Protein AF-A0A952QZV8-F1 (afdb_monomer_lite)

Radius of gyration: 41.62 Å; chains: 1; bounding box: 98×54×123 Å

pLDDT: mean 86.29, std 14.08, range [24.16, 98.75]

Sequence (679 aa):
SIDPDALAPGGGELAPFSAGNGTDSGTSCSAPTGFVARLWFPLKQFVSPVRDQANRGTCWAFTAIGAIESRERVQNANPVNLSEQFLVNKVKNDWAESDYSDGYSSLNAINLATQHGQVMPSESVWTYNTAPNRADSRDGKAEYYRGTCDPYGTTGGGWCSETAHESPAYCTTVLIFTYCGYKTMTFSGSGVSAGKAVQVWSSGQTFNLNNYRNLLAQGHVLMASFPVYEGFMSAPAGVVSDYDKKYIDDKGDLVDGSYGGHAVQIVAFFSNADLSTPSYTYAIGGGGYFVVKNSWGCGAGDGGYYYVPADYVSSRFNALYTLDFDSKRSAAWTKEQANPGSTEAPAVTIRNAHPTVDLRVGTDLAGFFGVTHSVASSVNLTVRSSVDGLLFDGAWNTAPFTFPASLVRTFTSTGQRTITVRASYAGNVSEKTFVANVVNSAPSLAISGAGTAYVAEAYAISATVSDVNDAGTAALCARTTWSVTSPDVLSTTTGCQVSVTFGTTGTRTVTATTRDAEGLGTTRSLTLNVQPTPVNPYPRVTAYGVHARRFTPVGQVTLCLNNSVSSGSTIDFREDGCNFVGETGTHKRYSAYVEVENPDNETLTYDWRVYVTYSGSEHLLNYISASPDSTFVPYSPGNALEGTEPCRITVTVHTPDPARDKSLTVWSGSCTYYTTRIN

Secondary structure (DSSP, 8-state):
---TTSS--------TTSPPTTT--S--PPPP-SHHHHS--TTTTTSPPP-B-TTSS-HHHHHHHHHHHHHHHHHH-----B-HHHHHHHIIIIIS--TT-----HHHHHHHHHHTTPEEPBTTTS-----TTSPTT--S-GGGGTTTTGGGT--SSBSB-SSTT-PPEEEEEETTEEEEEEPPP---SS-EE--EEEEEEETTS---HHHHHHHHHTTPPEEEEEEE-HHHHT-GGGB------EEE-TTS-EEES-SEEEEEEEEEEEEHHHH-BTTB----GGGEEEEEE-SB-TTSTBTTEEEEEHHHHHHH--EEEEEE--S---HHHHHHHHSSS--PPPEEEES-SS-EEETTS-EEGGGGEEEE-SS-SEEEEEEEETTTEEEEEEEEE--TTS-----EE---S-EEEEEEEEEEETTEEEEEEEEEEEEPPPPEEEEEE-S--BTTSEEEEEEEEE-SSS--HHHHHHT-EEE--TT-EES-SBSSEEEEE-SSSEEEEEEEEEE-TTS-EEEEEEEEEEBPPPSS--SEEEEEEEEEEEEEEETTEEEEEEEEPPTT-EEETT-B----TT--S--BSEEEEEEEE-TT----EEEEEEEEEETTEEEEEEEEEEES-SEE------SSEEEEEEEEEEEEEE-SSGGG-EEEEEEEEEEEEEEP---

Structure (mmCIF, N/CA/C/O backbone):
data_AF-A0A952QZV8-F1
#
_entry.id   AF-A0A952QZV8-F1
#
loop_
_atom_site.group_PDB
_atom_site.id
_atom_site.type_symbol
_atom_site.label_atom_id
_atom_site.label_alt_id
_atom_site.label_comp_id
_atom_site.label_asym_id
_atom_site.label_entity_id
_atom_site.label_seq_id
_atom_site.pdbx_PDB_ins_code
_atom_site.Cartn_x
_atom_site.Cartn_y
_atom_site.Cartn_z
_atom_site.occupancy
_atom_site.B_iso_or_equiv
_atom_site.auth_seq_id
_atom_site.auth_comp_id
_atom_site.auth_asym_id
_atom_site.auth_atom_id
_atom_site.pdbx_PDB_model_num
ATOM 1 N N . SER A 1 1 ? -35.785 -3.189 43.537 1.00 33.78 1 SER A N 1
ATOM 2 C CA . SER A 1 1 ? -35.898 -3.916 42.272 1.00 33.78 1 SER A CA 1
ATOM 3 C C . SER A 1 1 ? -36.122 -2.919 41.160 1.00 33.78 1 SER A C 1
ATOM 5 O O . SER A 1 1 ? -37.025 -2.101 41.309 1.00 33.78 1 SER A O 1
ATOM 7 N N . ILE A 1 2 ? -35.283 -2.931 40.124 1.00 37.25 2 ILE A N 1
ATOM 8 C CA . ILE A 1 2 ? -35.771 -2.622 38.772 1.00 37.25 2 ILE A CA 1
ATOM 9 C C . ILE A 1 2 ? -36.733 -3.767 38.445 1.00 37.25 2 ILE A C 1
ATOM 11 O O . ILE A 1 2 ? -36.472 -4.901 38.856 1.00 37.25 2 ILE A O 1
ATOM 15 N N . ASP A 1 3 ? -37.891 -3.459 37.881 1.00 34.09 3 ASP A N 1
ATOM 16 C CA . ASP A 1 3 ? -38.904 -4.465 37.578 1.00 34.09 3 ASP A CA 1
ATOM 17 C C . ASP A 1 3 ? -38.369 -5.419 36.490 1.00 34.09 3 ASP A C 1
ATOM 19 O O . ASP A 1 3 ? -38.067 -4.947 35.394 1.00 34.09 3 ASP A O 1
ATOM 23 N N . PRO A 1 4 ? -38.190 -6.726 36.767 1.00 35.31 4 PRO A N 1
ATOM 24 C CA . PRO A 1 4 ? -37.789 -7.693 35.747 1.00 35.31 4 PRO A CA 1
ATOM 25 C C . PRO A 1 4 ? -38.866 -7.913 34.669 1.00 35.31 4 PRO A C 1
ATOM 27 O O . PRO A 1 4 ? -38.537 -8.480 33.628 1.00 35.31 4 PRO A O 1
ATOM 30 N N . ASP A 1 5 ? -40.109 -7.460 34.891 1.00 28.33 5 ASP A N 1
ATOM 31 C CA . ASP A 1 5 ? -41.251 -7.678 33.992 1.00 28.33 5 ASP A CA 1
ATOM 32 C C . ASP A 1 5 ? -41.611 -6.453 33.123 1.00 28.33 5 ASP A C 1
ATOM 34 O O . ASP A 1 5 ? -42.516 -6.521 32.284 1.00 28.33 5 ASP A O 1
ATOM 38 N N . ALA A 1 6 ? -40.865 -5.348 33.224 1.00 28.62 6 ALA A N 1
ATOM 39 C CA . ALA A 1 6 ? -40.958 -4.249 32.266 1.00 28.62 6 ALA A CA 1
ATOM 40 C C . ALA A 1 6 ? -40.070 -4.541 31.042 1.00 28.62 6 ALA A C 1
ATOM 42 O O . ALA A 1 6 ? -38.925 -4.108 30.966 1.00 28.62 6 ALA A O 1
ATOM 43 N N . LEU A 1 7 ? -40.670 -5.241 30.073 1.00 29.23 7 LEU A N 1
ATOM 44 C CA . LEU A 1 7 ? -40.164 -5.611 28.741 1.00 29.23 7 LEU A CA 1
ATOM 45 C C . LEU A 1 7 ? -39.352 -6.917 28.692 1.00 29.23 7 LEU A C 1
ATOM 47 O O . LEU A 1 7 ? -38.192 -7.007 29.081 1.00 29.23 7 LEU A O 1
ATOM 51 N N . ALA A 1 8 ? -40.011 -7.929 28.118 1.00 24.16 8 ALA A N 1
ATOM 52 C CA . ALA A 1 8 ? -39.460 -9.216 27.711 1.00 24.16 8 ALA A CA 1
ATOM 53 C C . ALA A 1 8 ? -38.108 -9.086 26.972 1.00 24.16 8 ALA A C 1
ATOM 55 O O . ALA A 1 8 ? -37.878 -8.071 26.310 1.00 24.16 8 ALA A O 1
ATOM 56 N N . PRO A 1 9 ? -37.244 -10.125 26.997 1.00 30.47 9 PRO A N 1
ATOM 57 C CA . PRO A 1 9 ? -35.999 -10.155 26.239 1.00 30.47 9 PRO A CA 1
ATOM 58 C C . PRO A 1 9 ? -36.304 -10.157 24.737 1.00 30.47 9 PRO A C 1
ATOM 60 O O . PRO A 1 9 ? -36.386 -11.196 24.084 1.00 30.47 9 PRO A O 1
ATOM 63 N N . GLY A 1 10 ? -36.467 -8.963 24.178 1.00 29.56 10 GLY A N 1
ATOM 64 C CA . GLY A 1 10 ? -36.355 -8.695 22.757 1.00 29.56 10 GLY A CA 1
ATOM 65 C C . GLY A 1 10 ? -34.888 -8.794 22.370 1.00 29.56 10 GLY A C 1
ATOM 66 O O . GLY A 1 10 ? -34.222 -7.782 22.178 1.00 29.56 10 GLY A O 1
ATOM 67 N N . GLY A 1 11 ? -34.385 -10.027 22.297 1.00 29.97 11 GLY A N 1
ATOM 68 C CA . GLY A 1 11 ? -33.120 -10.364 21.660 1.00 29.97 11 GLY A CA 1
ATOM 69 C C . GLY A 1 11 ? -33.197 -10.075 20.164 1.00 29.97 11 GLY A C 1
ATOM 70 O O . GLY A 1 11 ? -33.404 -10.979 19.362 1.00 29.97 11 GLY A O 1
ATOM 71 N N . GLY A 1 12 ? -33.068 -8.807 19.790 1.00 34.50 12 GLY A N 1
ATOM 72 C CA . GLY A 1 12 ? -32.691 -8.433 18.436 1.00 34.50 12 GLY A CA 1
ATOM 73 C C . GLY A 1 12 ? -31.173 -8.499 18.323 1.00 34.50 12 GLY A C 1
ATOM 74 O O . GLY A 1 12 ? -30.476 -7.818 19.074 1.00 34.50 12 GLY A O 1
ATOM 75 N N . GLU A 1 13 ? -30.656 -9.313 17.402 1.00 38.66 13 GLU A N 1
ATOM 76 C CA . GLU A 1 13 ? -29.257 -9.241 16.979 1.00 38.66 13 GLU A CA 1
ATOM 77 C C . GLU A 1 13 ? -28.933 -7.796 16.573 1.00 38.66 13 GLU A C 1
ATOM 79 O O . GLU A 1 13 ? -29.443 -7.296 15.570 1.00 38.66 13 GLU A O 1
ATOM 84 N N . LEU A 1 14 ? -28.075 -7.107 17.327 1.00 48.81 14 LEU A N 1
ATOM 85 C CA . LEU A 1 14 ? -27.465 -5.881 16.820 1.00 48.81 14 LEU A CA 1
ATOM 86 C C . LEU A 1 14 ? -26.324 -6.289 15.888 1.00 48.81 14 LEU A C 1
ATOM 88 O O . LEU A 1 14 ? -25.266 -6.759 16.340 1.00 48.81 14 LEU A O 1
ATOM 92 N N . ALA A 1 15 ? -26.578 -6.163 14.586 1.00 45.66 15 ALA A N 1
ATOM 93 C CA . ALA A 1 15 ? -25.575 -6.345 13.550 1.00 45.66 15 ALA A CA 1
ATOM 94 C C . ALA A 1 15 ? -24.382 -5.397 13.802 1.00 45.66 15 ALA A C 1
ATOM 96 O O . ALA A 1 15 ? -24.583 -4.252 14.213 1.00 45.66 15 ALA A O 1
ATOM 97 N N . PRO A 1 16 ? -23.134 -5.832 13.559 1.00 44.69 16 PRO A N 1
ATOM 98 C CA . PRO A 1 16 ? -21.997 -4.918 13.485 1.00 44.69 16 PRO A CA 1
ATOM 99 C C . PRO A 1 16 ? -22.332 -3.745 12.549 1.00 44.69 16 PRO A C 1
ATOM 101 O O . PRO A 1 16 ? -22.940 -3.957 11.502 1.00 44.69 16 PRO A O 1
ATOM 104 N N . PHE A 1 17 ? -21.946 -2.520 12.923 1.00 45.97 17 PHE A N 1
ATOM 105 C CA . PHE A 1 17 ? -22.225 -1.275 12.177 1.00 45.97 17 PHE A CA 1
ATOM 106 C C . PHE A 1 17 ? -23.677 -0.756 12.193 1.00 45.97 17 PHE A C 1
ATOM 108 O O . PHE A 1 17 ? -23.989 0.159 11.433 1.00 45.97 17 PHE A O 1
ATOM 115 N N . SER A 1 18 ? -24.563 -1.278 13.051 1.00 43.72 18 SER A N 1
ATOM 116 C CA . SER A 1 18 ? -25.868 -0.645 13.300 1.00 43.72 18 SER A CA 1
ATOM 117 C C . SER A 1 18 ? -25.762 0.567 14.243 1.00 43.72 18 SER A C 1
ATOM 119 O O . SER A 1 18 ? -24.753 0.766 14.911 1.00 43.72 18 SER A O 1
ATOM 121 N N . ALA A 1 19 ? -26.821 1.369 14.335 1.00 44.09 19 ALA A N 1
ATOM 122 C CA . ALA A 1 19 ? -27.037 2.243 15.489 1.00 44.09 19 ALA A CA 1
ATOM 123 C C . ALA A 1 19 ? -27.177 1.377 16.768 1.00 44.09 19 ALA A C 1
ATOM 125 O O . ALA A 1 19 ? -27.730 0.268 16.703 1.00 44.09 19 ALA A O 1
ATOM 126 N N . GLY A 1 20 ? -26.631 1.819 17.901 1.00 45.44 20 GLY A N 1
ATOM 127 C CA . GLY A 1 20 ? -26.781 1.180 19.211 1.00 45.44 20 GLY A CA 1
ATOM 128 C C . GLY A 1 20 ? -28.007 1.743 19.933 1.00 45.44 20 GLY A C 1
ATOM 129 O O . GLY A 1 20 ? -28.174 2.949 20.039 1.00 45.44 20 GLY A O 1
ATOM 130 N N . ASN A 1 21 ? -28.907 0.894 20.435 1.00 50.78 21 ASN A N 1
ATOM 131 C CA . ASN A 1 21 ? -30.229 1.355 20.887 1.00 50.78 21 ASN A CA 1
ATOM 132 C C . ASN A 1 21 ? -30.264 1.914 22.331 1.00 50.78 21 ASN A C 1
ATOM 134 O O . ASN A 1 21 ? -31.143 1.555 23.110 1.00 50.78 21 ASN A O 1
ATOM 138 N N . GLY A 1 22 ? -29.320 2.801 22.660 1.00 48.12 22 GLY A N 1
ATOM 139 C CA . GLY A 1 22 ? -29.272 3.597 23.900 1.00 48.12 22 GLY A CA 1
ATOM 140 C C . GLY A 1 22 ? -29.637 5.076 23.690 1.00 48.12 22 GLY A C 1
ATOM 141 O O . GLY A 1 22 ? -29.218 5.933 24.458 1.00 48.12 22 GLY A O 1
ATOM 142 N N . THR A 1 23 ? -30.431 5.356 22.645 1.00 51.44 23 THR A N 1
ATOM 143 C CA . THR A 1 23 ? -30.899 6.665 22.124 1.00 51.44 23 THR A CA 1
ATOM 144 C C . THR A 1 23 ? -30.006 7.391 21.104 1.00 51.44 23 THR A C 1
ATOM 146 O O . THR A 1 23 ? -29.812 8.602 21.169 1.00 51.44 23 THR A O 1
ATOM 149 N N . ASP A 1 24 ? -29.592 6.677 20.051 1.00 48.69 24 ASP A N 1
ATOM 150 C CA . ASP A 1 24 ? -29.213 7.297 18.773 1.00 48.69 24 ASP A CA 1
ATOM 151 C C . ASP A 1 24 ? -30.445 8.025 18.191 1.00 48.69 24 ASP A C 1
ATOM 153 O O . ASP A 1 24 ? -31.363 7.413 17.637 1.00 48.69 24 ASP A O 1
ATOM 157 N N . SER A 1 25 ? -30.528 9.340 18.400 1.00 41.12 25 SER A N 1
ATOM 158 C CA . SER A 1 25 ? -31.669 10.168 17.995 1.00 41.12 25 SER A CA 1
ATOM 159 C C . SER A 1 25 ? -31.892 10.162 16.470 1.00 41.12 25 SER A C 1
ATOM 161 O O . SER A 1 25 ? -31.353 10.967 15.717 1.00 41.12 25 SER A O 1
ATOM 163 N N . GLY A 1 26 ? -32.723 9.228 16.000 1.00 43.34 26 GLY A N 1
ATOM 164 C CA . GLY A 1 26 ? -33.576 9.340 14.808 1.00 43.34 26 GLY A CA 1
ATOM 165 C C . GLY A 1 26 ? -32.920 9.567 13.440 1.00 43.34 26 GLY A C 1
ATOM 166 O O . GLY A 1 26 ? -33.649 9.722 12.461 1.00 43.34 26 GLY A O 1
ATOM 167 N N . THR A 1 27 ? -31.595 9.581 13.322 1.00 46.47 27 THR A N 1
ATOM 168 C CA . THR A 1 27 ? -30.898 9.755 12.043 1.00 46.47 27 THR A CA 1
ATOM 169 C C . THR A 1 27 ? -30.292 8.437 11.587 1.00 46.47 27 THR A C 1
ATOM 171 O O . THR A 1 27 ? -29.693 7.697 12.362 1.00 46.47 27 THR A O 1
ATOM 174 N N . SER A 1 28 ? -30.477 8.111 10.306 1.00 54.25 28 SER A N 1
ATOM 175 C CA . SER A 1 28 ? -29.801 6.979 9.679 1.00 54.25 28 SER A CA 1
ATOM 176 C C . SER A 1 28 ? -28.292 7.164 9.835 1.00 54.25 28 SER A C 1
ATOM 178 O O . SER A 1 28 ? -27.727 8.065 9.214 1.00 54.25 28 SER A O 1
ATOM 180 N N . CYS A 1 29 ? -27.649 6.342 10.664 1.00 60.44 29 CYS A N 1
ATOM 181 C CA . CYS A 1 29 ? -26.199 6.366 10.813 1.00 60.44 29 CYS A CA 1
ATOM 182 C C . CYS A 1 29 ? -25.522 6.167 9.456 1.00 60.44 29 CYS A C 1
ATOM 184 O O . CYS A 1 29 ? -25.773 5.177 8.763 1.00 60.44 29 CYS A O 1
ATOM 186 N N . SER A 1 30 ? -24.631 7.088 9.094 1.00 65.56 30 SER A N 1
ATOM 187 C CA . SER A 1 30 ? -23.711 6.869 7.983 1.00 65.56 30 SER A CA 1
ATOM 188 C C . SER A 1 30 ? -22.750 5.755 8.382 1.00 65.56 30 SER A C 1
ATOM 190 O O . SER A 1 30 ? -22.007 5.885 9.354 1.00 65.56 30 SER A O 1
ATOM 192 N N . ALA A 1 31 ? -22.776 4.644 7.647 1.00 75.38 31 ALA A N 1
ATOM 193 C CA . ALA A 1 31 ? -21.773 3.599 7.802 1.00 75.38 31 ALA A CA 1
ATOM 194 C C . ALA A 1 31 ? -20.365 4.189 7.578 1.00 75.38 31 ALA A C 1
ATOM 196 O O . ALA A 1 31 ? -20.228 5.127 6.782 1.00 75.38 31 ALA A O 1
ATOM 197 N N . PRO A 1 32 ? -19.314 3.648 8.228 1.00 84.62 32 PRO A N 1
ATOM 198 C CA . PRO A 1 32 ? -17.946 4.035 7.908 1.00 84.62 32 PRO A CA 1
ATOM 199 C C . PRO A 1 32 ? -17.698 3.872 6.404 1.00 84.62 32 PRO A C 1
ATOM 201 O O . PRO A 1 32 ? -18.259 2.985 5.753 1.00 84.62 32 PRO A O 1
ATOM 204 N N . THR A 1 33 ? -16.838 4.715 5.847 1.00 83.44 33 THR A N 1
ATOM 205 C CA . THR A 1 33 ? -16.502 4.746 4.414 1.00 83.44 33 THR A CA 1
ATOM 206 C C . THR A 1 33 ? -15.011 4.531 4.146 1.00 83.44 33 THR A C 1
ATOM 208 O O . THR A 1 33 ? -14.630 4.262 2.999 1.00 83.44 33 THR A O 1
ATOM 211 N N . GLY A 1 34 ? -14.170 4.626 5.183 1.00 82.94 34 GLY A N 1
ATOM 212 C CA . GLY A 1 34 ? -12.719 4.457 5.143 1.00 82.94 34 GLY A CA 1
ATOM 213 C C . GLY A 1 34 ? -12.251 3.004 5.277 1.00 82.94 34 GLY A C 1
ATOM 214 O O . GLY A 1 34 ? -12.844 2.077 4.717 1.00 82.94 34 GLY A O 1
ATOM 215 N N . PHE A 1 35 ? -11.136 2.788 5.986 1.00 85.38 35 PHE A N 1
ATOM 216 C CA . PHE A 1 35 ? -10.506 1.466 6.093 1.00 85.38 35 PHE A CA 1
ATOM 217 C C . PHE A 1 35 ? -11.393 0.438 6.797 1.00 85.38 35 PHE A C 1
ATOM 219 O O . PHE A 1 35 ? -11.427 -0.709 6.361 1.00 85.38 35 PHE A O 1
ATOM 226 N N . VAL A 1 36 ? -12.154 0.829 7.825 1.00 86.56 36 VAL A N 1
ATOM 227 C CA . VAL A 1 36 ? -13.079 -0.084 8.523 1.00 86.56 36 VAL A CA 1
ATOM 228 C C . VAL A 1 36 ? -14.121 -0.659 7.571 1.00 86.56 36 VAL A C 1
ATOM 230 O O . VAL A 1 36 ? -14.417 -1.851 7.634 1.00 86.56 36 VAL A O 1
ATOM 233 N N . ALA A 1 37 ? -14.640 0.154 6.653 1.00 83.88 37 ALA A N 1
ATOM 234 C CA . ALA A 1 37 ? -15.610 -0.290 5.660 1.00 83.88 37 ALA A CA 1
ATOM 235 C C . ALA A 1 37 ? -14.982 -1.287 4.679 1.00 83.88 37 ALA A C 1
ATOM 237 O O . ALA A 1 37 ? -15.514 -2.375 4.454 1.00 83.88 37 ALA A O 1
ATOM 238 N N . ARG A 1 38 ? -13.809 -0.930 4.148 1.00 79.00 38 ARG A N 1
ATOM 239 C CA . ARG A 1 38 ? -13.183 -1.582 2.989 1.00 79.00 38 ARG A CA 1
ATOM 240 C C . ARG A 1 38 ? -12.362 -2.815 3.334 1.00 79.00 38 ARG A C 1
ATOM 242 O O . ARG A 1 38 ? -12.307 -3.745 2.540 1.00 79.00 38 ARG A O 1
ATOM 249 N N . LEU A 1 39 ? -11.699 -2.812 4.484 1.00 82.12 39 LEU A N 1
ATOM 250 C CA . LEU A 1 39 ? -10.729 -3.836 4.844 1.00 82.12 39 LEU A CA 1
ATOM 251 C C . LEU A 1 39 ? -11.320 -4.809 5.854 1.00 82.12 39 LEU A C 1
ATOM 253 O O . LEU A 1 39 ? -12.087 -4.435 6.748 1.00 82.12 39 LEU A O 1
ATOM 257 N N . TRP A 1 40 ? -10.958 -6.076 5.710 1.00 88.00 40 TRP A N 1
ATOM 258 C CA . TRP A 1 40 ? -11.210 -7.073 6.734 1.00 88.00 40 TRP A CA 1
ATOM 259 C C . TRP A 1 40 ? -10.236 -6.937 7.915 1.00 88.00 40 TRP A C 1
ATOM 261 O O . TRP A 1 40 ? -9.061 -6.620 7.736 1.00 88.00 40 TRP A O 1
ATOM 271 N N . PHE A 1 41 ? -10.723 -7.224 9.124 1.00 91.19 41 PHE A N 1
ATOM 272 C CA . PHE A 1 41 ? -9.907 -7.457 10.315 1.00 91.19 41 PHE A CA 1
ATOM 273 C C . PHE A 1 41 ? -10.603 -8.478 11.234 1.00 91.19 41 PHE A C 1
ATOM 275 O O . PHE A 1 41 ? -11.834 -8.554 11.216 1.00 91.19 41 PHE A O 1
ATOM 282 N N . PRO A 1 42 ? -9.864 -9.231 12.074 1.00 92.69 42 PRO A N 1
ATOM 283 C CA . PRO A 1 42 ? -10.409 -10.365 12.828 1.00 92.69 42 PRO A CA 1
ATOM 284 C C . PRO A 1 42 ? -11.657 -10.053 13.656 1.00 92.69 42 PRO A C 1
ATOM 286 O O . PRO A 1 42 ? -12.601 -10.835 13.673 1.00 92.69 42 PRO A O 1
ATOM 289 N N . LEU A 1 43 ? -11.680 -8.889 14.306 1.00 94.88 43 LEU A N 1
ATOM 290 C CA . LEU A 1 43 ? -12.759 -8.444 15.188 1.00 94.88 43 LEU A CA 1
ATOM 291 C C . LEU A 1 43 ? -13.944 -7.789 14.462 1.00 94.88 43 LEU A C 1
ATOM 293 O O . LEU A 1 43 ? -14.914 -7.426 15.122 1.00 94.88 43 LEU A O 1
ATOM 297 N N . LYS A 1 44 ? -13.914 -7.638 13.131 1.00 91.12 44 LYS A N 1
ATOM 298 C CA . LYS A 1 44 ? -14.885 -6.821 12.377 1.00 91.12 44 LYS A CA 1
ATOM 299 C C . LYS A 1 44 ? -16.341 -7.221 12.619 1.00 91.12 44 LYS A C 1
ATOM 301 O O . LYS A 1 44 ? -17.187 -6.353 12.792 1.00 91.12 44 LYS A O 1
ATOM 306 N N . GLN A 1 45 ? -16.611 -8.525 12.693 1.00 89.31 45 GLN A N 1
ATOM 307 C CA . GLN A 1 45 ? -17.947 -9.074 12.964 1.00 89.31 45 GLN A CA 1
ATOM 308 C C . GLN A 1 45 ? -18.226 -9.311 14.462 1.00 89.31 45 GLN A C 1
ATOM 310 O O . GLN A 1 45 ? -19.314 -9.741 14.843 1.00 89.31 45 GLN A O 1
ATOM 315 N N . PHE A 1 46 ? -17.248 -9.036 15.329 1.00 93.50 46 PHE A N 1
ATOM 316 C CA . PHE A 1 46 ? -17.278 -9.366 16.757 1.00 93.50 46 PHE A CA 1
ATOM 317 C C . PHE A 1 46 ? -17.190 -8.142 17.666 1.00 93.50 46 PHE A C 1
ATOM 319 O O . PHE A 1 46 ? -17.054 -8.292 18.875 1.00 93.50 46 PHE A O 1
ATOM 326 N N . VAL A 1 47 ? -17.282 -6.934 17.119 1.00 91.50 47 VAL A N 1
ATOM 327 C CA . VAL A 1 47 ? -17.438 -5.702 17.897 1.00 91.50 47 VAL A CA 1
ATOM 328 C C . VAL A 1 47 ? -18.913 -5.335 17.986 1.00 91.50 47 VAL A C 1
ATOM 330 O O . VAL A 1 47 ? -19.686 -5.604 17.066 1.00 91.50 47 VAL A O 1
ATOM 333 N N . SER A 1 48 ? -19.320 -4.723 19.098 1.00 86.38 48 SER A N 1
ATOM 334 C CA . SER A 1 48 ? -20.648 -4.120 19.181 1.00 86.38 48 SER A CA 1
ATOM 335 C C . SER A 1 48 ? -20.735 -2.860 18.310 1.00 86.38 48 SER A C 1
ATOM 337 O O . SER A 1 48 ? -19.691 -2.328 17.908 1.00 86.38 48 SER A O 1
ATOM 339 N N . PRO A 1 49 ? -21.939 -2.353 18.013 1.00 83.19 49 PRO A N 1
ATOM 340 C CA . PRO A 1 49 ? -22.087 -1.130 17.236 1.00 83.19 49 PRO A CA 1
ATOM 341 C C . PRO A 1 49 ? -21.566 0.117 17.971 1.00 83.19 49 PRO A C 1
ATOM 343 O O . PRO A 1 49 ? -21.325 0.079 19.183 1.00 83.19 49 PRO A O 1
ATOM 346 N N . VAL A 1 50 ? -21.314 1.202 17.233 1.00 86.25 50 VAL A N 1
ATOM 347 C CA . VAL A 1 50 ? -20.916 2.498 17.817 1.00 86.25 50 VAL A CA 1
ATOM 348 C C . VAL A 1 50 ? -22.098 3.065 18.606 1.00 86.25 50 VAL A C 1
ATOM 350 O O . VAL A 1 50 ? -23.234 2.946 18.164 1.00 86.25 50 VAL A O 1
ATOM 353 N N . ARG A 1 51 ? -21.819 3.648 19.776 1.00 87.44 51 ARG A N 1
ATOM 354 C CA . ARG A 1 51 ? -22.808 4.279 20.665 1.00 87.44 51 ARG A CA 1
ATOM 355 C C . ARG A 1 51 ? -22.406 5.721 20.968 1.00 87.44 51 ARG A C 1
ATOM 357 O O . ARG A 1 51 ? -21.280 6.117 20.653 1.00 87.44 51 ARG A O 1
ATOM 364 N N . ASP A 1 52 ? -23.298 6.471 21.603 1.00 88.00 52 ASP A N 1
ATOM 365 C CA . ASP A 1 52 ? -23.085 7.871 21.959 1.00 88.00 52 ASP A CA 1
ATOM 366 C C . ASP A 1 52 ? -23.204 8.110 23.474 1.00 88.00 52 ASP A C 1
ATOM 368 O O . ASP A 1 52 ? -24.264 7.925 24.069 1.00 88.00 52 ASP A O 1
ATOM 372 N N . GLN A 1 53 ? -22.100 8.520 24.102 1.00 90.38 53 GLN A N 1
ATOM 373 C CA . GLN A 1 53 ? -22.064 8.943 25.506 1.00 90.38 53 GLN A CA 1
ATOM 374 C C . GLN A 1 53 ? -22.609 10.369 25.710 1.00 90.38 53 GLN A C 1
ATOM 376 O O . GLN A 1 53 ? -22.761 10.808 26.851 1.00 90.38 53 GLN A O 1
ATOM 381 N N . ALA A 1 54 ? -22.837 11.109 24.620 1.00 88.06 54 ALA A N 1
ATOM 382 C CA . ALA A 1 54 ? -23.310 12.485 24.600 1.00 88.06 54 ALA A CA 1
ATOM 383 C C . ALA A 1 54 ? -22.523 13.398 25.567 1.00 88.06 54 ALA A C 1
ATOM 385 O O . ALA A 1 54 ? -21.294 13.343 25.635 1.00 88.06 54 ALA A O 1
ATOM 386 N N . ASN A 1 55 ? -23.222 14.224 26.348 1.00 83.31 55 ASN A N 1
ATOM 387 C CA . ASN A 1 55 ? -22.626 15.264 27.195 1.00 83.31 55 ASN A CA 1
ATOM 388 C C . ASN A 1 55 ? -22.062 14.732 28.527 1.00 83.31 55 ASN A C 1
ATOM 390 O O . ASN A 1 55 ? -21.829 15.507 29.464 1.00 83.31 55 ASN A O 1
ATOM 394 N N . ARG A 1 56 ? -21.875 13.414 28.661 1.00 89.31 56 ARG A N 1
ATOM 395 C CA . ARG A 1 56 ? -21.470 12.762 29.912 1.00 89.31 56 ARG A CA 1
ATOM 396 C C . ARG A 1 56 ? -20.045 12.231 29.861 1.00 89.31 56 ARG A C 1
ATOM 398 O O . ARG A 1 56 ? -19.618 11.624 28.878 1.00 89.31 56 ARG A O 1
ATOM 405 N N . GLY A 1 57 ? -19.328 12.332 30.979 1.00 92.06 57 GLY A N 1
ATOM 406 C CA . GLY A 1 57 ? -17.949 11.838 31.139 1.00 92.06 57 GLY A CA 1
ATOM 407 C C . GLY A 1 57 ? -17.835 10.315 31.309 1.00 92.06 57 GLY A C 1
ATOM 408 O O . GLY A 1 57 ? -17.059 9.838 32.136 1.00 92.06 57 GLY A O 1
ATOM 409 N N . THR A 1 58 ? -18.635 9.533 30.580 1.00 95.25 58 THR A N 1
ATOM 410 C CA . THR A 1 58 ? -18.857 8.092 30.829 1.00 95.25 58 THR A CA 1
ATOM 411 C C . THR A 1 58 ? -18.204 7.168 29.796 1.00 95.25 58 THR A C 1
ATOM 413 O O . THR A 1 58 ? -18.459 5.965 29.799 1.00 95.25 58 THR A O 1
ATOM 416 N N . CYS A 1 59 ? -17.298 7.681 28.956 1.00 96.56 59 CYS A N 1
ATOM 417 C CA . CYS A 1 59 ? -16.524 6.911 27.965 1.00 96.56 59 CYS A CA 1
ATOM 418 C C . CYS A 1 59 ? -15.906 5.611 28.510 1.00 96.56 59 CYS A C 1
ATOM 420 O O . CYS A 1 59 ? -15.813 4.596 27.814 1.00 96.56 59 CYS A O 1
ATOM 422 N N . TRP A 1 60 ? -15.512 5.617 29.785 1.00 98.06 60 TRP A N 1
ATOM 423 C CA . TRP A 1 60 ? -14.960 4.461 30.478 1.00 98.06 60 TRP A CA 1
ATOM 424 C C . TRP A 1 60 ? -15.959 3.299 30.597 1.00 98.06 60 TRP A C 1
ATOM 426 O O . TRP A 1 60 ? -15.547 2.137 30.535 1.00 98.06 60 TRP A O 1
ATOM 436 N N . ALA A 1 61 ? -17.252 3.586 30.743 1.00 98.00 61 ALA A N 1
ATOM 437 C CA . ALA A 1 61 ? -18.299 2.578 30.844 1.00 98.00 61 ALA A CA 1
ATOM 438 C C . ALA A 1 61 ? -18.599 1.975 29.468 1.00 98.00 61 ALA A C 1
ATOM 440 O O . ALA A 1 61 ? -18.593 0.756 29.338 1.00 98.00 61 ALA A O 1
ATOM 441 N N . PHE A 1 62 ? -18.718 2.806 28.427 1.00 97.38 62 PHE A N 1
ATOM 442 C CA . PHE A 1 62 ? -18.868 2.357 27.033 1.00 97.38 62 PHE A CA 1
ATOM 443 C C . PHE A 1 62 ? -17.689 1.501 26.565 1.00 97.38 62 PHE A C 1
ATOM 445 O O . PHE A 1 62 ? -17.859 0.478 25.899 1.00 97.38 62 PHE A O 1
ATOM 452 N N . THR A 1 63 ? -16.473 1.892 26.945 1.00 98.25 63 THR A N 1
ATOM 453 C CA . THR A 1 63 ? -15.260 1.124 26.654 1.00 98.25 63 THR A CA 1
ATOM 454 C C . THR A 1 63 ? -15.272 -0.235 27.352 1.00 98.25 63 THR A C 1
ATOM 456 O O . THR A 1 63 ? -14.947 -1.244 26.726 1.00 98.25 63 THR A O 1
ATOM 459 N N . ALA A 1 64 ? -15.683 -0.279 28.623 1.00 98.25 64 ALA A N 1
ATOM 460 C CA . ALA A 1 64 ? -15.778 -1.515 29.393 1.00 98.25 64 ALA A CA 1
ATOM 461 C C . ALA A 1 64 ? -16.876 -2.453 28.866 1.00 98.25 64 ALA A C 1
ATOM 463 O O . ALA A 1 64 ? -16.614 -3.629 28.610 1.00 98.25 64 ALA A O 1
ATOM 464 N N . ILE A 1 65 ? -18.089 -1.932 28.673 1.00 97.50 65 ILE A N 1
ATOM 465 C CA . ILE A 1 65 ? -19.236 -2.688 28.170 1.00 97.50 65 ILE A CA 1
ATOM 466 C C . ILE A 1 65 ? -18.957 -3.219 26.766 1.00 97.50 65 ILE A C 1
ATOM 468 O O . ILE A 1 65 ? -19.091 -4.421 26.546 1.00 97.50 65 ILE A O 1
ATOM 472 N N . GLY A 1 66 ? -18.464 -2.388 25.846 1.00 95.69 66 GLY A N 1
ATOM 473 C CA . GLY A 1 66 ? -18.146 -2.845 24.494 1.00 95.69 66 GLY A CA 1
ATOM 474 C C . GLY A 1 66 ? -17.084 -3.952 24.454 1.00 95.69 66 GLY A C 1
ATOM 475 O O . GLY A 1 66 ? -17.199 -4.881 23.651 1.00 95.69 66 GLY A O 1
ATOM 476 N N . ALA A 1 67 ? -16.104 -3.927 25.366 1.00 97.38 67 ALA A N 1
ATOM 477 C CA . ALA A 1 67 ? -15.133 -5.012 25.496 1.00 97.38 67 ALA A CA 1
ATOM 478 C C . ALA A 1 67 ? -15.790 -6.323 25.976 1.00 97.38 67 ALA A C 1
ATOM 480 O O . ALA A 1 67 ? -15.480 -7.392 25.443 1.00 97.38 67 ALA A O 1
ATOM 481 N N . ILE A 1 68 ? -16.720 -6.253 26.938 1.00 97.38 68 ILE A N 1
ATOM 482 C CA . ILE A 1 68 ? -17.482 -7.416 27.429 1.00 97.38 68 ILE A CA 1
ATOM 483 C C . ILE A 1 68 ? -18.357 -7.990 26.306 1.00 97.38 68 ILE A C 1
ATOM 485 O O . ILE A 1 68 ? -18.332 -9.195 26.059 1.00 97.38 68 ILE A O 1
ATOM 489 N N . GLU A 1 69 ? -19.081 -7.138 25.580 1.00 95.50 69 GLU A N 1
ATOM 490 C CA . GLU A 1 69 ? -19.911 -7.541 24.439 1.00 95.50 69 GLU A CA 1
ATOM 491 C C . GLU A 1 69 ? -19.078 -8.195 23.331 1.00 95.50 69 GLU A C 1
ATOM 493 O O . GLU A 1 69 ? -19.488 -9.203 22.750 1.00 95.50 69 GLU A O 1
ATOM 498 N N . SER A 1 70 ? -17.884 -7.661 23.054 1.00 95.50 70 SER A N 1
ATOM 499 C CA . SER A 1 70 ? -16.984 -8.245 22.062 1.00 95.50 70 SER A CA 1
ATOM 500 C C . SER A 1 70 ? -16.489 -9.628 22.480 1.00 95.50 70 SER A C 1
ATOM 502 O O . SER A 1 70 ? -16.547 -10.566 21.682 1.00 95.50 70 SER A O 1
ATOM 504 N N . ARG A 1 71 ? -16.106 -9.806 23.751 1.00 96.31 71 ARG A N 1
ATOM 505 C CA . ARG A 1 71 ? -15.747 -11.124 24.291 1.00 96.31 71 ARG A CA 1
ATOM 506 C C . ARG A 1 71 ? -16.880 -12.136 24.108 1.00 96.31 71 ARG A C 1
ATOM 508 O O . ARG A 1 71 ? -16.617 -13.254 23.669 1.00 96.31 71 ARG A O 1
ATOM 515 N N . GLU A 1 72 ? -18.125 -11.770 24.408 1.00 94.69 72 GLU A N 1
ATOM 516 C CA . GLU A 1 72 ? -19.274 -12.677 24.251 1.00 94.69 72 GLU A CA 1
ATOM 517 C C . GLU A 1 72 ? -19.491 -13.108 22.794 1.00 94.69 72 GLU A C 1
ATOM 519 O O . GLU A 1 72 ? -19.738 -14.288 22.515 1.00 94.69 72 GLU A O 1
ATOM 524 N N . ARG A 1 73 ? -19.306 -12.191 21.840 1.00 94.25 73 ARG A N 1
ATOM 525 C CA . ARG A 1 73 ? -19.343 -12.517 20.406 1.00 94.25 73 ARG A CA 1
ATOM 526 C C . ARG A 1 73 ? -18.206 -13.475 20.026 1.00 94.25 73 ARG A C 1
ATOM 528 O O . ARG A 1 73 ? -18.449 -14.481 19.355 1.00 94.25 73 ARG A O 1
ATOM 535 N N . VAL A 1 74 ? -16.984 -13.214 20.496 1.00 95.56 74 VAL A N 1
ATOM 536 C CA . VAL A 1 74 ? -15.791 -14.029 20.202 1.00 95.56 74 VAL A CA 1
ATOM 537 C C . VAL A 1 74 ? -15.880 -15.432 20.812 1.00 95.56 74 VAL A C 1
ATOM 539 O O . VAL A 1 74 ? -15.702 -16.423 20.101 1.00 95.56 74 VAL A O 1
ATOM 542 N N . GLN A 1 75 ? -16.156 -15.550 22.112 1.00 95.50 75 GLN A N 1
ATOM 543 C CA . GLN A 1 75 ? -16.083 -16.824 22.838 1.00 95.50 75 GLN A CA 1
ATOM 544 C C . GLN A 1 75 ? -17.366 -17.653 22.739 1.00 95.50 75 GLN A C 1
ATOM 546 O O . GLN A 1 75 ? -17.298 -18.884 22.706 1.00 95.50 75 GLN A O 1
ATOM 551 N N . ASN A 1 76 ? -18.527 -16.994 22.700 1.00 92.94 76 ASN A N 1
ATOM 552 C CA . ASN A 1 76 ? -19.823 -17.644 22.909 1.00 92.94 76 ASN A CA 1
ATOM 553 C C . ASN A 1 76 ? -20.776 -17.521 21.712 1.00 92.94 76 ASN A C 1
ATOM 555 O O . ASN A 1 76 ? -21.842 -18.126 21.753 1.00 92.94 76 ASN A O 1
ATOM 559 N N . ALA A 1 77 ? -20.401 -16.789 20.650 1.00 91.06 77 ALA A N 1
ATOM 560 C CA . ALA A 1 77 ? -21.303 -16.430 19.546 1.00 91.06 77 ALA A CA 1
ATOM 561 C C . ALA A 1 77 ? -22.598 -15.774 20.057 1.00 91.06 77 ALA A C 1
ATOM 563 O O . ALA A 1 77 ? -23.682 -16.019 19.535 1.00 91.06 77 ALA A O 1
ATOM 564 N N . ASN A 1 78 ? -22.468 -14.953 21.103 1.00 88.69 78 ASN A N 1
ATOM 565 C CA . ASN A 1 78 ? -23.591 -14.340 21.794 1.00 88.69 78 ASN A CA 1
ATOM 566 C C . ASN A 1 78 ? -23.553 -12.807 21.624 1.00 88.69 78 ASN A C 1
ATOM 568 O O . ASN A 1 78 ? -22.783 -12.137 22.319 1.00 88.69 78 ASN A O 1
ATOM 572 N N . PRO A 1 79 ? -24.327 -12.228 20.687 1.00 86.12 79 PRO A N 1
ATOM 573 C CA . PRO A 1 79 ? -24.370 -10.787 20.460 1.00 86.12 79 PRO A CA 1
ATOM 574 C C . PRO A 1 79 ? -25.255 -10.089 21.502 1.00 86.12 79 PRO A C 1
ATOM 576 O O . PRO A 1 79 ? -26.404 -9.748 21.239 1.00 86.12 79 PRO A O 1
ATOM 579 N N . VAL A 1 80 ? -24.709 -9.861 22.696 1.00 86.38 80 VAL A N 1
ATOM 580 C CA . VAL A 1 80 ? -25.408 -9.145 23.775 1.00 86.38 80 VAL A CA 1
ATOM 581 C C . VAL A 1 80 ? -25.390 -7.624 23.580 1.00 86.38 80 VAL A C 1
ATOM 583 O O . VAL A 1 80 ? -24.472 -7.079 22.964 1.00 86.38 80 VAL A O 1
ATOM 586 N N . ASN A 1 81 ? -26.416 -6.962 24.123 1.00 86.19 81 ASN A N 1
ATOM 587 C CA . ASN A 1 81 ? -26.554 -5.508 24.228 1.00 86.19 81 ASN A CA 1
ATOM 588 C C . ASN A 1 81 ? -26.702 -5.148 25.716 1.00 86.19 81 ASN A C 1
ATOM 590 O O . ASN A 1 81 ? -27.792 -5.317 26.274 1.00 86.19 81 ASN A O 1
ATOM 594 N N . LEU A 1 82 ? -25.606 -4.760 26.365 1.00 92.25 82 LEU A N 1
ATOM 595 C CA . LEU A 1 82 ? -25.508 -4.554 27.815 1.00 92.25 82 LEU A CA 1
ATOM 596 C C . LEU A 1 82 ? -25.656 -3.075 28.195 1.00 92.25 82 LEU A C 1
ATOM 598 O O . LEU A 1 82 ? -25.396 -2.209 27.366 1.00 92.25 82 LEU A O 1
ATOM 602 N N . SER A 1 83 ? -26.045 -2.821 29.450 1.00 92.00 83 SER A N 1
ATOM 603 C CA . SER A 1 83 ? -26.319 -1.473 29.967 1.00 92.00 83 SER A CA 1
ATOM 604 C C . SER A 1 83 ? -25.085 -0.744 30.497 1.00 92.00 83 SER A C 1
ATOM 606 O O . SER A 1 83 ? -24.546 -1.106 31.551 1.00 92.00 83 SER A O 1
ATOM 608 N N . GLU A 1 84 ? -24.671 0.336 29.826 1.00 95.19 84 GLU A N 1
ATOM 609 C CA . GLU A 1 84 ? -23.676 1.270 30.366 1.00 95.19 84 GLU A CA 1
ATOM 610 C C . GLU A 1 84 ? -24.192 1.991 31.609 1.00 95.19 84 GLU A C 1
ATOM 612 O O . GLU A 1 84 ? -23.445 2.146 32.578 1.00 95.19 84 GLU A O 1
ATOM 617 N N . GLN A 1 85 ? -25.465 2.393 31.615 1.00 92.38 85 GLN A N 1
ATOM 618 C CA . GLN A 1 85 ? -26.058 3.146 32.720 1.00 92.38 85 GLN A CA 1
ATOM 619 C C . GLN A 1 85 ? -26.029 2.366 34.029 1.00 92.38 85 GLN A C 1
ATOM 621 O O . GLN A 1 85 ? -25.719 2.920 35.085 1.00 92.38 85 GLN A O 1
ATOM 626 N N . PHE A 1 86 ? -26.295 1.061 33.962 1.00 94.19 86 PHE A N 1
ATOM 627 C CA . PHE A 1 86 ? -26.199 0.193 35.124 1.00 94.19 86 PHE A CA 1
ATOM 628 C C . PHE A 1 86 ? -24.769 0.155 35.676 1.00 94.19 86 PHE A C 1
ATOM 630 O O . PHE A 1 86 ? -24.574 0.281 36.885 1.00 94.19 86 PHE A O 1
ATOM 637 N N . LEU A 1 87 ? -23.757 0.029 34.810 1.00 97.12 87 LEU A N 1
ATOM 638 C CA . LEU A 1 87 ? -22.358 0.037 35.241 1.00 97.12 87 LEU A CA 1
ATOM 639 C C . LEU A 1 87 ? -21.958 1.390 35.851 1.00 97.12 87 LEU A C 1
ATOM 641 O O . LEU A 1 87 ? -21.318 1.411 36.905 1.00 97.12 87 LEU A O 1
ATOM 645 N N . VAL A 1 88 ? -22.362 2.504 35.230 1.00 96.88 88 VAL A N 1
ATOM 646 C CA . VAL A 1 88 ? -22.155 3.862 35.765 1.00 96.88 88 VAL A CA 1
ATOM 647 C C . VAL A 1 88 ? -22.762 3.974 37.159 1.00 96.88 88 VAL A C 1
ATOM 649 O O . VAL A 1 88 ? -22.066 4.366 38.096 1.00 96.88 88 VAL A O 1
ATOM 652 N N . ASN A 1 89 ? -24.017 3.550 37.324 1.00 95.44 89 ASN A N 1
ATOM 653 C CA . ASN A 1 89 ? -24.706 3.583 38.606 1.00 95.44 89 ASN A CA 1
ATOM 654 C C . ASN A 1 89 ? -23.967 2.779 39.685 1.00 95.44 89 ASN A C 1
ATOM 656 O O . ASN A 1 89 ? -23.671 3.314 40.752 1.00 95.44 89 ASN A O 1
ATOM 660 N N . LYS A 1 90 ? -23.625 1.514 39.407 1.00 96.19 90 LYS A N 1
ATOM 661 C CA . LYS A 1 90 ? -22.941 0.647 40.379 1.00 96.19 90 LYS A CA 1
ATOM 662 C C . LYS A 1 90 ? -21.593 1.218 40.808 1.00 96.19 90 LYS A C 1
ATOM 664 O O . LYS A 1 90 ? -21.281 1.227 41.995 1.00 96.19 90 LYS A O 1
ATOM 669 N N . VAL A 1 91 ? -20.805 1.742 39.872 1.00 97.25 91 VAL A N 1
ATOM 670 C CA . VAL A 1 91 ? -19.521 2.362 40.219 1.00 97.25 91 VAL A CA 1
ATOM 671 C C . VAL A 1 91 ? -19.742 3.620 41.054 1.00 97.25 91 VAL A C 1
ATOM 673 O O . VAL A 1 91 ? -19.121 3.756 42.100 1.00 97.25 91 VAL A O 1
ATOM 676 N N . LYS A 1 92 ? -20.634 4.519 40.634 1.00 96.00 92 LYS A N 1
ATOM 677 C CA . LYS A 1 92 ? -20.745 5.868 41.206 1.00 96.00 92 LYS A CA 1
ATOM 678 C C . LYS A 1 92 ? -21.644 5.981 42.437 1.00 96.00 92 LYS A C 1
ATOM 680 O O . LYS A 1 92 ? -21.539 6.978 43.140 1.00 96.00 92 LYS A O 1
ATOM 685 N N . ASN A 1 93 ? -22.474 4.981 42.729 1.00 94.69 93 ASN A N 1
ATOM 686 C CA . ASN A 1 93 ? -23.339 4.942 43.916 1.00 94.69 93 ASN A CA 1
ATOM 687 C C . ASN A 1 93 ? -22.940 3.873 44.947 1.00 94.69 93 ASN A C 1
ATOM 689 O O . ASN A 1 93 ? -23.454 3.915 46.055 1.00 94.69 93 ASN A O 1
ATOM 693 N N . ASP A 1 94 ? -22.149 2.857 44.588 1.00 94.00 94 ASP A N 1
ATOM 694 C CA . ASP A 1 94 ? -21.946 1.678 45.455 1.00 94.00 94 ASP A CA 1
ATOM 695 C C . ASP A 1 94 ? -20.459 1.331 45.624 1.00 94.00 94 ASP A C 1
ATOM 697 O O . ASP A 1 94 ? -19.957 1.233 46.738 1.00 94.00 94 ASP A O 1
ATOM 701 N N . TRP A 1 95 ? -19.707 1.181 44.530 1.00 95.62 95 TRP A N 1
ATOM 702 C CA . TRP A 1 95 ? -18.338 0.644 44.625 1.00 95.62 95 TRP A CA 1
ATOM 703 C C . TRP A 1 95 ? -17.247 1.708 44.778 1.00 95.62 95 TRP A C 1
ATOM 705 O O . TRP A 1 95 ? -16.210 1.458 45.390 1.00 95.62 95 TRP A O 1
ATOM 715 N N . ALA A 1 96 ? -17.451 2.880 44.181 1.00 95.12 96 ALA A N 1
ATOM 716 C CA . ALA A 1 96 ? -16.528 4.009 44.175 1.00 95.12 96 ALA A CA 1
ATOM 717 C C . ALA A 1 96 ? -17.331 5.320 44.137 1.00 95.12 96 ALA A C 1
ATOM 719 O O . ALA A 1 96 ? -17.309 6.058 43.147 1.00 95.12 96 ALA A O 1
ATOM 720 N N . GLU A 1 97 ? -18.080 5.545 45.219 1.00 93.56 97 GLU A N 1
ATOM 721 C CA . GLU A 1 97 ? -19.084 6.602 45.358 1.00 93.56 97 GLU A CA 1
ATOM 722 C C . GLU A 1 97 ? -18.582 7.984 44.913 1.00 93.56 97 GLU A C 1
ATOM 724 O O . GLU A 1 97 ? -17.533 8.468 45.348 1.00 93.56 97 GLU A O 1
ATOM 729 N N . SER A 1 98 ? -19.346 8.625 44.026 1.00 93.12 98 SER A N 1
ATOM 730 C CA . SER A 1 98 ? -19.109 9.996 43.585 1.00 93.12 98 SER A CA 1
ATOM 731 C C . SER A 1 98 ? -20.354 10.568 42.909 1.00 93.12 98 SER A C 1
ATOM 733 O O . SER A 1 98 ? -20.650 10.253 41.756 1.00 93.12 98 SER A O 1
ATOM 735 N N . ASP A 1 99 ? -21.060 11.447 43.618 1.00 91.44 99 ASP A N 1
ATOM 736 C CA . ASP A 1 99 ? -22.313 12.040 43.136 1.00 91.44 99 ASP A CA 1
ATOM 737 C C . ASP A 1 99 ? -22.113 12.981 41.946 1.00 91.44 99 ASP A C 1
ATOM 739 O O . ASP A 1 99 ? -22.949 13.038 41.054 1.00 91.44 99 ASP A O 1
ATOM 743 N N . TYR A 1 100 ? -21.016 13.737 41.909 1.00 92.38 100 TYR A N 1
ATOM 744 C CA . TYR A 1 100 ? -20.844 14.824 40.939 1.00 92.38 100 TYR A CA 1
ATOM 745 C C . TYR A 1 100 ? -19.591 14.659 40.085 1.00 92.38 100 TYR A C 1
ATOM 747 O O . TYR A 1 100 ? -18.989 15.650 39.684 1.00 92.38 100 TYR A O 1
ATOM 755 N N . SER A 1 101 ? -19.173 13.425 39.802 1.00 92.31 101 SER A N 1
ATOM 756 C CA . SER A 1 101 ? -18.147 13.171 38.790 1.00 92.31 101 SER A CA 1
ATOM 757 C C . SER A 1 101 ? -18.449 11.927 37.970 1.00 92.31 101 SER A C 1
ATOM 759 O O . SER A 1 101 ? -18.521 10.825 38.515 1.00 92.31 101 SER A O 1
ATOM 761 N N . ASP A 1 102 ? -18.549 12.084 36.651 1.00 91.69 102 ASP A N 1
ATOM 762 C CA . ASP A 1 102 ? -18.813 10.977 35.730 1.00 91.69 102 ASP A CA 1
ATOM 763 C C . ASP A 1 102 ? -17.553 10.121 35.501 1.00 91.69 102 ASP A C 1
ATOM 765 O O . ASP A 1 102 ? -17.640 8.894 35.403 1.00 91.69 102 ASP A O 1
ATOM 769 N N . GLY A 1 103 ? -16.370 10.744 35.453 1.00 92.81 103 GLY A N 1
ATOM 770 C CA . GLY A 1 103 ? -15.125 10.107 35.006 1.00 92.81 103 GLY A CA 1
ATOM 771 C C . GLY A 1 103 ? -14.636 8.958 35.897 1.00 92.81 103 GLY A C 1
ATOM 772 O O . GLY A 1 103 ? -14.643 9.052 37.125 1.00 92.81 103 GLY A O 1
ATOM 773 N N . TYR A 1 104 ? -14.184 7.856 35.296 1.00 96.56 104 TYR A N 1
ATOM 774 C CA . TYR A 1 104 ? -13.600 6.710 36.003 1.00 96.56 104 TYR A CA 1
ATOM 775 C C . TYR A 1 104 ? -12.679 5.883 35.082 1.00 96.56 104 TYR A C 1
ATOM 777 O O . TYR A 1 104 ? -12.438 6.253 33.936 1.00 96.56 104 TYR A O 1
ATOM 785 N N . SER A 1 105 ? -12.137 4.765 35.579 1.00 97.31 105 SER A N 1
ATOM 786 C CA . SER A 1 105 ? -11.269 3.850 34.821 1.00 97.31 105 SER A CA 1
ATOM 787 C C . SER A 1 105 ? -12.013 2.579 34.409 1.00 97.31 105 SER A C 1
ATOM 789 O O . SER A 1 105 ? -12.564 1.885 35.265 1.00 97.31 105 SER A O 1
ATOM 791 N N . SER A 1 106 ? -11.960 2.218 33.120 1.00 97.94 106 SER A N 1
ATOM 792 C CA . SER A 1 106 ? -12.552 0.972 32.602 1.00 97.94 106 SER A CA 1
ATOM 793 C C . SER A 1 106 ? -11.947 -0.277 33.244 1.00 97.94 106 SER A C 1
ATOM 795 O O . SER A 1 106 ? -12.680 -1.199 33.595 1.00 97.94 106 SER A O 1
ATOM 797 N N . LEU A 1 107 ? -10.624 -0.289 33.461 1.00 97.69 107 LEU A N 1
ATOM 798 C CA . LEU A 1 107 ? -9.924 -1.383 34.143 1.00 97.69 107 LEU A CA 1
ATOM 799 C C . LEU A 1 107 ? -10.503 -1.604 35.547 1.00 97.69 107 LEU A C 1
ATOM 801 O O . LEU A 1 107 ? -10.846 -2.728 35.916 1.00 97.69 107 LEU A O 1
ATOM 805 N N . ASN A 1 108 ? -10.613 -0.525 36.323 1.00 97.94 108 ASN A N 1
ATOM 806 C CA . ASN A 1 108 ? -11.071 -0.608 37.706 1.00 97.94 108 ASN A CA 1
ATOM 807 C C . ASN A 1 108 ? -12.558 -0.954 37.774 1.00 97.94 108 ASN A C 1
ATOM 809 O O . ASN A 1 108 ? -12.939 -1.778 38.595 1.00 97.94 108 ASN A O 1
ATOM 813 N N . ALA A 1 109 ? -13.385 -0.395 36.887 1.00 98.00 109 ALA A N 1
ATOM 814 C CA . ALA A 1 109 ? -14.810 -0.703 36.827 1.00 98.00 109 ALA A CA 1
ATOM 815 C C . ALA A 1 109 ? -15.082 -2.194 36.578 1.00 98.00 109 ALA A C 1
ATOM 817 O O . ALA A 1 109 ? -15.884 -2.802 37.285 1.00 98.00 109 ALA A O 1
ATOM 818 N N . ILE A 1 110 ? -14.383 -2.798 35.612 1.00 98.00 110 ILE A N 1
ATOM 819 C CA . ILE A 1 110 ? -14.508 -4.230 35.308 1.00 98.00 110 ILE A CA 1
ATOM 820 C C . ILE A 1 110 ? -14.051 -5.087 36.494 1.00 98.00 110 ILE A C 1
ATOM 822 O O . ILE A 1 110 ? -14.709 -6.065 36.859 1.00 98.00 110 ILE A O 1
ATOM 826 N N . ASN A 1 111 ? -12.935 -4.716 37.122 1.00 98.06 111 ASN A N 1
ATOM 827 C CA . ASN A 1 111 ? -12.406 -5.465 38.256 1.00 98.06 111 ASN A CA 1
ATOM 828 C C . ASN A 1 111 ? -13.293 -5.337 39.505 1.00 98.06 111 ASN A C 1
ATOM 830 O O . ASN A 1 111 ? -13.474 -6.337 40.197 1.00 98.06 111 ASN A O 1
ATOM 834 N N . LEU A 1 112 ? -13.912 -4.176 39.747 1.00 97.44 112 LEU A N 1
ATOM 835 C CA . LEU A 1 112 ? -14.928 -4.004 40.791 1.00 97.44 112 LEU A CA 1
ATOM 836 C C . LEU A 1 112 ? -16.170 -4.848 40.501 1.00 97.44 112 LEU A C 1
ATOM 838 O O . LEU A 1 112 ? -16.617 -5.590 41.373 1.00 97.44 112 LEU A O 1
ATOM 842 N N . ALA A 1 113 ? -16.680 -4.829 39.267 1.00 96.38 113 ALA A N 1
ATOM 843 C CA . ALA A 1 113 ? -17.804 -5.680 38.887 1.00 96.38 113 ALA A CA 1
ATOM 844 C C . ALA A 1 113 ? -17.523 -7.165 39.161 1.00 96.38 113 ALA A C 1
ATOM 846 O O . ALA A 1 113 ? -18.363 -7.863 39.728 1.00 96.38 113 ALA A O 1
ATOM 847 N N . THR A 1 114 ? -16.319 -7.634 38.828 1.00 95.88 114 THR A N 1
ATOM 848 C CA . THR A 1 114 ? -15.888 -9.009 39.112 1.00 95.88 114 THR A CA 1
ATOM 849 C C . THR A 1 114 ? -15.738 -9.277 40.607 1.00 95.88 114 THR A C 1
ATOM 851 O O . THR A 1 114 ? -16.210 -10.307 41.085 1.00 95.88 114 THR A O 1
ATOM 854 N N . GLN A 1 115 ? -15.132 -8.358 41.361 1.00 96.56 115 GLN A N 1
ATOM 855 C CA . GLN A 1 115 ? -14.974 -8.472 42.814 1.00 96.56 115 GLN A CA 1
ATOM 856 C C . GLN A 1 115 ? -16.324 -8.589 43.532 1.00 96.56 115 GLN A C 1
ATOM 858 O O . GLN A 1 115 ? -16.454 -9.370 44.472 1.00 96.56 115 GLN A O 1
ATOM 863 N N . HIS A 1 116 ? -17.327 -7.842 43.073 1.00 94.12 116 HIS A N 1
ATOM 864 C CA . HIS A 1 116 ? -18.680 -7.863 43.622 1.00 94.12 116 HIS A CA 1
ATOM 865 C C . HIS A 1 116 ? -19.569 -8.972 43.032 1.00 94.12 116 HIS A C 1
ATOM 867 O O . HIS A 1 116 ? -20.738 -9.067 43.401 1.00 94.12 116 HIS A O 1
ATOM 873 N N . GLY A 1 117 ? -19.053 -9.806 42.119 1.00 93.31 117 GLY A N 1
ATOM 874 C CA . GLY A 1 117 ? -19.839 -10.848 41.448 1.00 93.31 117 GLY A CA 1
ATOM 875 C C . GLY A 1 117 ? -21.016 -10.295 40.635 1.00 93.31 117 GLY A C 1
ATOM 876 O O . GLY A 1 117 ? -22.015 -10.989 40.445 1.00 93.31 117 GLY A O 1
ATOM 877 N N . GLN A 1 118 ? -20.929 -9.042 40.183 1.00 94.31 118 GLN A N 1
ATOM 878 C CA . GLN A 1 118 ? -22.009 -8.357 39.486 1.00 94.31 118 GLN A CA 1
ATOM 879 C C . GLN A 1 118 ? -22.077 -8.811 38.027 1.00 94.31 118 GLN A C 1
ATOM 881 O O . GLN A 1 118 ? -21.136 -8.632 37.251 1.00 94.31 118 GLN A O 1
ATOM 886 N N . VAL A 1 119 ? -23.233 -9.343 37.635 1.00 93.94 119 VAL A N 1
ATOM 887 C CA . VAL A 1 119 ? -23.563 -9.567 36.224 1.00 93.94 119 VAL A CA 1
ATOM 888 C C . VAL A 1 119 ? -24.126 -8.288 35.606 1.00 93.94 119 VAL A C 1
ATOM 890 O O . VAL A 1 119 ? -24.874 -7.554 36.257 1.00 93.94 119 VAL A O 1
ATOM 893 N N . MET A 1 120 ? -23.758 -8.024 34.357 1.00 94.12 120 MET A N 1
ATOM 894 C CA . MET A 1 120 ? -24.229 -6.884 33.577 1.00 94.12 120 MET A CA 1
ATOM 895 C C . MET A 1 120 ? -25.581 -7.220 32.941 1.00 94.12 120 MET A C 1
ATOM 897 O O . MET A 1 120 ? -25.670 -8.230 32.230 1.00 94.12 120 MET A O 1
ATOM 901 N N . PRO A 1 121 ? -26.630 -6.423 33.201 1.00 90.88 121 PRO A N 1
ATOM 902 C CA . PRO A 1 121 ? -27.925 -6.606 32.571 1.00 90.88 121 PRO A CA 1
ATOM 903 C C . PRO A 1 121 ? -27.923 -6.081 31.131 1.00 90.88 121 PRO A C 1
ATOM 905 O O . PRO A 1 121 ? -26.999 -5.386 30.699 1.00 90.88 121 PRO A O 1
ATOM 908 N N . SER A 1 122 ? -28.990 -6.396 30.395 1.00 86.69 122 SER A N 1
ATOM 909 C CA . SER A 1 122 ? -29.220 -5.808 29.076 1.00 86.69 122 SER A CA 1
ATOM 910 C C . SER A 1 122 ? -29.511 -4.307 29.168 1.00 86.69 122 SER A C 1
ATOM 912 O O . SER A 1 122 ? -30.074 -3.846 30.159 1.00 86.69 122 SER A O 1
ATOM 914 N N . GLU A 1 123 ? -29.187 -3.564 28.111 1.00 83.88 123 GLU A N 1
ATOM 915 C CA . GLU A 1 123 ? -29.532 -2.146 27.931 1.00 83.88 123 GLU A CA 1
ATOM 916 C C . GLU A 1 123 ? -31.032 -1.857 28.119 1.00 83.88 123 GLU A C 1
ATOM 918 O O . GLU A 1 123 ? -31.410 -0.786 28.583 1.00 83.88 123 GLU A O 1
ATOM 923 N N . SER A 1 124 ? -31.913 -2.827 27.857 1.00 79.12 124 SER A N 1
ATOM 924 C CA . SER A 1 124 ? -33.353 -2.669 28.108 1.00 79.12 124 SER A CA 1
ATOM 925 C C . SER A 1 124 ? -33.726 -2.605 29.594 1.00 79.12 124 SER A C 1
ATOM 927 O O . SER A 1 124 ? -34.816 -2.150 29.923 1.00 79.12 124 SER A O 1
ATOM 929 N N . VAL A 1 125 ? -32.856 -3.071 30.496 1.00 80.62 125 VAL A N 1
ATOM 930 C CA . VAL A 1 125 ? -33.093 -3.038 31.951 1.00 80.62 125 VAL A CA 1
ATOM 931 C C . VAL A 1 125 ? -32.854 -1.637 32.506 1.00 80.62 125 VAL A C 1
ATOM 933 O O . VAL A 1 125 ? -33.559 -1.201 33.413 1.00 80.62 125 VAL A O 1
ATOM 936 N N . TRP A 1 126 ? -31.854 -0.935 31.975 1.00 84.62 126 TRP A N 1
ATOM 937 C CA . TRP A 1 126 ? -31.615 0.466 32.283 1.00 84.62 126 TRP A CA 1
ATOM 938 C C . TRP A 1 126 ? -31.002 1.144 31.066 1.00 84.62 126 TRP A C 1
ATOM 940 O O . TRP A 1 126 ? -29.794 1.076 30.851 1.00 84.62 126 TRP A O 1
ATOM 950 N N . THR A 1 127 ? -31.862 1.771 30.272 1.00 84.31 127 THR A N 1
ATOM 951 C CA . THR A 1 127 ? -31.453 2.492 29.067 1.00 84.31 127 THR A CA 1
ATOM 952 C C . THR A 1 127 ? -30.541 3.648 29.428 1.00 84.31 127 THR A C 1
ATOM 954 O O . THR A 1 127 ? -30.771 4.311 30.433 1.00 84.31 127 THR A O 1
ATOM 957 N N . TYR A 1 128 ? -29.519 3.891 28.623 1.00 88.12 128 TYR A N 1
ATOM 958 C CA . TYR A 1 128 ? -28.587 4.981 28.819 1.00 88.12 128 TYR A CA 1
ATOM 959 C C . TYR A 1 128 ? -29.256 6.353 28.733 1.00 88.12 128 TYR A C 1
ATOM 961 O O . TYR A 1 128 ? -30.066 6.624 27.847 1.00 88.12 128 TYR A O 1
ATOM 969 N N . ASN A 1 129 ? -28.885 7.233 29.663 1.00 85.75 129 ASN A N 1
ATOM 970 C CA . ASN A 1 129 ? -29.309 8.622 29.653 1.00 85.75 129 ASN A CA 1
ATOM 971 C C . ASN A 1 129 ? -28.222 9.511 29.065 1.00 85.75 129 ASN A C 1
ATOM 973 O O . ASN A 1 129 ? -27.164 9.699 29.670 1.00 85.75 129 ASN A O 1
ATOM 977 N N . THR A 1 130 ? -28.522 10.119 27.922 1.00 83.12 130 THR A N 1
ATOM 978 C CA . THR A 1 130 ? -27.628 11.055 27.229 1.00 83.12 130 THR A CA 1
ATOM 979 C C . THR A 1 130 ? -27.490 12.400 27.943 1.00 83.12 130 THR A C 1
ATOM 981 O O . THR A 1 130 ? -26.553 13.143 27.653 1.00 83.12 130 THR A O 1
ATOM 984 N N . ALA A 1 131 ? -28.388 12.711 28.889 1.00 84.62 131 ALA A N 1
ATOM 985 C CA . ALA A 1 131 ? -28.387 13.938 29.685 1.00 84.62 131 ALA A CA 1
ATOM 986 C C . ALA A 1 131 ? -28.135 15.216 28.840 1.00 84.62 131 ALA A C 1
ATOM 988 O O . ALA A 1 131 ? -27.188 15.961 29.104 1.00 84.62 131 ALA A O 1
ATOM 989 N N . PRO A 1 132 ? -28.975 15.514 27.828 1.00 79.00 132 PRO A N 1
ATOM 990 C CA . PRO A 1 132 ? -28.749 16.594 26.867 1.00 79.00 132 PRO A CA 1
ATOM 991 C C . PRO A 1 132 ? -28.758 17.988 27.512 1.00 79.00 132 PRO A C 1
ATOM 993 O O . PRO A 1 132 ? -28.146 18.911 26.984 1.00 79.00 132 PRO A O 1
ATOM 996 N N . ASN A 1 133 ? -29.412 18.136 28.669 1.00 80.94 133 ASN A N 1
ATOM 997 C CA . ASN A 1 133 ? -29.487 19.394 29.416 1.00 80.94 133 ASN A CA 1
ATOM 998 C C . ASN A 1 133 ? -28.286 19.613 30.352 1.00 80.94 133 ASN A C 1
ATOM 1000 O O . ASN A 1 133 ? -28.191 20.656 31.001 1.00 80.94 133 ASN A O 1
ATOM 1004 N N . ARG A 1 134 ? -27.357 18.653 30.421 1.00 80.81 134 ARG A N 1
ATOM 1005 C CA . ARG A 1 134 ? -26.108 18.791 31.169 1.00 80.81 134 ARG A CA 1
ATOM 1006 C C . ARG A 1 134 ? -25.217 19.832 30.501 1.00 80.81 134 ARG A C 1
ATOM 1008 O O . ARG A 1 134 ? -24.976 19.761 29.296 1.00 80.81 134 ARG A O 1
ATOM 1015 N N . ALA A 1 135 ? -24.687 20.766 31.289 1.00 68.62 135 ALA A N 1
ATOM 1016 C CA . ALA A 1 135 ? -23.647 21.669 30.809 1.00 68.62 135 ALA A CA 1
ATOM 1017 C C . ALA A 1 135 ? -22.390 20.856 30.457 1.00 68.62 135 ALA A C 1
ATOM 1019 O O . ALA A 1 135 ? -21.917 20.065 31.276 1.00 68.62 135 ALA A O 1
ATOM 1020 N N . ASP A 1 136 ? -21.875 21.045 29.242 1.00 62.53 136 ASP A N 1
ATOM 1021 C CA . ASP A 1 136 ? -20.818 20.207 28.677 1.00 62.53 136 ASP A CA 1
ATOM 1022 C C . ASP A 1 136 ? -19.577 20.131 29.589 1.00 62.53 136 ASP A C 1
ATOM 1024 O O . ASP A 1 136 ? -19.061 21.147 30.060 1.00 62.53 136 ASP A O 1
ATOM 1028 N N . SER A 1 137 ? -19.113 18.901 29.832 1.00 57.03 137 SER A N 1
ATOM 1029 C CA . SER A 1 137 ? -17.787 18.587 30.380 1.00 57.03 137 SER A CA 1
ATOM 1030 C C . SER A 1 137 ? -17.427 19.187 31.751 1.00 57.03 137 SER A C 1
ATOM 1032 O O . SER A 1 137 ? -16.249 19.275 32.102 1.00 57.03 137 SER A O 1
ATOM 1034 N N . ARG A 1 138 ? -18.415 19.553 32.581 1.00 68.94 138 ARG A N 1
ATOM 1035 C CA . ARG A 1 138 ? -18.173 20.072 33.941 1.00 68.94 138 ARG A CA 1
ATOM 1036 C C . ARG A 1 138 ? -18.553 19.073 35.034 1.00 68.94 138 ARG A C 1
ATOM 1038 O O . ARG A 1 138 ? -19.699 18.657 35.142 1.00 68.94 138 ARG A O 1
ATOM 1045 N N . ASP A 1 139 ? -17.582 18.754 35.887 1.00 83.75 139 ASP A N 1
ATOM 1046 C CA . ASP A 1 139 ? -17.723 17.902 37.073 1.00 83.75 139 ASP A CA 1
ATOM 1047 C C . ASP A 1 139 ? -17.509 18.706 38.371 1.00 83.75 139 ASP A C 1
ATOM 1049 O O . ASP A 1 139 ? -17.068 19.855 38.372 1.00 83.75 139 ASP A O 1
ATOM 1053 N N . GLY A 1 140 ? -17.817 18.084 39.505 1.00 85.50 140 GLY A N 1
ATOM 1054 C CA . GLY A 1 140 ? -17.473 18.530 40.854 1.00 85.50 140 GLY A CA 1
ATOM 1055 C C . GLY A 1 140 ? -18.555 19.328 41.576 1.00 85.50 140 GLY A C 1
ATOM 1056 O O . GLY A 1 140 ? -18.390 19.615 42.761 1.00 85.50 140 GLY A O 1
ATOM 1057 N N . LYS A 1 141 ? -19.660 19.686 40.910 1.00 87.44 141 LYS A N 1
ATOM 1058 C CA . LYS A 1 141 ? -20.736 20.485 41.512 1.00 87.44 141 LYS A CA 1
ATOM 1059 C C . LYS A 1 141 ? -22.125 20.008 41.110 1.00 87.44 141 LYS A C 1
ATOM 1061 O O . LYS A 1 141 ? -22.374 19.744 39.939 1.00 87.44 141 LYS A O 1
ATOM 1066 N N . ALA A 1 142 ? -23.051 20.040 42.068 1.00 87.81 142 ALA A N 1
ATOM 1067 C CA . ALA A 1 142 ? -24.459 19.702 41.858 1.00 87.81 142 ALA A CA 1
ATOM 1068 C C . ALA A 1 142 ? -25.145 20.562 40.787 1.00 87.81 142 ALA A C 1
ATOM 1070 O O . ALA A 1 142 ? -26.003 20.087 40.053 1.00 87.81 142 ALA A O 1
ATOM 1071 N N . GLU A 1 143 ? -24.743 21.829 40.653 1.00 87.25 143 GLU A N 1
ATOM 1072 C CA . GLU A 1 143 ? -25.300 22.744 39.651 1.00 87.25 143 GLU A CA 1
ATOM 1073 C C . GLU A 1 143 ? -25.086 22.280 38.201 1.00 87.25 143 GLU A C 1
ATOM 1075 O O . GLU A 1 143 ? -25.906 22.610 37.349 1.00 87.25 143 GLU A O 1
ATOM 1080 N N . TYR A 1 144 ? -24.036 21.496 37.926 1.00 87.12 144 TYR A N 1
ATOM 1081 C CA . TYR A 1 144 ? -23.729 20.987 36.583 1.00 87.12 144 TYR A CA 1
ATOM 1082 C C . TYR A 1 144 ? -24.575 19.779 36.183 1.00 87.12 144 TYR A C 1
ATOM 1084 O O . TYR A 1 144 ? -24.700 19.497 34.996 1.00 87.12 144 TYR A O 1
ATOM 1092 N N . TYR A 1 145 ? -25.178 19.103 37.160 1.00 87.06 145 TYR A N 1
ATOM 1093 C CA . TYR A 1 145 ? -26.011 17.923 36.946 1.00 87.06 145 TYR A CA 1
ATOM 1094 C C . TYR A 1 145 ? -27.509 18.246 36.979 1.00 87.06 145 TYR A C 1
ATOM 1096 O O . TYR A 1 145 ? -28.336 17.352 36.906 1.00 87.06 145 TYR A O 1
ATOM 1104 N N . ARG A 1 146 ? -27.890 19.523 37.074 1.00 86.19 146 ARG A N 1
ATOM 1105 C CA . ARG A 1 146 ? -29.299 19.927 37.068 1.00 86.19 146 ARG A CA 1
ATOM 1106 C C . ARG A 1 146 ? -29.940 19.641 35.704 1.00 86.19 146 ARG A C 1
ATOM 1108 O O . ARG A 1 146 ? -29.488 20.187 34.702 1.00 86.19 146 ARG A O 1
ATOM 1115 N N . GLY A 1 147 ? -31.040 18.890 35.696 1.00 82.31 147 GLY A N 1
ATOM 1116 C CA . GLY A 1 147 ? -31.803 18.554 34.491 1.00 82.31 147 GLY A CA 1
ATOM 1117 C C . GLY A 1 147 ? -31.207 17.388 33.699 1.00 82.31 147 GLY A C 1
ATOM 1118 O O . GLY A 1 147 ? -31.692 17.079 32.610 1.00 82.31 147 GLY A O 1
ATOM 1119 N N . THR A 1 148 ? -30.176 16.708 34.217 1.00 84.88 148 THR A N 1
ATOM 1120 C CA . THR A 1 148 ? -29.665 15.474 33.607 1.00 84.88 148 THR A CA 1
ATOM 1121 C C . THR A 1 148 ? -30.742 14.400 33.568 1.00 84.88 148 THR A C 1
ATOM 1123 O O . THR A 1 148 ? -30.741 13.599 32.643 1.00 84.88 148 THR A O 1
ATOM 1126 N N . CYS A 1 149 ? -31.688 14.401 34.507 1.00 81.56 149 CYS A N 1
ATOM 1127 C CA . CYS A 1 149 ? -32.788 13.439 34.570 1.00 81.56 149 CYS A CA 1
ATOM 1128 C C . CYS A 1 149 ? -33.986 13.760 33.664 1.00 81.56 149 CYS A C 1
ATOM 1130 O O . CYS A 1 149 ? -34.896 12.934 33.558 1.00 81.56 149 CYS A O 1
ATOM 1132 N N . ASP A 1 150 ? -34.014 14.921 33.006 1.00 78.81 150 ASP A N 1
ATOM 1133 C CA . ASP A 1 150 ? -35.147 15.349 32.176 1.00 78.81 150 ASP A CA 1
ATOM 1134 C C . ASP A 1 150 ? -35.544 14.330 31.087 1.00 78.81 150 ASP A C 1
ATOM 1136 O O . ASP A 1 150 ? -36.747 14.113 30.911 1.00 78.81 150 ASP A O 1
ATOM 1140 N N . PRO A 1 151 ? -34.608 13.635 30.399 1.00 75.12 151 PRO A N 1
ATOM 1141 C CA . PRO A 1 151 ? -34.958 12.595 29.425 1.00 75.12 151 PRO A CA 1
ATOM 1142 C C . PRO A 1 151 ? -35.710 11.399 30.016 1.00 75.12 151 PRO A C 1
ATOM 1144 O O . PRO A 1 151 ? -36.456 10.740 29.296 1.00 75.12 151 PRO A O 1
ATOM 1147 N N . TYR A 1 152 ? -35.561 11.128 31.317 1.00 74.81 152 TYR A N 1
ATOM 1148 C CA . TYR A 1 152 ? -36.346 10.108 32.018 1.00 74.81 152 TYR A CA 1
ATOM 1149 C C . TYR A 1 152 ? -37.732 10.599 32.462 1.00 74.81 152 TYR A C 1
ATOM 1151 O O . TYR A 1 152 ? -38.518 9.816 32.997 1.00 74.81 152 TYR A O 1
ATOM 1159 N N . GLY A 1 153 ? 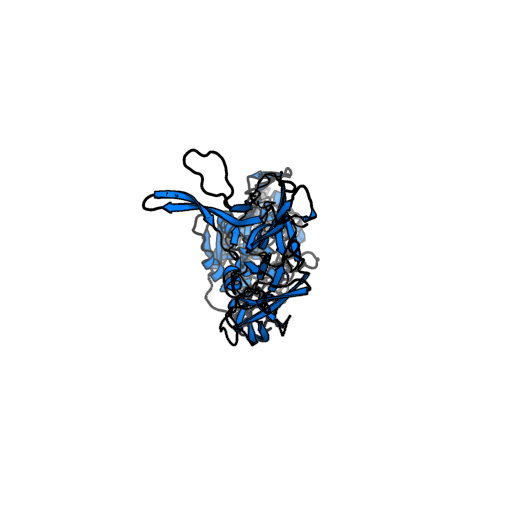-38.073 11.869 32.219 1.00 59.94 153 GLY A N 1
ATOM 1160 C CA . GLY A 1 153 ? -39.423 12.397 32.408 1.00 59.94 153 GLY A CA 1
ATOM 1161 C C . GLY A 1 153 ? -39.793 12.776 33.846 1.00 59.94 153 GLY A C 1
ATOM 1162 O O . GLY A 1 153 ? -40.982 12.897 34.141 1.00 59.94 153 GLY A O 1
ATOM 1163 N N . THR A 1 154 ? -38.826 12.988 34.748 1.00 53.16 154 THR A N 1
ATOM 1164 C CA . THR A 1 154 ? -39.100 13.349 36.154 1.00 53.16 154 THR A CA 1
ATOM 1165 C C . THR A 1 154 ? -38.324 14.586 36.609 1.00 53.16 154 THR A C 1
ATOM 1167 O O . THR A 1 154 ? -37.276 14.478 37.239 1.00 53.16 154 THR A O 1
ATOM 1170 N N . THR A 1 155 ? -38.865 15.779 36.365 1.00 42.69 155 THR A N 1
ATOM 1171 C CA . THR A 1 155 ? -38.398 17.004 37.031 1.00 42.69 155 THR A CA 1
ATOM 1172 C C . THR A 1 155 ? -38.997 17.088 38.441 1.00 42.69 155 THR A C 1
ATOM 1174 O O . THR A 1 155 ? -40.215 17.108 38.604 1.00 42.69 155 THR A O 1
ATOM 1177 N N . GLY A 1 156 ? -38.158 17.163 39.483 1.00 47.25 156 GLY A N 1
ATOM 1178 C CA . GLY A 1 156 ? -38.599 17.606 40.819 1.00 47.25 156 GLY A CA 1
ATOM 1179 C C . GLY A 1 156 ? -38.891 16.542 41.890 1.00 47.25 156 GLY A C 1
ATOM 1180 O O . GLY A 1 156 ? -39.746 16.780 42.740 1.00 47.25 156 GLY A O 1
ATOM 1181 N N . GLY A 1 157 ? -38.154 15.423 41.915 1.00 50.72 157 GLY A N 1
ATOM 1182 C CA . GLY A 1 157 ? -38.142 14.471 43.042 1.00 50.72 157 GLY A CA 1
ATOM 1183 C C . GLY A 1 157 ? -38.786 13.114 42.731 1.00 50.72 157 GLY A C 1
ATOM 1184 O O . GLY A 1 157 ? -39.901 12.837 43.165 1.00 50.72 157 GLY A O 1
ATOM 1185 N N . GLY A 1 158 ? -38.072 12.256 41.995 1.00 59.00 158 GLY A N 1
ATOM 1186 C CA . GLY A 1 158 ? -38.463 10.881 41.646 1.00 59.00 158 GLY A CA 1
ATOM 1187 C C . GLY A 1 158 ? -37.454 10.228 40.683 1.00 59.00 158 GLY A C 1
ATOM 1188 O O . GLY A 1 158 ? -36.787 10.967 39.978 1.00 59.00 158 GLY A O 1
ATOM 1189 N N . TRP A 1 159 ? -37.340 8.880 40.720 1.00 67.00 159 TRP A N 1
ATOM 1190 C CA . TRP A 1 159 ? -36.422 7.904 40.044 1.00 67.00 159 TRP A CA 1
ATOM 1191 C C . TRP A 1 159 ? -34.964 8.320 39.757 1.00 67.00 159 TRP A C 1
ATOM 1193 O O . TRP A 1 159 ? -34.080 7.512 39.976 1.00 67.00 159 TRP A O 1
ATOM 1203 N N . CYS A 1 160 ? -34.638 9.525 39.332 1.00 80.56 160 CYS A N 1
ATOM 1204 C CA . CYS A 1 160 ? -33.277 9.925 38.990 1.00 80.56 160 CYS A CA 1
ATOM 1205 C C . CYS A 1 160 ? -32.813 11.093 39.880 1.00 80.56 160 CYS A C 1
ATOM 1207 O O . CYS A 1 160 ? -33.581 12.007 40.178 1.00 80.56 160 CYS A O 1
ATOM 1209 N N . SER A 1 161 ? -31.572 11.025 40.372 1.00 86.38 161 SER A N 1
ATOM 1210 C CA . SER A 1 161 ? -31.044 11.888 41.443 1.00 86.38 161 SER A CA 1
ATOM 1211 C C . SER A 1 161 ? -30.378 13.189 40.995 1.00 86.38 161 SER A C 1
ATOM 1213 O O . SER A 1 161 ? -29.917 13.924 41.861 1.00 86.38 161 SER A O 1
ATOM 1215 N N . GLU A 1 162 ? -30.318 13.493 39.695 1.00 88.50 162 GLU A N 1
ATOM 1216 C CA . GLU A 1 162 ? -29.548 14.630 39.146 1.00 88.50 162 GLU A CA 1
ATOM 1217 C C . GLU A 1 162 ? -28.074 14.561 39.609 1.00 88.50 162 GLU A C 1
ATOM 1219 O O . GLU A 1 162 ? -27.474 15.535 40.063 1.00 88.50 162 GLU A O 1
ATOM 1224 N N . THR A 1 163 ? -27.510 13.350 39.566 1.00 90.56 163 THR A N 1
ATOM 1225 C CA . THR A 1 163 ? -26.126 13.010 39.934 1.00 90.56 163 THR A CA 1
ATOM 1226 C C . THR A 1 163 ? -25.518 12.115 38.855 1.00 90.56 163 THR A C 1
ATOM 1228 O O . THR A 1 163 ? -26.235 11.573 38.018 1.00 90.56 163 THR A O 1
ATOM 1231 N N . ALA A 1 164 ? -24.208 11.878 38.900 1.00 92.12 164 ALA A N 1
ATOM 1232 C CA . ALA A 1 164 ? -23.495 10.992 37.982 1.00 92.12 164 ALA A CA 1
ATOM 1233 C C . ALA A 1 164 ? -24.045 9.554 37.976 1.00 92.12 164 ALA A C 1
ATOM 1235 O O . ALA A 1 164 ? -24.067 8.895 36.941 1.00 92.12 164 ALA A O 1
ATOM 1236 N N . HIS A 1 165 ? -24.514 9.038 39.111 1.00 92.38 165 HIS A N 1
ATOM 1237 C CA . HIS A 1 165 ? -25.063 7.681 39.171 1.00 92.38 165 HIS A CA 1
ATOM 1238 C C . HIS A 1 165 ? -26.548 7.595 38.786 1.00 92.38 165 HIS A C 1
ATOM 1240 O O . HIS A 1 165 ? -27.006 6.504 38.450 1.00 92.38 165 HIS A O 1
ATOM 1246 N N . GLU A 1 166 ? -27.299 8.700 38.845 1.00 89.56 166 GLU A N 1
ATOM 1247 C CA . GLU A 1 166 ? -28.727 8.768 38.484 1.00 89.56 166 GLU A CA 1
ATOM 1248 C C . GLU A 1 166 ? -29.628 7.772 39.240 1.00 89.56 166 GLU A C 1
ATOM 1250 O O . GLU A 1 166 ? -30.644 7.299 38.734 1.00 89.56 166 GLU A O 1
ATOM 1255 N N . SER A 1 167 ? -29.267 7.443 40.481 1.00 89.56 167 SER A N 1
ATOM 1256 C CA . SER A 1 167 ? -30.076 6.555 41.325 1.00 89.56 167 SER A CA 1
ATOM 1257 C C . SER A 1 167 ? -31.395 7.222 41.725 1.00 89.56 167 SER A C 1
ATOM 1259 O O . SER A 1 167 ? -31.457 8.439 41.873 1.00 89.56 167 SER A O 1
ATOM 1261 N N . PRO A 1 168 ? -32.426 6.444 42.083 1.00 85.94 168 PRO A N 1
ATOM 1262 C CA . PRO A 1 168 ? -33.585 6.984 42.788 1.00 85.94 168 PRO A CA 1
ATOM 1263 C C . PRO A 1 168 ? -33.195 7.677 44.083 1.00 85.94 168 PRO A C 1
ATOM 1265 O O . PRO A 1 168 ? -32.694 7.031 45.002 1.00 85.94 168 PRO A O 1
ATOM 1268 N N . ALA A 1 169 ? -33.458 8.980 44.162 1.00 83.88 169 ALA A N 1
ATOM 1269 C CA . ALA A 1 169 ? -33.346 9.750 45.390 1.00 83.88 169 ALA A CA 1
ATOM 1270 C C . ALA A 1 169 ? -34.652 9.679 46.191 1.00 83.88 169 ALA A C 1
ATOM 1272 O O . ALA A 1 169 ? -35.745 9.863 45.653 1.00 83.88 169 ALA A O 1
ATOM 1273 N N . TYR A 1 170 ? -34.525 9.457 47.495 1.00 83.69 170 TYR A N 1
ATOM 1274 C CA . TYR A 1 170 ? -35.610 9.565 48.461 1.00 83.69 170 TYR A CA 1
ATOM 1275 C C . TYR A 1 170 ? -35.203 10.569 49.529 1.00 83.69 170 TYR A C 1
ATOM 1277 O O . TYR A 1 170 ? -34.189 10.392 50.204 1.00 83.69 170 TYR A O 1
ATOM 1285 N N . CYS A 1 171 ? -35.999 11.622 49.680 1.00 83.88 171 CYS A N 1
ATOM 1286 C CA . CYS A 1 171 ? -35.760 12.668 50.660 1.00 83.88 171 CYS A CA 1
ATOM 1287 C C . CYS A 1 171 ? -36.850 12.657 51.732 1.00 83.88 171 CYS A C 1
ATOM 1289 O O . CYS A 1 171 ? -38.030 12.496 51.426 1.00 83.88 171 CYS A O 1
ATOM 1291 N N . THR A 1 172 ? -36.460 12.860 52.987 1.00 85.69 172 THR A N 1
ATOM 1292 C CA . THR A 1 172 ? -37.372 13.071 54.112 1.00 85.69 172 THR A CA 1
ATOM 1293 C C . THR A 1 172 ? -36.982 14.342 54.854 1.00 85.69 172 THR A C 1
ATOM 1295 O O . THR A 1 172 ? -35.801 14.603 55.084 1.00 85.69 172 THR A O 1
ATOM 1298 N N . THR A 1 173 ? -37.970 15.143 55.244 1.00 88.31 173 THR A N 1
ATOM 1299 C CA . THR A 1 173 ? -37.745 16.358 56.032 1.00 88.31 173 THR A CA 1
ATOM 1300 C C . THR A 1 173 ? -38.092 16.079 57.486 1.00 88.31 173 THR A C 1
ATOM 1302 O O . THR A 1 173 ? -39.219 15.702 57.805 1.00 88.31 173 THR A O 1
ATOM 1305 N N . VAL A 1 174 ? -37.119 16.262 58.375 1.00 86.31 174 VAL A N 1
ATOM 1306 C CA . VAL A 1 174 ? -37.311 16.179 59.824 1.00 86.31 174 VAL A CA 1
ATOM 1307 C C . VAL A 1 174 ? -37.054 17.567 60.398 1.00 86.31 174 VAL A C 1
ATOM 1309 O O . VAL A 1 174 ? -35.947 18.098 60.305 1.00 86.31 174 VAL A O 1
ATOM 1312 N N . LEU A 1 175 ? -38.092 18.165 60.988 1.00 88.69 175 LEU A N 1
ATOM 1313 C CA . LEU A 1 175 ? -38.102 19.569 61.417 1.00 88.69 175 LEU A CA 1
ATOM 1314 C C . LEU A 1 175 ? -37.820 20.521 60.238 1.00 88.69 175 LEU A C 1
ATOM 1316 O O . LEU A 1 175 ? -38.659 20.649 59.353 1.00 88.69 175 LEU A O 1
ATOM 1320 N N . ILE A 1 176 ? -36.658 21.184 60.235 1.00 88.00 176 ILE A N 1
ATOM 1321 C CA . ILE A 1 176 ? -36.214 22.124 59.192 1.00 88.00 176 ILE A CA 1
ATOM 1322 C C . ILE A 1 176 ? -35.099 21.551 58.303 1.00 88.00 176 ILE A C 1
ATOM 1324 O O . ILE A 1 176 ? -34.614 22.248 57.415 1.00 88.00 176 ILE A O 1
ATOM 1328 N N . PHE A 1 177 ? -34.667 20.307 58.544 1.00 84.50 177 PHE A N 1
ATOM 1329 C CA . PHE A 1 177 ? -33.581 19.667 57.802 1.00 84.50 177 PHE A CA 1
ATOM 1330 C C . PHE A 1 177 ? -34.130 18.606 56.847 1.00 84.50 177 PHE A C 1
ATOM 1332 O O . PHE A 1 177 ? -34.895 17.728 57.249 1.00 84.50 177 PHE A O 1
ATOM 1339 N N . THR A 1 178 ? -33.714 18.676 55.584 1.00 84.50 178 THR A N 1
ATOM 1340 C CA . THR A 1 178 ? -34.020 17.663 54.568 1.00 84.50 178 THR A CA 1
ATOM 1341 C C . THR A 1 178 ? -32.842 16.708 54.437 1.00 84.50 178 THR A C 1
ATOM 1343 O O . THR A 1 178 ? -31.721 17.135 54.172 1.00 84.50 178 THR A O 1
ATOM 1346 N N . TYR A 1 179 ? -33.112 15.417 54.607 1.00 84.19 179 TYR A N 1
ATOM 1347 C CA . TYR A 1 179 ? -32.155 14.331 54.438 1.00 84.19 179 TYR A CA 1
ATOM 1348 C C . TYR A 1 179 ? -32.528 13.549 53.188 1.00 84.19 179 TYR A C 1
ATOM 1350 O O . TYR A 1 179 ? -33.647 13.050 53.095 1.00 84.19 179 TYR A O 1
ATOM 1358 N N . CYS A 1 180 ? -31.601 13.438 52.245 1.00 84.06 180 CYS A N 1
ATOM 1359 C CA . CYS A 1 180 ? -31.774 12.653 51.030 1.00 84.06 180 CYS A CA 1
ATOM 1360 C C . CYS A 1 180 ? -30.834 11.451 51.052 1.00 84.06 180 CYS A C 1
ATOM 1362 O O . CYS A 1 180 ? -29.705 11.553 51.528 1.00 84.06 180 CYS A O 1
ATOM 1364 N N . GLY A 1 181 ? -31.307 10.322 50.541 1.00 85.44 181 GLY A N 1
ATOM 1365 C CA . GLY A 1 181 ? -30.501 9.133 50.304 1.00 85.44 181 GLY A CA 1
ATOM 1366 C C . GLY A 1 181 ? -30.844 8.516 48.958 1.00 85.44 181 GLY A C 1
ATOM 1367 O O . GLY A 1 181 ? -31.936 8.726 48.423 1.00 85.44 181 GLY A O 1
ATOM 1368 N N . TYR A 1 182 ? -29.910 7.746 48.417 1.00 88.69 182 TYR A N 1
ATOM 1369 C CA . TYR A 1 182 ? -30.069 7.098 47.124 1.00 88.69 182 TYR A CA 1
ATOM 1370 C C . TYR A 1 182 ? -30.383 5.617 47.286 1.00 88.69 182 TYR A C 1
ATOM 1372 O O . TYR A 1 182 ? -29.860 4.930 48.164 1.00 88.69 182 TYR A O 1
ATOM 1380 N N . LYS A 1 183 ? -31.237 5.099 46.410 1.00 86.00 183 LYS A N 1
ATOM 1381 C CA . LYS A 1 183 ? -31.528 3.673 46.342 1.00 86.00 183 LYS A CA 1
ATOM 1382 C C . LYS A 1 183 ? -30.347 2.940 45.729 1.00 86.00 183 LYS A C 1
ATOM 1384 O O . LYS A 1 183 ? -30.038 3.141 44.558 1.00 86.00 183 LYS A O 1
ATOM 1389 N N . THR A 1 184 ? -29.762 2.017 46.483 1.00 87.75 184 THR A N 1
ATOM 1390 C CA . THR A 1 184 ? -28.802 1.063 45.926 1.00 87.75 184 THR A CA 1
ATOM 1391 C C . THR A 1 184 ? -29.510 0.152 44.931 1.00 87.75 184 THR A C 1
ATOM 1393 O O . THR A 1 184 ? -30.454 -0.573 45.270 1.00 87.75 184 THR A O 1
ATOM 1396 N N . MET A 1 185 ? -29.053 0.186 43.686 1.00 86.25 185 MET A N 1
ATOM 1397 C CA . MET A 1 185 ? -29.625 -0.617 42.616 1.00 86.25 185 MET A CA 1
ATOM 1398 C C . MET A 1 185 ? -28.997 -2.012 42.618 1.00 86.25 185 MET A C 1
ATOM 1400 O O . MET A 1 185 ? -27.775 -2.183 42.683 1.00 86.25 185 MET A O 1
ATOM 1404 N N . THR A 1 186 ? -29.858 -3.029 42.579 1.00 85.31 186 THR A N 1
ATOM 1405 C CA . THR A 1 186 ? -29.476 -4.442 42.545 1.00 85.31 186 THR A CA 1
ATOM 1406 C C . THR A 1 186 ? -30.106 -5.122 41.339 1.00 85.31 186 THR A C 1
ATOM 1408 O O . THR A 1 186 ? -31.235 -4.811 40.952 1.00 85.31 186 THR A O 1
ATOM 1411 N N . PHE A 1 187 ? -29.365 -6.059 40.752 1.00 86.62 187 PHE A N 1
ATOM 1412 C CA . PHE A 1 187 ? -29.824 -6.898 39.653 1.00 86.62 187 PHE A CA 1
ATOM 1413 C C . PHE A 1 187 ? -29.382 -8.339 39.906 1.00 86.62 187 PHE A C 1
ATOM 1415 O O . PHE A 1 187 ? -28.200 -8.589 40.141 1.00 86.62 187 PHE A O 1
ATOM 1422 N N . SER A 1 188 ? -30.339 -9.265 39.871 1.00 79.75 188 SER A N 1
ATOM 1423 C CA . SER A 1 188 ? -30.136 -10.702 40.101 1.00 79.75 188 SER A CA 1
ATOM 1424 C C . SER A 1 188 ? -30.714 -11.567 38.974 1.00 79.75 188 SER A C 1
ATOM 1426 O O . SER A 1 188 ? -30.881 -12.771 39.151 1.00 79.75 188 SER A O 1
ATOM 1428 N N . GLY A 1 189 ? -31.082 -10.950 37.846 1.00 82.88 189 GLY A N 1
ATOM 1429 C CA . GLY A 1 189 ? -31.582 -11.653 36.666 1.00 82.88 189 GLY A CA 1
ATOM 1430 C C . GLY A 1 189 ? -30.455 -12.255 35.825 1.00 82.88 189 GLY A C 1
ATOM 1431 O O . GLY A 1 189 ? -29.277 -12.201 36.183 1.00 82.88 189 GLY A O 1
ATOM 1432 N N . SER A 1 190 ? -30.815 -12.816 34.671 1.00 84.94 190 SER A N 1
ATOM 1433 C CA . SER A 1 190 ? -29.837 -13.296 33.692 1.00 84.94 190 SER A CA 1
ATOM 1434 C C . SER A 1 190 ? -29.023 -12.129 33.128 1.00 84.94 190 SER A C 1
ATOM 1436 O O . SER A 1 190 ? -29.583 -11.151 32.641 1.00 84.94 190 SER A O 1
ATOM 1438 N N . GLY A 1 191 ? -27.697 -12.240 33.175 1.00 88.62 191 GLY A N 1
ATOM 1439 C CA . GLY A 1 191 ? -26.780 -11.215 32.686 1.00 88.62 191 GLY A CA 1
ATOM 1440 C C . GLY A 1 191 ? -25.414 -11.795 32.336 1.00 88.62 191 GLY A C 1
ATOM 1441 O O . GLY A 1 191 ? -25.201 -13.007 32.409 1.00 88.62 191 GLY A O 1
ATOM 1442 N N . VAL A 1 192 ? -24.482 -10.923 31.964 1.00 94.06 192 VAL A N 1
ATOM 1443 C CA . VAL A 1 192 ? -23.130 -11.307 31.536 1.00 94.06 192 VAL A CA 1
ATOM 1444 C C . VAL A 1 192 ? -22.108 -10.916 32.597 1.00 94.06 192 VAL A C 1
ATOM 1446 O O . VAL A 1 192 ? -22.056 -9.767 33.022 1.00 94.06 192 VAL A O 1
ATOM 1449 N N . SER A 1 193 ? -21.265 -11.855 33.027 1.00 93.06 193 SER A N 1
ATOM 1450 C CA . SER A 1 193 ? -20.169 -11.542 33.956 1.00 93.06 193 SER A CA 1
ATOM 1451 C C . SER A 1 193 ? -19.124 -10.642 33.291 1.00 93.06 193 SER A C 1
ATOM 1453 O O . SER A 1 193 ? -18.758 -10.868 32.139 1.00 93.06 193 SER A O 1
ATOM 1455 N N . ALA A 1 194 ? -18.606 -9.642 34.004 1.00 90.56 194 ALA A N 1
ATOM 1456 C CA . ALA A 1 194 ? -17.611 -8.722 33.449 1.00 90.56 194 ALA A CA 1
ATOM 1457 C C . ALA A 1 194 ? -16.273 -9.411 33.124 1.00 90.56 194 ALA A C 1
ATOM 1459 O O . ALA A 1 194 ? -15.654 -9.092 32.111 1.00 90.56 194 ALA A O 1
ATOM 1460 N N . GLY A 1 195 ? -15.866 -10.409 33.915 1.00 88.88 195 GLY A N 1
ATOM 1461 C CA . GLY A 1 195 ? -14.537 -11.021 33.826 1.00 88.88 195 GLY A CA 1
ATOM 1462 C C . GLY A 1 195 ? -13.427 -10.093 34.337 1.00 88.88 195 GLY A C 1
ATOM 1463 O O . GLY A 1 195 ? -13.655 -8.921 34.623 1.00 88.88 195 GLY A O 1
ATOM 1464 N N . LYS A 1 196 ? -12.205 -10.609 34.482 1.00 94.50 196 LYS A N 1
ATOM 1465 C CA . LYS A 1 196 ? -11.067 -9.808 34.956 1.00 94.50 196 LYS A CA 1
ATOM 1466 C C . LYS A 1 196 ? -10.494 -8.969 33.813 1.00 94.50 196 LYS A C 1
ATOM 1468 O O . LYS A 1 196 ? -10.406 -9.448 32.687 1.00 94.50 196 LYS A O 1
ATOM 1473 N N . ALA A 1 197 ? -10.057 -7.748 34.102 1.00 97.06 197 ALA A N 1
ATOM 1474 C CA . ALA A 1 197 ? -9.286 -6.927 33.173 1.00 97.06 197 ALA A CA 1
ATOM 1475 C C . ALA A 1 197 ? -7.843 -6.754 33.666 1.00 97.06 197 ALA A C 1
ATOM 1477 O O . ALA A 1 197 ? -7.585 -6.632 34.869 1.00 97.06 197 ALA A O 1
ATOM 1478 N N . VAL A 1 198 ? -6.897 -6.730 32.728 1.00 97.25 198 VAL A N 1
ATOM 1479 C CA . VAL A 1 198 ? -5.458 -6.614 32.992 1.00 97.25 198 VAL A CA 1
ATOM 1480 C C . VAL A 1 198 ? -4.832 -5.508 32.151 1.00 97.25 198 VAL A C 1
ATOM 1482 O O . VAL A 1 198 ? -5.208 -5.293 31.000 1.00 97.25 198 VAL A O 1
ATOM 1485 N N . GLN A 1 199 ? -3.858 -4.806 32.727 1.00 97.88 199 GLN A N 1
ATOM 1486 C CA . GLN A 1 199 ? -3.040 -3.836 32.004 1.00 97.88 199 GLN A CA 1
ATOM 1487 C C . GLN A 1 199 ? -1.961 -4.559 31.202 1.00 97.88 199 GLN A C 1
ATOM 1489 O O . GLN A 1 199 ? -1.207 -5.360 31.751 1.00 97.88 199 GLN A O 1
ATOM 1494 N N . VAL A 1 200 ? -1.874 -4.247 29.912 1.00 97.38 200 VAL A N 1
ATOM 1495 C CA . VAL A 1 200 ? -0.885 -4.826 28.985 1.00 97.38 200 VAL A CA 1
ATOM 1496 C C . VAL A 1 200 ? 0.173 -3.816 28.549 1.00 97.38 200 VAL A C 1
ATOM 1498 O O . VAL A 1 200 ? 1.182 -4.196 27.954 1.00 97.38 200 VAL A O 1
ATOM 1501 N N . TRP A 1 201 ? -0.045 -2.532 28.841 1.00 98.38 201 TRP A N 1
ATOM 1502 C CA . TRP A 1 201 ? 0.925 -1.464 28.625 1.00 98.38 201 TRP A CA 1
ATOM 1503 C C . TRP A 1 201 ? 0.585 -0.222 29.445 1.00 98.38 201 TRP A C 1
ATOM 1505 O O . TRP A 1 201 ? -0.592 0.089 29.633 1.00 98.38 201 TRP A O 1
ATOM 1515 N N . SER A 1 202 ? 1.603 0.530 29.850 1.00 97.81 202 SER A N 1
ATOM 1516 C CA . SER A 1 202 ? 1.478 1.911 30.318 1.00 97.81 202 SER A CA 1
ATOM 1517 C C . SER A 1 202 ? 2.541 2.812 29.704 1.00 97.81 202 SER A C 1
ATOM 1519 O O . SER A 1 202 ? 3.641 2.367 29.378 1.00 97.81 202 SER A O 1
ATOM 1521 N N . SER A 1 203 ? 2.237 4.105 29.627 1.00 96.06 203 SER A N 1
ATOM 1522 C CA . SER A 1 203 ? 3.173 5.144 29.213 1.00 96.06 203 SER A CA 1
ATOM 1523 C C . SER A 1 203 ? 4.480 5.056 30.006 1.00 96.06 203 SER A C 1
ATOM 1525 O O . SER A 1 203 ? 4.486 4.752 31.201 1.00 96.06 203 SER A O 1
ATOM 1527 N N . GLY A 1 204 ? 5.601 5.259 29.316 1.00 94.00 204 GLY A N 1
ATOM 1528 C CA . GLY A 1 204 ? 6.948 5.050 29.853 1.00 94.00 204 GLY A CA 1
ATOM 1529 C C . GLY A 1 204 ? 7.467 3.608 29.754 1.00 94.00 204 GLY A C 1
ATOM 1530 O O . GLY A 1 204 ? 8.673 3.404 29.873 1.00 94.00 204 GLY A O 1
ATOM 1531 N N . GLN A 1 205 ? 6.615 2.611 29.483 1.00 96.38 205 GLN A N 1
ATOM 1532 C CA . GLN A 1 205 ? 7.061 1.251 29.159 1.00 96.38 205 GLN A CA 1
ATOM 1533 C C . GLN A 1 205 ? 7.382 1.103 27.669 1.00 96.38 205 GLN A C 1
ATOM 1535 O O . GLN A 1 205 ? 6.796 1.775 26.817 1.00 96.38 205 GLN A O 1
ATOM 1540 N N . THR A 1 206 ? 8.265 0.157 27.338 1.00 96.25 206 THR A N 1
ATOM 1541 C CA . THR A 1 206 ? 8.549 -0.217 25.947 1.00 96.25 206 THR A CA 1
ATOM 1542 C C . THR A 1 206 ? 7.266 -0.622 25.221 1.00 96.25 206 THR A C 1
ATOM 1544 O O . THR A 1 206 ? 6.577 -1.559 25.626 1.00 96.25 206 THR A O 1
ATOM 1547 N N . PHE A 1 207 ? 6.958 0.072 24.125 1.00 96.44 207 PHE A N 1
ATOM 1548 C CA . PHE A 1 207 ? 5.771 -0.190 23.318 1.00 96.44 207 PHE A CA 1
ATOM 1549 C C . PHE A 1 207 ? 6.024 -1.342 22.339 1.00 96.44 207 PHE A C 1
ATOM 1551 O O . PHE A 1 207 ? 6.659 -1.166 21.299 1.00 96.44 207 PHE A O 1
ATOM 1558 N N . ASN A 1 208 ? 5.538 -2.541 22.666 1.00 96.19 208 ASN A N 1
ATOM 1559 C CA . ASN A 1 208 ? 5.687 -3.711 21.801 1.00 96.19 208 ASN A CA 1
ATOM 1560 C C . ASN A 1 208 ? 4.467 -3.869 20.884 1.00 96.19 208 ASN A C 1
ATOM 1562 O O . ASN A 1 208 ? 3.515 -4.580 21.207 1.00 96.19 208 ASN A O 1
ATOM 1566 N N . LEU A 1 209 ? 4.527 -3.233 19.712 1.00 96.00 209 LEU A N 1
ATOM 1567 C CA . LEU A 1 209 ? 3.450 -3.258 18.719 1.00 96.00 209 LEU A CA 1
ATOM 1568 C C . LEU A 1 209 ? 3.006 -4.684 18.344 1.00 96.00 209 LEU A C 1
ATOM 1570 O O . LEU A 1 209 ? 1.811 -4.938 18.197 1.00 96.00 209 LEU A O 1
ATOM 1574 N N . ASN A 1 210 ? 3.939 -5.632 18.225 1.00 95.88 210 ASN A N 1
ATOM 1575 C CA . ASN A 1 210 ? 3.611 -7.006 17.838 1.00 95.88 210 ASN A CA 1
ATOM 1576 C C . ASN A 1 210 ? 2.754 -7.717 18.893 1.00 95.88 210 ASN A C 1
ATOM 1578 O O . ASN A 1 210 ? 1.847 -8.463 18.528 1.00 95.88 210 ASN A O 1
ATOM 1582 N N . ASN A 1 211 ? 2.966 -7.443 20.183 1.00 96.25 211 ASN A N 1
ATOM 1583 C CA . ASN A 1 211 ? 2.131 -8.010 21.244 1.00 96.25 211 ASN A CA 1
ATOM 1584 C C . ASN A 1 211 ? 0.674 -7.542 21.122 1.00 96.25 211 ASN A C 1
ATOM 1586 O O . ASN A 1 211 ? -0.243 -8.355 21.206 1.00 96.25 211 ASN A O 1
ATOM 1590 N N . TYR A 1 212 ? 0.453 -6.252 20.865 1.00 97.62 212 TYR A N 1
ATOM 1591 C CA . TYR A 1 212 ? -0.897 -5.690 20.729 1.00 97.62 212 TYR A CA 1
ATOM 1592 C C . TYR A 1 212 ? -1.591 -6.176 19.455 1.00 97.62 212 TYR A C 1
ATOM 1594 O O . TYR A 1 212 ? -2.769 -6.525 19.489 1.00 97.62 212 TYR A O 1
ATOM 1602 N N . ARG A 1 213 ? -0.847 -6.297 18.349 1.00 97.00 213 ARG A N 1
ATOM 1603 C CA . ARG A 1 213 ? -1.343 -6.926 17.115 1.00 97.00 213 ARG A CA 1
ATOM 1604 C C . ARG A 1 213 ? -1.759 -8.377 17.348 1.00 97.00 213 ARG A C 1
ATOM 1606 O O . ARG A 1 213 ? -2.812 -8.780 16.868 1.00 97.00 213 ARG A O 1
ATOM 1613 N N . ASN A 1 214 ?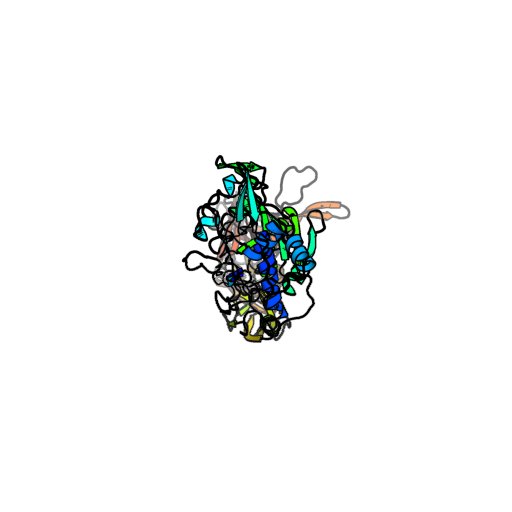 -0.978 -9.140 18.112 1.00 95.44 214 ASN A N 1
ATOM 1614 C CA . ASN A 1 214 ? -1.298 -10.530 18.435 1.00 95.44 214 ASN A CA 1
ATOM 1615 C C . ASN A 1 214 ? -2.559 -10.653 19.298 1.00 95.44 214 ASN A C 1
ATOM 1617 O O . ASN A 1 214 ? -3.367 -11.544 19.050 1.00 95.44 214 ASN A O 1
ATOM 1621 N N . LEU A 1 215 ? -2.760 -9.753 20.266 1.00 96.69 215 LEU A N 1
ATOM 1622 C CA . LEU A 1 215 ? -3.991 -9.701 21.062 1.00 96.69 215 LEU A CA 1
ATOM 1623 C C . LEU A 1 215 ? -5.216 -9.434 20.174 1.00 96.69 215 LEU A C 1
ATOM 1625 O O . LEU A 1 215 ? -6.183 -10.195 20.220 1.00 96.69 215 LEU A O 1
ATOM 1629 N N . LEU A 1 216 ? -5.142 -8.426 19.300 1.00 97.25 216 LEU A N 1
ATOM 1630 C CA . LEU A 1 216 ? -6.209 -8.109 18.343 1.00 97.25 216 LEU A CA 1
ATOM 1631 C C . LEU A 1 216 ? -6.487 -9.280 17.388 1.00 97.25 216 LEU A C 1
ATOM 1633 O O . LEU A 1 216 ? -7.643 -9.632 17.159 1.00 97.25 216 LEU A O 1
ATOM 1637 N N . ALA A 1 217 ? -5.436 -9.932 16.879 1.00 93.38 217 ALA A N 1
ATOM 1638 C CA . ALA A 1 217 ? -5.549 -11.105 16.010 1.00 93.38 217 ALA A CA 1
ATOM 1639 C C . ALA A 1 217 ? -6.197 -12.308 16.706 1.00 93.38 217 ALA A C 1
ATOM 1641 O O . ALA A 1 217 ? -6.845 -13.132 16.065 1.00 93.38 217 ALA A O 1
ATOM 1642 N N . GLN A 1 218 ? -6.054 -12.396 18.026 1.00 93.69 218 GLN A N 1
ATOM 1643 C CA . GLN A 1 218 ? -6.705 -13.409 18.842 1.00 93.69 218 GLN A CA 1
ATOM 1644 C C . GLN A 1 218 ? -8.129 -13.007 19.247 1.00 93.69 218 GLN A C 1
ATOM 1646 O O . GLN A 1 218 ? -8.815 -13.825 19.844 1.00 93.69 218 GLN A O 1
ATOM 1651 N N . GLY A 1 219 ? -8.616 -11.814 18.908 1.00 95.69 219 GLY A N 1
ATOM 1652 C CA . GLY A 1 219 ? -9.972 -11.380 19.251 1.00 95.69 219 GLY A CA 1
ATOM 1653 C C . GLY A 1 219 ? -10.082 -10.667 20.595 1.00 95.69 219 GLY A C 1
ATOM 1654 O O . GLY A 1 219 ? -11.177 -10.561 21.139 1.00 95.69 219 GLY A O 1
ATOM 1655 N N . HIS A 1 220 ? -8.974 -10.170 21.144 1.00 96.88 220 HIS A N 1
ATOM 1656 C CA . HIS A 1 220 ? -9.012 -9.272 22.294 1.00 96.88 220 HIS A CA 1
ATOM 1657 C C . HIS A 1 220 ? -9.160 -7.828 21.815 1.00 96.88 220 HIS A C 1
ATOM 1659 O O . HIS A 1 220 ? -8.291 -7.314 21.113 1.00 96.88 220 HIS A O 1
ATOM 1665 N N . VAL A 1 221 ? -10.235 -7.158 22.229 1.00 97.62 221 VAL A N 1
ATOM 1666 C CA . VAL A 1 221 ? -10.329 -5.694 22.151 1.00 97.62 221 VAL A CA 1
ATOM 1667 C C . VAL A 1 221 ? -9.382 -5.093 23.185 1.00 97.62 221 VAL A C 1
ATOM 1669 O O . VAL A 1 221 ? -9.394 -5.505 24.348 1.00 97.62 221 VAL A O 1
ATOM 1672 N N . LEU A 1 222 ? -8.583 -4.103 22.781 1.00 98.56 222 LEU A N 1
ATOM 1673 C CA . LEU A 1 222 ? -7.755 -3.361 23.729 1.00 98.56 222 LEU A CA 1
ATOM 1674 C C . LEU A 1 222 ? -8.522 -2.127 24.189 1.00 98.56 222 LEU A C 1
ATOM 1676 O O . LEU A 1 222 ? -8.913 -1.293 23.380 1.00 98.56 222 LEU A O 1
ATOM 1680 N N . MET A 1 223 ? -8.720 -1.986 25.490 1.00 98.56 223 MET A N 1
ATOM 1681 C CA . MET A 1 223 ? -9.240 -0.754 26.073 1.00 98.56 223 MET A CA 1
ATOM 1682 C C . MET A 1 223 ? -8.076 0.213 26.252 1.00 98.56 223 MET A C 1
ATOM 1684 O O . MET A 1 223 ? -7.043 -0.159 26.808 1.00 98.56 223 MET A O 1
ATOM 1688 N N . ALA A 1 224 ? -8.225 1.444 25.793 1.00 98.50 224 ALA A N 1
ATOM 1689 C CA . ALA A 1 224 ? -7.166 2.439 25.799 1.00 98.50 224 ALA A CA 1
ATOM 1690 C C . ALA A 1 224 ? -7.599 3.674 26.579 1.00 98.50 224 ALA A C 1
ATOM 1692 O O . ALA A 1 224 ? -8.735 4.110 26.440 1.00 98.50 224 ALA A O 1
ATOM 1693 N N . SER A 1 225 ? -6.688 4.246 27.368 1.00 98.19 225 SER A N 1
ATOM 1694 C CA . SER A 1 225 ? -6.917 5.508 28.086 1.00 98.19 225 SER A CA 1
ATOM 1695 C C . SER A 1 225 ? -5.884 6.555 27.695 1.00 98.19 225 SER A C 1
ATOM 1697 O O . SER A 1 225 ? -4.698 6.223 27.604 1.00 98.19 225 SER A O 1
ATOM 1699 N N . PHE A 1 226 ? -6.305 7.800 27.478 1.00 97.94 226 PHE A N 1
ATOM 1700 C CA . PHE A 1 226 ? -5.428 8.884 27.023 1.00 97.94 226 PHE A CA 1
ATOM 1701 C C . PHE A 1 226 ? -6.058 10.271 27.243 1.00 97.94 226 PHE A C 1
ATOM 1703 O O . PHE A 1 226 ? -7.279 10.366 27.338 1.00 97.94 226 PHE A O 1
ATOM 1710 N N . PRO A 1 227 ? -5.260 11.346 27.351 1.00 96.94 227 PRO A N 1
ATOM 1711 C CA . PRO A 1 227 ? -5.762 12.711 27.248 1.00 96.94 227 PRO A CA 1
ATOM 1712 C C . PRO A 1 227 ? -6.168 13.047 25.807 1.00 96.94 227 PRO A C 1
ATOM 1714 O O . PRO A 1 227 ? -5.429 12.745 24.871 1.00 96.94 227 PRO A O 1
ATOM 1717 N N . VAL A 1 228 ? -7.309 13.708 25.624 1.00 95.88 228 VAL A N 1
ATOM 1718 C CA . VAL A 1 228 ? -7.780 14.131 24.298 1.00 95.88 228 VAL A CA 1
ATOM 1719 C C . VAL A 1 228 ? -7.207 15.496 23.946 1.00 95.88 228 VAL A C 1
ATOM 1721 O O . VAL A 1 228 ? -7.365 16.464 24.691 1.00 95.88 228 VAL A O 1
ATOM 1724 N N . TYR A 1 229 ? -6.564 15.561 22.785 1.00 96.88 229 TYR A N 1
ATOM 1725 C CA . TYR A 1 229 ? -6.002 16.776 22.205 1.00 96.88 229 TYR A CA 1
ATOM 1726 C C . TYR A 1 229 ? -6.807 17.220 20.986 1.00 96.88 229 TYR A C 1
ATOM 1728 O O . TYR A 1 229 ? -7.552 16.426 20.405 1.00 96.88 229 TYR A O 1
ATOM 1736 N N . GLU A 1 230 ? -6.604 18.466 20.565 1.00 95.88 230 GLU A N 1
ATOM 1737 C CA . GLU A 1 230 ? -7.257 19.049 19.393 1.00 95.88 230 GLU A CA 1
ATOM 1738 C C . GLU A 1 230 ? -7.057 18.198 18.139 1.00 95.88 230 GLU A C 1
ATOM 1740 O O . GLU A 1 230 ? -8.030 17.852 17.478 1.00 95.88 230 GLU A O 1
ATOM 1745 N N . GLY A 1 231 ? -5.835 17.717 17.898 1.00 91.75 231 GLY A N 1
ATOM 1746 C CA . GLY A 1 231 ? -5.537 16.839 16.765 1.00 91.75 231 GLY A CA 1
ATOM 1747 C C . GLY A 1 231 ? -6.322 15.521 16.725 1.00 91.75 231 GLY A C 1
ATOM 1748 O O . GLY A 1 231 ? -6.458 14.923 15.659 1.00 91.75 231 GLY A O 1
ATOM 1749 N N . PHE A 1 232 ? -6.847 15.055 17.866 1.00 94.94 232 PHE A N 1
ATOM 1750 C CA . PHE A 1 232 ? -7.775 13.922 17.917 1.00 94.94 232 PHE A CA 1
ATOM 1751 C C . PHE A 1 232 ? -9.227 14.382 17.727 1.00 94.94 232 PHE A C 1
ATOM 1753 O O . PHE A 1 232 ? -9.974 13.734 16.997 1.00 94.94 232 PHE A O 1
ATOM 1760 N N . MET A 1 233 ? -9.625 15.494 18.359 1.00 92.56 233 MET A N 1
ATOM 1761 C CA . MET A 1 233 ? -10.987 16.044 18.282 1.00 92.56 233 MET A CA 1
ATOM 1762 C C . MET A 1 233 ? -11.394 16.408 16.856 1.00 92.56 233 MET A C 1
ATOM 1764 O O . MET A 1 233 ? -12.457 15.992 16.398 1.00 92.56 233 MET A O 1
ATOM 1768 N N . SER A 1 234 ? -10.545 17.146 16.143 1.00 90.69 234 SER A N 1
ATOM 1769 C CA . SER A 1 234 ? -10.838 17.665 14.804 1.00 90.69 234 SER A CA 1
ATOM 1770 C C . SER A 1 234 ? -10.280 16.803 13.670 1.00 90.69 234 SER A C 1
ATOM 1772 O O . SER A 1 234 ? -10.270 17.233 12.516 1.00 90.69 234 SER A O 1
ATOM 1774 N N . ALA A 1 235 ? -9.854 15.569 13.973 1.00 89.25 235 ALA A N 1
ATOM 1775 C CA . ALA A 1 235 ? -9.270 14.627 13.020 1.00 89.25 235 ALA A CA 1
ATOM 1776 C C . ALA A 1 235 ? -10.171 14.425 11.776 1.00 89.25 235 ALA A C 1
ATOM 1778 O O . ALA A 1 235 ? -11.233 13.793 11.875 1.00 89.25 235 ALA A O 1
ATOM 1779 N N . PRO A 1 236 ? -9.765 14.906 10.583 1.00 83.06 236 PRO A N 1
ATOM 1780 C CA . PRO A 1 236 ? -10.584 14.806 9.379 1.00 83.06 236 PRO A CA 1
ATOM 1781 C C . PRO A 1 236 ? -10.822 13.346 8.987 1.00 83.06 236 PRO A C 1
ATOM 1783 O O . PRO A 1 236 ? -9.876 12.564 8.880 1.00 83.06 236 PRO A O 1
ATOM 1786 N N . ALA A 1 237 ? -12.090 12.967 8.780 1.00 85.06 237 ALA A N 1
ATOM 1787 C CA . ALA A 1 237 ? -12.496 11.578 8.522 1.00 85.06 237 ALA A CA 1
ATOM 1788 C C . ALA A 1 237 ? -11.926 10.574 9.552 1.00 85.06 237 ALA A C 1
ATOM 1790 O O . ALA A 1 237 ? -11.615 9.429 9.223 1.00 85.06 237 ALA A O 1
ATOM 1791 N N . GLY A 1 238 ? -11.720 11.025 10.795 1.00 88.50 238 GLY A N 1
ATOM 1792 C CA . GLY A 1 238 ? -11.158 10.226 11.880 1.00 88.50 238 GLY A CA 1
ATOM 1793 C C . GLY A 1 238 ? -9.660 9.929 11.761 1.00 88.50 238 GLY A C 1
ATOM 1794 O O . GLY A 1 238 ? -9.147 9.164 12.573 1.00 88.50 238 GLY A O 1
ATOM 1795 N N . VAL A 1 239 ? -8.932 10.483 10.785 1.00 93.88 239 VAL A N 1
ATOM 1796 C CA . VAL A 1 239 ? -7.487 10.242 10.633 1.00 93.88 239 VAL A CA 1
ATOM 1797 C C . VAL A 1 239 ? -6.691 11.203 11.508 1.00 93.88 239 VAL A C 1
ATOM 1799 O O . VAL A 1 239 ? -6.670 12.407 11.264 1.00 93.88 239 VAL A O 1
ATOM 1802 N N . VAL A 1 240 ? -6.000 10.665 12.513 1.00 92.75 240 VAL A N 1
ATOM 1803 C CA . VAL A 1 240 ? -5.181 11.463 13.433 1.00 92.75 240 VAL A CA 1
ATOM 1804 C C . VAL A 1 240 ? -3.797 11.687 12.834 1.00 92.75 240 VAL A C 1
ATOM 1806 O O . VAL A 1 240 ? -3.074 10.733 12.532 1.00 92.75 240 VAL A O 1
ATOM 1809 N N . SER A 1 241 ? -3.421 12.954 12.683 1.00 90.38 241 SER A N 1
ATOM 1810 C CA . SER A 1 241 ? -2.114 13.365 12.152 1.00 90.38 241 SER A CA 1
ATOM 1811 C C . SER A 1 241 ? -1.429 14.470 12.952 1.00 90.38 241 SER A C 1
ATOM 1813 O O . SER A 1 241 ? -0.231 14.671 12.779 1.00 90.38 241 SER A O 1
ATOM 1815 N N . ASP A 1 242 ? -2.159 15.184 13.809 1.00 91.12 242 ASP A N 1
ATOM 1816 C CA . ASP A 1 242 ? -1.612 16.245 14.654 1.00 91.12 242 ASP A CA 1
ATOM 1817 C C . ASP A 1 242 ? -1.298 15.709 16.059 1.00 91.12 242 ASP A C 1
ATOM 1819 O O . ASP A 1 242 ? -2.149 15.114 16.721 1.00 91.12 242 ASP A O 1
ATOM 1823 N N . TYR A 1 243 ? -0.045 15.894 16.482 1.00 94.31 243 TYR A N 1
ATOM 1824 C CA . TYR A 1 243 ? 0.549 15.353 17.707 1.00 94.31 243 TYR A CA 1
ATOM 1825 C C . TYR A 1 243 ? 0.694 16.417 18.798 1.00 94.31 243 TYR A C 1
ATOM 1827 O O . TYR A 1 243 ? 1.223 16.101 19.877 1.00 94.31 243 TYR A O 1
ATOM 1835 N N . ASP A 1 244 ? 0.275 17.653 18.538 1.00 94.56 244 ASP A N 1
ATOM 1836 C CA . ASP A 1 244 ? 0.399 18.747 19.486 1.00 94.56 244 ASP A CA 1
ATOM 1837 C C . ASP A 1 244 ? -0.436 18.484 20.740 1.00 94.56 244 ASP A C 1
ATOM 1839 O O . ASP A 1 244 ? -1.565 17.993 20.703 1.00 94.56 244 ASP A O 1
ATOM 1843 N N . LYS A 1 245 ? 0.147 18.810 21.897 1.00 96.44 245 LYS A N 1
ATOM 1844 C CA . LYS A 1 245 ? -0.517 18.680 23.200 1.00 96.44 245 LYS A CA 1
ATOM 1845 C C . LYS A 1 245 ? -1.327 19.935 23.502 1.00 96.44 245 LYS A C 1
ATOM 1847 O O . LYS A 1 245 ? -1.047 20.629 24.481 1.00 96.44 245 LYS A O 1
ATOM 1852 N N . LYS A 1 246 ? -2.260 20.249 22.607 1.00 97.00 246 LYS A N 1
ATOM 1853 C CA . LYS A 1 246 ? -3.057 21.472 22.651 1.00 97.00 246 LYS A CA 1
ATOM 1854 C C . LYS A 1 246 ? -4.548 21.184 22.613 1.00 97.00 246 LYS A C 1
ATOM 1856 O O . LYS A 1 246 ? -4.969 20.124 22.149 1.00 97.00 246 LYS A O 1
ATOM 1861 N N . TYR A 1 247 ? -5.325 22.138 23.102 1.00 95.88 247 TYR A N 1
ATOM 1862 C CA . TYR A 1 247 ? -6.784 22.153 23.052 1.00 95.88 247 TYR A CA 1
ATOM 1863 C C . TYR A 1 247 ? -7.279 23.589 22.842 1.00 95.88 247 TYR A C 1
ATOM 1865 O O . TYR A 1 247 ? -6.515 24.536 23.045 1.00 95.88 247 TYR A O 1
ATOM 1873 N N . ILE A 1 248 ? -8.527 23.743 22.409 1.00 94.44 248 ILE A N 1
ATOM 1874 C CA . ILE A 1 248 ? -9.190 25.042 22.287 1.00 94.44 248 ILE A CA 1
ATOM 1875 C C . ILE A 1 248 ? -9.856 25.355 23.630 1.00 94.44 248 ILE A C 1
ATOM 1877 O O . ILE A 1 248 ? -10.684 24.577 24.106 1.00 94.44 248 ILE A O 1
ATOM 1881 N N . ASP A 1 249 ? -9.470 26.464 24.259 1.00 92.31 249 ASP A N 1
ATOM 1882 C CA . ASP A 1 249 ? -10.039 26.890 25.541 1.00 92.31 249 ASP A CA 1
ATOM 1883 C C . ASP A 1 249 ? -11.423 27.558 25.394 1.00 92.31 249 ASP A C 1
ATOM 1885 O O . ASP A 1 249 ? -11.924 27.782 24.291 1.00 92.31 249 ASP A O 1
ATOM 1889 N N . ASP A 1 250 ? -12.043 27.928 26.521 1.00 87.38 250 ASP A N 1
ATOM 1890 C CA . ASP A 1 250 ? -13.356 28.597 26.562 1.00 87.38 250 ASP A CA 1
ATOM 1891 C C . ASP A 1 250 ? -13.400 29.937 25.789 1.00 87.38 250 ASP A C 1
ATOM 1893 O O . ASP A 1 250 ? -14.483 30.475 25.542 1.00 87.38 250 ASP A O 1
ATOM 1897 N N . LYS A 1 251 ? -12.244 30.516 25.433 1.00 92.81 251 LYS A N 1
ATOM 1898 C CA . LYS A 1 251 ? -12.139 31.758 24.651 1.00 92.81 251 LYS A CA 1
ATOM 1899 C C . LYS A 1 251 ? -11.974 31.494 23.155 1.00 92.81 251 LYS A C 1
ATOM 1901 O O . LYS A 1 251 ? -12.013 32.447 22.378 1.00 92.81 251 LYS A O 1
ATOM 1906 N N . GLY A 1 252 ? -11.832 30.232 22.753 1.00 93.00 252 GLY A N 1
ATOM 1907 C CA . GLY A 1 252 ? -11.551 29.841 21.377 1.00 93.00 252 GLY A CA 1
ATOM 1908 C C . GLY A 1 252 ? -10.060 29.847 21.029 1.00 93.00 252 GLY A C 1
ATOM 1909 O O . GLY A 1 252 ? -9.727 29.724 19.850 1.00 93.00 252 GLY A O 1
ATOM 1910 N N . ASP A 1 253 ? -9.166 29.986 22.013 1.00 95.62 253 ASP A N 1
ATOM 1911 C CA . ASP A 1 253 ? -7.724 30.051 21.785 1.00 95.62 253 ASP A CA 1
ATOM 1912 C C . ASP A 1 253 ? -7.091 28.653 21.853 1.00 95.62 253 ASP A C 1
ATOM 1914 O O . ASP A 1 253 ? -7.358 27.868 22.763 1.00 95.62 253 ASP A O 1
ATOM 1918 N N . LEU A 1 254 ? -6.200 28.344 20.903 1.00 96.69 254 LEU A N 1
ATOM 1919 C CA . LEU A 1 254 ? -5.431 27.098 20.910 1.00 96.69 254 LEU A CA 1
ATOM 1920 C C . LEU A 1 254 ? -4.266 27.199 21.909 1.00 96.69 254 LEU A C 1
ATOM 1922 O O . LEU A 1 254 ? -3.270 27.882 21.647 1.00 96.69 254 LEU A O 1
ATOM 1926 N N . VAL A 1 255 ? -4.363 26.485 23.029 1.00 97.12 255 VAL A N 1
ATOM 1927 C CA . VAL A 1 255 ? -3.420 26.562 24.159 1.00 97.12 255 VAL A CA 1
ATOM 1928 C C . VAL A 1 255 ? -2.874 25.189 24.555 1.00 97.12 255 VAL A C 1
ATOM 1930 O O . VAL A 1 255 ? -3.455 24.154 24.230 1.00 97.12 255 VAL A O 1
ATOM 1933 N N . ASP A 1 256 ? -1.747 25.169 25.273 1.00 97.44 256 ASP A N 1
ATOM 1934 C CA . ASP A 1 256 ? -1.159 23.932 25.798 1.00 97.44 256 ASP A CA 1
ATOM 1935 C C . ASP A 1 256 ? -2.087 23.286 26.838 1.00 97.44 256 ASP A C 1
ATOM 1937 O O . ASP A 1 256 ? -2.521 23.925 27.800 1.00 97.44 256 ASP A O 1
ATOM 1941 N N . GLY A 1 257 ? -2.377 21.997 26.663 1.00 95.12 257 GLY A N 1
ATOM 1942 C CA . GLY A 1 257 ? -3.287 21.251 27.527 1.00 95.12 257 GLY A CA 1
ATOM 1943 C C . GLY A 1 257 ? -4.052 20.163 26.781 1.00 95.12 257 GLY A C 1
ATOM 1944 O O . GLY A 1 257 ? -3.689 19.762 25.680 1.00 95.12 257 GLY A O 1
ATOM 1945 N N . SER A 1 258 ? -5.109 19.660 27.407 1.00 94.31 258 SER A N 1
ATOM 1946 C CA . SER A 1 258 ? -6.006 18.642 26.853 1.00 94.31 258 SER A CA 1
ATOM 1947 C C . SER A 1 258 ? -7.433 18.930 27.292 1.00 94.31 258 SER A C 1
ATOM 1949 O O . SER A 1 258 ? -7.619 19.422 28.405 1.00 94.31 258 SER A O 1
ATOM 1951 N N . TYR A 1 259 ? -8.417 18.498 26.509 1.00 91.50 259 TYR A N 1
ATOM 1952 C CA . TYR A 1 259 ? -9.835 18.579 26.882 1.00 91.50 259 TYR A CA 1
ATOM 1953 C C . TYR A 1 259 ? -10.189 17.731 28.114 1.00 91.50 259 TYR A C 1
ATOM 1955 O O . TYR A 1 259 ? -11.165 17.999 28.804 1.00 91.50 259 TYR A O 1
ATOM 1963 N N . GLY A 1 260 ? -9.386 16.709 28.414 1.00 91.19 260 GLY A N 1
ATOM 1964 C CA . GLY A 1 260 ? -9.596 15.814 29.547 1.00 91.19 260 GLY A CA 1
ATOM 1965 C C . GLY A 1 260 ? -9.113 14.402 29.246 1.00 91.19 260 GLY A C 1
ATOM 1966 O O . GLY A 1 260 ? -8.554 14.136 28.181 1.00 91.19 260 GLY A O 1
ATOM 1967 N N . GLY A 1 261 ? -9.311 13.493 30.200 1.00 93.75 261 GLY A N 1
ATOM 1968 C CA . GLY A 1 261 ? -9.060 12.067 29.995 1.00 93.75 261 GLY A CA 1
ATOM 1969 C C . GLY A 1 261 ? -10.188 11.402 29.207 1.00 93.75 261 GLY A C 1
ATOM 1970 O O . GLY A 1 261 ? -11.351 11.762 29.358 1.00 93.75 261 GLY A O 1
ATOM 1971 N N . HIS A 1 262 ? -9.848 10.400 28.403 1.00 97.31 262 HIS A N 1
ATOM 1972 C CA . HIS A 1 262 ? -10.795 9.637 27.597 1.00 97.31 262 HIS A CA 1
ATOM 1973 C C . HIS A 1 262 ? -10.435 8.158 27.547 1.00 97.31 262 HIS A C 1
ATOM 1975 O O . HIS A 1 262 ? -9.281 7.774 27.777 1.00 97.31 262 HIS A O 1
ATOM 1981 N N . ALA A 1 263 ? -11.439 7.335 27.260 1.00 98.25 263 ALA A N 1
ATOM 1982 C CA . ALA A 1 263 ? -11.319 5.895 27.132 1.00 98.25 263 ALA A CA 1
ATOM 1983 C C . ALA A 1 263 ? -12.004 5.423 25.848 1.00 98.25 263 ALA A C 1
ATOM 1985 O O . ALA A 1 263 ? -13.109 5.861 25.537 1.00 98.25 263 ALA A O 1
ATOM 1986 N N . VAL A 1 264 ? -11.339 4.535 25.110 1.00 98.56 264 VAL A N 1
ATOM 1987 C CA . VAL A 1 264 ? -11.816 4.012 23.822 1.00 98.56 264 VAL A CA 1
ATOM 1988 C C . VAL A 1 264 ? -11.458 2.539 23.645 1.00 98.56 264 VAL A C 1
ATOM 1990 O O . VAL A 1 264 ? -10.625 1.991 24.372 1.00 98.56 264 VAL A O 1
ATOM 1993 N N . GLN A 1 265 ? -12.040 1.900 22.632 1.00 98.62 265 GLN A N 1
ATOM 1994 C CA . GLN A 1 265 ? -11.705 0.533 22.232 1.00 98.62 265 GLN A CA 1
ATOM 1995 C C . GLN A 1 265 ? -10.820 0.547 20.985 1.00 98.62 265 GLN A C 1
ATOM 1997 O O . GLN A 1 265 ? -11.194 1.111 19.965 1.00 98.62 265 GLN A O 1
ATOM 2002 N N . ILE A 1 266 ? -9.672 -0.119 21.017 1.00 98.75 266 ILE A N 1
ATOM 2003 C CA . ILE A 1 266 ? -8.881 -0.448 19.829 1.00 98.75 266 ILE A CA 1
ATOM 2004 C C . ILE A 1 266 ? -9.317 -1.831 19.345 1.00 98.75 266 ILE A C 1
ATOM 2006 O O . ILE A 1 266 ? -9.280 -2.805 20.102 1.00 98.75 266 ILE A O 1
ATOM 2010 N N . VAL A 1 267 ? -9.715 -1.910 18.076 1.00 98.12 267 VAL A N 1
ATOM 2011 C CA . VAL A 1 267 ? -10.374 -3.093 17.495 1.00 98.12 267 VAL A CA 1
ATOM 2012 C C . VAL A 1 267 ? -9.638 -3.688 16.295 1.00 98.12 267 VAL A C 1
ATOM 2014 O O . VAL A 1 267 ? -9.923 -4.813 15.896 1.00 98.12 267 VAL A O 1
ATOM 2017 N N . ALA A 1 268 ? -8.673 -2.968 15.722 1.00 97.12 268 ALA A N 1
ATOM 2018 C CA . ALA A 1 268 ? -7.820 -3.482 14.656 1.00 97.12 268 ALA A CA 1
ATOM 2019 C C . ALA A 1 268 ? -6.485 -2.735 14.591 1.00 97.12 268 ALA A C 1
ATOM 2021 O O . ALA A 1 268 ? -6.309 -1.682 15.208 1.00 97.12 268 ALA A O 1
ATOM 2022 N N . PHE A 1 269 ? -5.561 -3.276 13.802 1.00 96.56 269 PHE A N 1
ATOM 2023 C CA . PHE A 1 269 ? -4.350 -2.588 13.380 1.00 96.56 269 PHE A CA 1
ATOM 2024 C C . PHE A 1 269 ? -4.112 -2.859 11.894 1.00 96.56 269 PHE A C 1
ATOM 2026 O O . PHE A 1 269 ? -4.083 -4.021 11.488 1.00 96.56 269 PHE A O 1
ATOM 2033 N N . PHE A 1 270 ? -3.908 -1.803 11.113 1.00 91.94 270 PHE A N 1
ATOM 2034 C CA . PHE A 1 270 ? -3.490 -1.880 9.718 1.00 91.94 270 PHE A CA 1
ATOM 2035 C C . PHE A 1 270 ? -2.059 -1.369 9.606 1.00 91.94 270 PHE A C 1
ATOM 2037 O O . PHE A 1 270 ? -1.792 -0.191 9.848 1.00 91.94 270 PHE A O 1
ATOM 2044 N N . SER A 1 271 ? -1.129 -2.259 9.266 1.00 91.38 271 SER A N 1
ATOM 2045 C CA . SER A 1 271 ? 0.273 -1.891 9.095 1.00 91.38 271 SER A CA 1
ATOM 2046 C C . SER A 1 271 ? 0.491 -1.068 7.829 1.00 91.38 271 SER A C 1
ATOM 2048 O O . SER A 1 271 ? -0.294 -1.125 6.883 1.00 91.38 271 SER A O 1
ATOM 2050 N N . ASN A 1 272 ? 1.623 -0.368 7.767 1.00 85.56 272 ASN A N 1
ATOM 2051 C CA . ASN A 1 272 ? 2.088 0.261 6.539 1.00 85.56 272 ASN A CA 1
ATOM 2052 C C . ASN A 1 272 ? 2.120 -0.748 5.400 1.00 85.56 272 ASN A C 1
ATOM 2054 O O . ASN A 1 272 ? 1.718 -0.387 4.313 1.00 85.56 272 ASN A O 1
ATOM 2058 N N . ALA A 1 273 ? 2.518 -2.002 5.627 1.00 82.12 273 ALA A N 1
ATOM 2059 C CA . ALA A 1 273 ? 2.509 -3.025 4.583 1.00 82.12 273 ALA A CA 1
ATOM 2060 C C . ALA A 1 273 ? 1.087 -3.393 4.123 1.00 82.12 273 ALA A C 1
ATOM 2062 O O . ALA A 1 273 ? 0.868 -3.545 2.926 1.00 82.12 273 ALA A O 1
ATOM 2063 N N . ASP A 1 274 ? 0.122 -3.473 5.046 1.00 78.00 274 ASP A N 1
ATOM 2064 C CA . ASP A 1 274 ? -1.282 -3.765 4.716 1.00 78.00 274 ASP A CA 1
ATOM 2065 C C . ASP A 1 274 ? -1.914 -2.646 3.877 1.00 78.00 274 ASP A C 1
ATOM 2067 O O . ASP A 1 274 ? -2.790 -2.898 3.052 1.00 78.00 274 ASP A O 1
ATOM 2071 N N . LEU A 1 275 ? -1.476 -1.405 4.099 1.00 77.00 275 LEU A N 1
ATOM 2072 C CA . LEU A 1 275 ? -1.985 -0.215 3.416 1.00 77.00 275 LEU A CA 1
ATOM 2073 C C . LEU A 1 275 ? -1.172 0.139 2.163 1.00 77.00 275 LEU A C 1
ATOM 2075 O O . LEU A 1 275 ? -1.708 0.710 1.215 1.00 77.00 275 LEU A O 1
ATOM 2079 N N . SER A 1 276 ? 0.123 -0.184 2.160 1.00 67.88 276 SER A N 1
ATOM 2080 C CA . SER A 1 276 ? 1.065 0.135 1.090 1.00 67.88 276 SER A CA 1
ATOM 2081 C C . SER A 1 276 ? 0.799 -0.695 -0.139 1.00 67.88 276 SER A C 1
ATOM 2083 O O . SER A 1 276 ? 0.430 -1.867 -0.096 1.00 67.88 276 SER A O 1
ATOM 2085 N N . THR A 1 277 ? 1.074 -0.065 -1.262 1.00 55.84 277 THR A N 1
ATOM 2086 C CA . THR A 1 277 ? 0.987 -0.662 -2.583 1.00 55.84 277 THR A CA 1
ATOM 2087 C C . THR A 1 277 ? 2.365 -0.544 -3.212 1.00 55.84 277 THR A C 1
ATOM 2089 O O . THR A 1 277 ? 3.142 0.323 -2.809 1.00 55.84 277 THR A O 1
ATOM 2092 N N . PRO A 1 278 ? 2.713 -1.352 -4.217 1.00 48.53 278 PRO A N 1
ATOM 2093 C CA . PRO A 1 278 ? 4.058 -1.260 -4.779 1.00 48.53 278 PRO A CA 1
ATOM 2094 C C . PRO A 1 278 ? 4.343 0.080 -5.487 1.00 48.53 278 PRO A C 1
ATOM 2096 O O . PRO A 1 278 ? 5.498 0.382 -5.754 1.00 48.53 278 PRO A O 1
ATOM 2099 N N . SER A 1 279 ? 3.314 0.901 -5.745 1.00 41.56 279 SER A N 1
ATOM 2100 C CA . SER A 1 279 ? 3.447 2.273 -6.259 1.00 41.56 279 SER A CA 1
ATOM 2101 C C . SER A 1 279 ? 3.440 3.383 -5.205 1.00 41.56 279 SER A C 1
ATOM 2103 O O . SER A 1 279 ? 3.825 4.513 -5.497 1.00 41.56 279 SER A O 1
ATOM 2105 N N . TYR A 1 280 ? 2.951 3.094 -4.001 1.00 49.44 280 TYR A N 1
ATOM 2106 C CA . TYR A 1 280 ? 2.850 4.069 -2.924 1.00 49.44 280 TYR A CA 1
ATOM 2107 C C . TYR A 1 280 ? 3.038 3.365 -1.590 1.00 49.44 280 TYR A C 1
ATOM 2109 O O . TYR A 1 280 ? 2.186 2.587 -1.146 1.00 49.44 280 TYR A O 1
ATOM 2117 N N . THR A 1 281 ? 4.158 3.675 -0.952 1.00 68.69 281 THR A N 1
ATOM 2118 C CA . THR A 1 281 ? 4.461 3.200 0.388 1.00 68.69 281 THR A CA 1
ATOM 2119 C C . THR A 1 281 ? 3.863 4.172 1.390 1.00 68.69 281 THR A C 1
ATOM 2121 O O . THR A 1 281 ? 4.318 5.310 1.512 1.00 68.69 281 THR A O 1
ATOM 2124 N N . TYR A 1 282 ? 2.860 3.715 2.136 1.00 72.62 282 TYR A N 1
ATOM 2125 C CA . TYR A 1 282 ? 2.431 4.420 3.333 1.00 72.62 282 TYR A CA 1
ATOM 2126 C C . TYR A 1 282 ? 3.578 4.404 4.342 1.00 72.62 282 TYR A C 1
ATOM 2128 O O . TYR A 1 282 ? 4.087 3.349 4.717 1.00 72.62 282 TYR A O 1
ATOM 2136 N N . ALA A 1 283 ? 3.969 5.590 4.790 1.00 84.38 283 ALA A N 1
ATOM 2137 C CA . ALA A 1 283 ? 4.962 5.789 5.836 1.00 84.38 283 ALA A CA 1
ATOM 2138 C C . ALA A 1 283 ? 4.286 6.380 7.078 1.00 84.38 283 ALA A C 1
ATOM 2140 O O . ALA A 1 283 ? 4.669 7.440 7.566 1.00 84.38 283 ALA A O 1
ATOM 2141 N N . ILE A 1 284 ? 3.234 5.715 7.562 1.00 88.19 284 ILE A N 1
ATOM 2142 C CA . ILE A 1 284 ? 2.516 6.159 8.759 1.00 88.19 284 ILE A CA 1
ATOM 2143 C C . ILE A 1 284 ? 3.403 5.919 9.980 1.00 88.19 284 ILE A C 1
ATOM 2145 O O . ILE A 1 284 ? 4.078 4.884 10.089 1.00 88.19 284 ILE A O 1
ATOM 2149 N N . GLY A 1 285 ? 3.378 6.892 10.887 1.00 85.88 285 GLY A N 1
ATOM 2150 C CA . GLY A 1 285 ? 4.092 6.877 12.154 1.00 85.88 285 GLY A CA 1
ATOM 2151 C C . GLY A 1 285 ? 3.870 5.592 12.955 1.00 85.88 285 GLY A C 1
ATOM 2152 O O . GLY A 1 285 ? 2.770 5.038 13.015 1.00 85.88 285 GLY A O 1
ATOM 2153 N N . GLY A 1 286 ? 4.952 5.057 13.525 1.00 89.50 286 GLY A N 1
ATOM 2154 C CA . GLY A 1 286 ? 4.936 3.801 14.284 1.00 89.50 286 GLY A CA 1
ATOM 2155 C C . GLY A 1 286 ? 4.591 2.542 13.472 1.00 89.50 286 GLY A C 1
ATOM 2156 O O . GLY A 1 286 ? 4.409 1.478 14.059 1.00 89.50 286 GLY A O 1
ATOM 2157 N N . GLY A 1 287 ? 4.527 2.629 12.139 1.00 90.62 287 GLY A N 1
ATOM 2158 C CA . GLY A 1 287 ? 4.370 1.473 11.255 1.00 90.62 287 GLY A CA 1
ATOM 2159 C C . GLY A 1 287 ? 2.933 1.143 10.850 1.00 90.62 287 GLY A C 1
ATOM 2160 O O . GLY A 1 287 ? 2.725 0.068 10.285 1.00 90.62 287 GLY A O 1
ATOM 2161 N N . GLY A 1 288 ? 1.956 2.012 11.126 1.00 93.06 288 GLY A N 1
ATOM 2162 C CA . GLY A 1 288 ? 0.562 1.839 10.703 1.00 93.06 288 GLY A CA 1
ATOM 2163 C C . GLY A 1 288 ? -0.459 2.492 11.636 1.00 93.06 288 GLY A C 1
ATOM 2164 O O . GLY A 1 288 ? -0.092 3.167 12.599 1.00 93.06 288 GLY A O 1
ATOM 2165 N N . TYR A 1 289 ? -1.744 2.251 11.369 1.00 95.44 289 TYR A N 1
ATOM 2166 C CA . TYR A 1 289 ? -2.867 2.761 12.158 1.00 95.44 289 TYR A CA 1
ATOM 2167 C C . TYR A 1 289 ? -3.456 1.690 13.075 1.00 95.44 289 TYR A C 1
ATOM 2169 O O . TYR A 1 289 ? -3.836 0.610 12.622 1.00 95.44 289 TYR A O 1
ATOM 2177 N N . PHE A 1 290 ? -3.645 2.026 14.347 1.00 98.31 290 PHE A N 1
ATOM 2178 C CA . PHE A 1 290 ? -4.684 1.405 15.159 1.00 98.31 290 PHE A CA 1
ATOM 2179 C C . PHE A 1 290 ? -6.053 1.939 14.743 1.00 98.31 290 PHE A C 1
ATOM 2181 O O . PHE A 1 290 ? -6.219 3.133 14.498 1.00 98.31 290 PHE A O 1
ATOM 2188 N N . VAL A 1 291 ? -7.041 1.049 14.700 1.00 98.00 291 VAL A N 1
ATOM 2189 C CA . VAL A 1 291 ? -8.446 1.414 14.519 1.00 98.00 291 VAL A CA 1
ATOM 2190 C C . VAL A 1 291 ? -9.086 1.530 15.891 1.00 98.00 291 VAL A C 1
ATOM 2192 O O . VAL A 1 291 ? -9.190 0.541 16.622 1.00 98.00 291 VAL A O 1
ATOM 2195 N N . VAL A 1 292 ? -9.524 2.737 16.217 1.00 98.12 292 VAL A N 1
ATOM 2196 C CA . VAL A 1 292 ? -10.186 3.094 17.465 1.00 98.12 292 VAL A CA 1
ATOM 2197 C C . VAL A 1 292 ? -11.687 3.210 17.218 1.00 98.12 292 VAL A C 1
ATOM 2199 O O . VAL A 1 292 ? -12.118 4.013 16.400 1.00 98.12 292 VAL A O 1
ATOM 2202 N N . LYS A 1 293 ? -12.485 2.423 17.936 1.00 96.25 293 LYS A N 1
ATOM 2203 C CA . LYS A 1 293 ? -13.934 2.575 18.058 1.00 96.25 293 LYS A CA 1
ATOM 2204 C C . LYS A 1 293 ? -14.222 3.536 19.214 1.00 96.25 293 LYS A C 1
ATOM 2206 O O . LYS A 1 293 ? -13.892 3.230 20.365 1.00 96.25 293 LYS A O 1
ATOM 2211 N N . ASN A 1 294 ? -14.820 4.680 18.898 1.00 95.19 294 ASN A N 1
ATOM 2212 C CA . ASN A 1 294 ? -15.152 5.720 19.868 1.00 95.19 294 ASN A CA 1
ATOM 2213 C C . ASN A 1 294 ? -16.606 5.585 20.371 1.00 95.19 294 ASN A C 1
ATOM 2215 O O . ASN A 1 294 ? -17.357 4.722 19.907 1.00 95.19 294 ASN A O 1
ATOM 2219 N N . SER A 1 295 ? -16.988 6.427 21.332 1.00 93.81 295 SER A N 1
ATOM 2220 C CA . SER A 1 295 ? -18.323 6.491 21.944 1.00 93.81 295 SER A CA 1
ATOM 2221 C C . SER A 1 295 ? -18.970 7.876 21.806 1.00 93.81 295 SER A C 1
ATOM 2223 O O . SER A 1 295 ? -19.655 8.323 22.715 1.00 93.81 295 SER A O 1
ATOM 2225 N N . TRP A 1 296 ? -18.727 8.575 20.693 1.00 91.69 296 TRP A N 1
ATOM 2226 C CA . TRP A 1 296 ? -19.301 9.901 20.380 1.00 91.69 296 TRP A CA 1
ATOM 2227 C C . TRP A 1 296 ? -20.336 9.829 19.246 1.00 91.69 296 TRP A C 1
ATOM 2229 O O . TRP A 1 296 ? -20.473 10.753 18.445 1.00 91.69 296 TRP A O 1
ATOM 2239 N N . GLY A 1 297 ? -20.986 8.672 19.105 1.00 86.56 297 GLY A N 1
ATOM 2240 C CA . GLY A 1 297 ? -21.933 8.412 18.030 1.00 86.56 297 GLY A CA 1
ATOM 2241 C C . GLY A 1 297 ? -21.282 8.182 16.662 1.00 86.56 297 GLY A C 1
ATOM 2242 O O . GLY A 1 297 ? -20.078 8.346 16.449 1.00 86.56 297 GLY A O 1
ATOM 2243 N N . CYS A 1 298 ? -22.107 7.764 15.702 1.00 82.94 298 CYS A N 1
ATOM 2244 C CA . CYS A 1 298 ? -21.679 7.426 14.340 1.00 82.94 298 CYS A CA 1
ATOM 2245 C C . CYS A 1 298 ? -21.359 8.656 13.466 1.00 82.94 298 CYS A C 1
ATOM 2247 O O . CYS A 1 298 ? -20.771 8.507 12.397 1.00 82.94 298 CYS A O 1
ATOM 2249 N N . GLY A 1 299 ? -21.724 9.867 13.904 1.00 82.75 299 GLY A N 1
ATOM 2250 C CA . GLY A 1 299 ? -21.386 11.121 13.220 1.00 82.75 299 GLY A CA 1
ATOM 2251 C C . GLY A 1 299 ? -19.947 11.595 13.452 1.00 82.75 299 GLY A C 1
ATOM 2252 O O . GLY A 1 299 ? -19.453 12.429 12.697 1.00 82.75 299 GLY A O 1
ATOM 2253 N N . ALA A 1 300 ? -19.267 11.064 14.471 1.00 87.62 300 ALA A N 1
ATOM 2254 C CA . ALA A 1 300 ? -17.885 11.405 14.781 1.00 87.62 300 ALA A CA 1
ATOM 2255 C C . ALA A 1 300 ? -16.894 10.586 13.936 1.00 87.62 300 ALA A C 1
ATOM 2257 O O . ALA A 1 300 ? -17.082 9.387 13.725 1.00 87.62 300 ALA A O 1
ATOM 2258 N N . GLY A 1 301 ? -15.801 11.208 13.487 1.00 89.75 301 GLY A N 1
ATOM 2259 C CA . GLY A 1 301 ? -14.754 10.530 12.714 1.00 89.75 301 GLY A CA 1
ATOM 2260 C C . GLY A 1 301 ? -15.272 9.889 11.417 1.00 89.75 301 GLY A C 1
ATOM 2261 O O . GLY A 1 301 ? -15.996 10.516 10.647 1.00 89.75 301 GLY A O 1
ATOM 2262 N N . ASP A 1 302 ? -14.883 8.640 11.162 1.00 89.44 302 ASP A N 1
ATOM 2263 C CA . ASP A 1 302 ? -15.381 7.818 10.051 1.00 89.44 302 ASP A CA 1
ATOM 2264 C C . ASP A 1 302 ? -16.400 6.799 10.573 1.00 89.44 302 ASP A C 1
ATOM 2266 O O . ASP A 1 302 ? -16.046 5.677 10.940 1.00 89.44 302 ASP A O 1
ATOM 2270 N N . GLY A 1 303 ? -17.670 7.199 10.671 1.00 86.81 303 GLY A N 1
ATOM 2271 C CA . GLY A 1 303 ? -18.737 6.319 11.161 1.00 86.81 303 GLY A CA 1
ATOM 2272 C C . GLY A 1 303 ? -18.564 5.907 12.630 1.00 86.81 303 GLY A C 1
ATOM 2273 O O . GLY A 1 303 ? -18.917 4.785 12.990 1.00 86.81 303 GLY A O 1
ATOM 2274 N N . GLY A 1 304 ? -17.952 6.760 13.458 1.00 89.88 304 GLY A N 1
ATOM 2275 C CA . GLY A 1 304 ? -17.592 6.490 14.855 1.00 89.88 304 GLY A CA 1
ATOM 2276 C C . GLY A 1 304 ? -16.198 5.894 15.072 1.00 89.88 304 GLY A C 1
ATOM 2277 O O . GLY A 1 304 ? -15.817 5.611 16.214 1.00 89.88 304 GLY A O 1
ATOM 2278 N N . TYR A 1 305 ? -15.432 5.687 13.997 1.00 94.19 305 TYR A N 1
ATOM 2279 C CA . TYR A 1 305 ? -14.080 5.140 14.052 1.00 94.19 305 TYR A CA 1
ATOM 2280 C C . TYR A 1 305 ? -13.010 6.196 13.776 1.00 94.19 305 TYR A C 1
ATOM 2282 O O . TYR A 1 305 ? -13.199 7.125 12.992 1.00 94.19 305 TYR A O 1
ATOM 2290 N N . TYR A 1 306 ? -11.858 6.008 14.415 1.00 96.25 306 TYR A N 1
ATOM 2291 C CA . TYR A 1 306 ? -10.665 6.831 14.267 1.00 96.25 306 TYR A CA 1
ATOM 2292 C C . TYR A 1 306 ? -9.465 5.957 13.895 1.00 96.25 306 TYR A C 1
ATOM 2294 O O . TYR A 1 306 ? -9.340 4.811 14.334 1.00 96.25 306 TYR A O 1
ATOM 2302 N N . TYR A 1 307 ? -8.562 6.513 13.098 1.00 96.75 307 TYR A N 1
ATOM 2303 C CA . TYR A 1 307 ? -7.341 5.884 12.615 1.00 96.75 307 TYR A CA 1
ATOM 2304 C C . TYR A 1 307 ? -6.152 6.588 13.263 1.00 96.75 307 TYR A C 1
ATOM 2306 O O . TYR A 1 307 ? -5.813 7.718 12.912 1.00 96.75 307 TYR A O 1
ATOM 2314 N N . VAL A 1 308 ? -5.540 5.923 14.243 1.00 97.62 308 VAL A N 1
ATOM 2315 C CA . VAL A 1 308 ? -4.541 6.521 15.138 1.00 97.62 308 VAL A CA 1
ATOM 2316 C C . VAL A 1 308 ? -3.175 5.874 14.904 1.00 97.62 308 VAL A C 1
ATOM 2318 O O . VAL A 1 308 ? -3.061 4.658 15.077 1.00 97.62 308 VAL A O 1
ATOM 2321 N N . PRO A 1 309 ? -2.136 6.626 14.495 1.00 97.62 309 PRO A N 1
ATOM 2322 C CA . PRO A 1 309 ? -0.806 6.062 14.278 1.00 97.62 309 PRO A CA 1
ATOM 2323 C C . PRO A 1 309 ? -0.266 5.347 15.523 1.00 97.62 309 PRO A C 1
ATOM 2325 O O . PRO A 1 309 ? -0.504 5.775 16.656 1.00 97.62 309 PRO A O 1
ATOM 2328 N N . ALA A 1 310 ? 0.490 4.263 15.344 1.00 97.25 310 ALA A N 1
ATOM 2329 C CA . ALA A 1 310 ? 1.021 3.511 16.484 1.00 97.25 310 ALA A CA 1
ATOM 2330 C C . ALA A 1 310 ? 1.988 4.330 17.352 1.00 97.25 310 ALA A C 1
ATOM 2332 O O . ALA A 1 310 ? 2.030 4.141 18.569 1.00 97.25 310 ALA A O 1
ATOM 2333 N N . ASP A 1 311 ? 2.735 5.263 16.763 1.00 96.19 311 ASP A N 1
ATOM 2334 C CA . ASP A 1 311 ? 3.599 6.159 17.530 1.00 96.19 311 ASP A CA 1
ATOM 2335 C C . ASP A 1 311 ? 2.810 7.253 18.262 1.00 96.19 311 ASP A C 1
ATOM 2337 O O . ASP A 1 311 ? 3.200 7.626 19.371 1.00 96.19 311 ASP A O 1
ATOM 2341 N N . TYR A 1 312 ? 1.664 7.692 17.733 1.00 97.25 312 TYR A N 1
ATOM 2342 C CA . TYR A 1 312 ? 0.712 8.521 18.470 1.00 97.25 312 TYR A CA 1
ATOM 2343 C C . TYR A 1 312 ? 0.240 7.778 19.719 1.00 97.25 312 TYR A C 1
ATOM 2345 O O . TYR A 1 312 ? 0.371 8.303 20.822 1.00 97.25 312 TYR A O 1
ATOM 2353 N N . VAL A 1 313 ? -0.203 6.521 19.582 1.00 97.75 313 VAL A N 1
ATOM 2354 C CA . VAL A 1 313 ? -0.588 5.690 20.737 1.00 97.75 313 VAL A CA 1
ATOM 2355 C C . VAL A 1 313 ? 0.568 5.599 21.736 1.00 97.75 313 VAL A C 1
ATOM 2357 O O . VAL A 1 313 ? 0.404 5.946 22.902 1.00 97.75 313 VAL A O 1
ATOM 2360 N N . SER A 1 314 ? 1.769 5.235 21.284 1.00 96.88 314 SER A N 1
ATOM 2361 C CA . SER A 1 314 ? 2.922 5.066 22.178 1.00 96.88 314 SER A CA 1
ATOM 2362 C C . SER A 1 314 ? 3.379 6.353 22.884 1.00 96.88 314 SER A C 1
ATOM 2364 O O . SER A 1 314 ? 3.988 6.280 23.950 1.00 96.88 314 SER A O 1
ATOM 2366 N N . SER A 1 315 ? 3.095 7.528 22.310 1.00 95.50 315 SER A N 1
ATOM 2367 C CA . SER A 1 315 ? 3.609 8.820 22.786 1.00 95.50 315 SER A CA 1
ATOM 2368 C C . SER A 1 315 ? 2.557 9.726 23.426 1.00 95.50 315 SER A C 1
ATOM 2370 O O . SER A 1 315 ? 2.920 10.717 24.072 1.00 95.50 315 SER A O 1
ATOM 2372 N N . ARG A 1 316 ? 1.267 9.441 23.226 1.00 95.81 316 ARG A N 1
ATOM 2373 C CA . ARG A 1 316 ? 0.146 10.240 23.737 1.00 95.81 316 ARG A CA 1
ATOM 2374 C C . ARG A 1 316 ? -0.785 9.455 24.647 1.00 95.81 316 ARG A C 1
ATOM 2376 O O . ARG A 1 316 ? -1.451 10.085 25.460 1.00 95.81 316 ARG A O 1
ATOM 2383 N N . PHE A 1 317 ? -0.829 8.123 24.567 1.00 97.94 317 PHE A N 1
ATOM 2384 C CA . PHE A 1 317 ? -1.731 7.345 25.414 1.00 97.94 317 PHE A CA 1
ATOM 2385 C C . PHE A 1 317 ? -1.123 7.065 26.789 1.00 97.94 317 PHE A C 1
ATOM 2387 O O . PHE A 1 317 ? 0.094 6.962 26.950 1.00 97.94 317 PHE A O 1
ATOM 2394 N N . ASN A 1 318 ? -1.995 6.917 27.788 1.00 98.00 318 ASN A N 1
ATOM 2395 C CA . ASN A 1 318 ? -1.609 6.626 29.165 1.00 98.00 318 ASN A CA 1
ATOM 2396 C C . ASN A 1 318 ? -1.387 5.128 29.382 1.00 98.00 318 ASN A C 1
ATOM 2398 O O . ASN A 1 318 ? -0.426 4.747 30.045 1.00 98.00 318 ASN A O 1
ATOM 2402 N N . ALA A 1 319 ? -2.282 4.281 28.865 1.00 98.25 319 ALA A N 1
ATOM 2403 C CA . ALA A 1 319 ? -2.239 2.836 29.085 1.00 98.25 319 ALA A CA 1
ATOM 2404 C C . ALA A 1 319 ? -3.177 2.064 28.148 1.00 98.25 319 ALA A C 1
ATOM 2406 O O . ALA A 1 319 ? -4.158 2.621 27.645 1.00 98.25 319 ALA A O 1
ATOM 2407 N N . LEU A 1 320 ? -2.869 0.774 27.970 1.00 98.69 320 LEU A N 1
ATOM 2408 C CA . LEU A 1 320 ? -3.691 -0.218 27.277 1.00 98.69 320 LEU A CA 1
ATOM 2409 C C . LEU A 1 320 ? -4.033 -1.375 28.225 1.00 98.69 320 LEU A C 1
ATOM 2411 O O . LEU A 1 320 ? -3.182 -1.859 28.980 1.00 98.69 320 LEU A O 1
ATOM 2415 N N . TYR A 1 321 ? -5.261 -1.865 28.120 1.00 98.31 321 TYR A N 1
ATOM 2416 C CA . TYR A 1 321 ? -5.816 -2.950 28.922 1.00 98.31 321 TYR A CA 1
ATOM 2417 C C . TYR A 1 321 ? -6.539 -3.962 28.029 1.00 98.31 321 TYR A C 1
ATOM 2419 O O . TYR A 1 321 ? -6.946 -3.639 26.917 1.00 98.31 321 TYR A O 1
ATOM 2427 N N . THR A 1 322 ? -6.756 -5.174 28.526 1.00 97.31 322 THR A N 1
ATOM 2428 C CA . THR A 1 322 ? -7.609 -6.184 27.880 1.00 97.31 322 THR A CA 1
ATOM 2429 C C . THR A 1 322 ? -8.387 -6.960 28.931 1.00 97.31 322 THR A C 1
ATOM 2431 O O . THR A 1 322 ? -7.953 -7.068 30.080 1.00 97.31 322 THR A O 1
ATOM 2434 N N . LEU A 1 323 ? -9.522 -7.533 28.535 1.00 96.88 323 LEU A N 1
ATOM 2435 C CA . LEU A 1 323 ? -10.145 -8.603 29.305 1.00 96.88 323 LEU A CA 1
ATOM 2436 C C . LEU A 1 323 ? -9.244 -9.847 29.284 1.00 96.88 323 LEU A C 1
ATOM 2438 O O . LEU A 1 323 ? -8.715 -10.221 28.232 1.00 96.88 323 LEU A O 1
ATOM 2442 N N . ASP A 1 324 ? -9.084 -10.457 30.453 1.00 92.94 324 ASP A N 1
ATOM 2443 C CA . ASP A 1 324 ? -8.382 -11.713 30.698 1.00 92.94 324 ASP A CA 1
ATOM 2444 C C . ASP A 1 324 ? -9.381 -12.859 30.518 1.00 92.94 324 ASP A C 1
ATOM 2446 O O . ASP A 1 324 ? -10.157 -13.198 31.416 1.00 92.94 324 ASP A O 1
ATOM 2450 N N . PHE A 1 325 ? -9.429 -13.381 29.295 1.00 90.25 325 PHE A N 1
ATOM 2451 C CA . PHE A 1 325 ? -10.236 -14.536 28.932 1.00 90.25 325 PHE A CA 1
ATOM 2452 C C . PHE A 1 325 ? -9.399 -15.524 28.118 1.00 90.25 325 PHE A C 1
ATOM 2454 O O . PHE A 1 325 ? -8.429 -15.150 27.460 1.00 90.25 325 PHE A O 1
ATOM 2461 N N . ASP A 1 326 ? -9.768 -16.800 28.198 1.00 84.44 326 ASP A N 1
ATOM 2462 C CA . ASP A 1 326 ? -9.007 -17.905 27.621 1.00 84.44 326 ASP A CA 1
ATOM 2463 C C . ASP A 1 326 ? -9.025 -17.949 26.073 1.00 84.44 326 ASP A C 1
ATOM 2465 O O . ASP A 1 326 ? -9.566 -17.096 25.358 1.00 84.44 326 ASP A O 1
ATOM 2469 N N . SER A 1 327 ? -8.427 -18.998 25.513 1.00 88.69 327 SER A N 1
ATOM 2470 C CA . SER A 1 327 ? -8.372 -19.226 24.068 1.00 88.69 327 SER A CA 1
ATOM 2471 C C . SER A 1 327 ? -9.672 -19.778 23.464 1.00 88.69 327 SER A C 1
ATOM 2473 O O . SER A 1 327 ? -9.684 -20.101 22.274 1.00 88.69 327 SER A O 1
ATOM 2475 N N . LYS A 1 328 ? -10.780 -19.879 24.217 1.00 93.19 328 LYS A N 1
ATOM 2476 C CA . LYS A 1 328 ? -12.070 -20.354 23.691 1.00 93.19 328 LYS A CA 1
ATOM 2477 C C . LYS A 1 328 ? -12.536 -19.467 22.543 1.00 93.19 328 LYS A C 1
ATOM 2479 O O . LYS A 1 328 ? -12.601 -18.247 22.678 1.00 93.19 328 LYS A O 1
ATOM 2484 N N . ARG A 1 329 ? -12.913 -20.072 21.419 1.00 94.88 329 ARG A N 1
ATOM 2485 C CA . ARG A 1 329 ? -13.478 -19.372 20.262 1.00 94.88 329 ARG A CA 1
ATOM 2486 C C . ARG A 1 329 ? -14.773 -20.037 19.827 1.00 94.88 329 ARG A C 1
ATOM 2488 O O . ARG A 1 329 ? -14.885 -21.262 19.844 1.00 94.88 329 ARG A O 1
ATOM 2495 N N . SER A 1 330 ? -15.754 -19.219 19.471 1.00 94.44 330 SER A N 1
ATOM 2496 C CA . SER A 1 330 ? -17.041 -19.693 18.980 1.00 94.44 330 SER A CA 1
ATOM 2497 C C . SER A 1 330 ? -16.925 -20.254 17.561 1.00 94.44 330 SER A C 1
ATOM 2499 O O . SER A 1 330 ? -16.004 -19.921 16.814 1.00 94.44 330 SER A O 1
ATOM 2501 N N . ALA A 1 331 ? -17.899 -21.066 17.145 1.00 92.12 331 ALA A N 1
ATOM 2502 C CA . ALA A 1 331 ? -17.969 -21.543 15.764 1.00 92.12 331 ALA A CA 1
ATOM 2503 C C . ALA A 1 331 ? -18.063 -20.383 14.752 1.00 92.12 331 ALA A C 1
ATOM 2505 O O . ALA A 1 331 ? -17.494 -20.473 13.664 1.00 92.12 331 ALA A O 1
ATOM 2506 N N . ALA A 1 332 ? -18.729 -19.282 15.125 1.00 89.56 332 ALA A N 1
ATOM 2507 C CA . ALA A 1 332 ? -18.795 -18.070 14.314 1.00 89.56 332 ALA A CA 1
ATOM 2508 C C . ALA A 1 332 ? -17.406 -17.434 14.136 1.00 89.56 332 ALA A C 1
ATOM 2510 O O . ALA A 1 332 ? -17.023 -17.136 13.007 1.00 89.56 332 ALA A O 1
ATOM 2511 N N . TRP A 1 333 ? -16.620 -17.312 15.217 1.00 92.94 333 TRP A N 1
ATOM 2512 C CA . TRP A 1 333 ? -15.224 -16.862 15.148 1.00 92.94 333 TRP A CA 1
ATOM 2513 C C . TRP A 1 333 ? -14.392 -17.748 14.230 1.00 92.94 333 TRP A C 1
ATOM 2515 O O . TRP A 1 333 ? -13.770 -17.253 13.294 1.00 92.94 333 TRP A O 1
ATOM 2525 N N . THR A 1 334 ? -14.409 -19.062 14.454 1.00 92.25 334 THR A N 1
ATOM 2526 C CA . THR A 1 334 ? -13.626 -20.005 13.647 1.00 92.25 334 THR A CA 1
ATOM 2527 C C . THR A 1 334 ? -13.991 -19.922 12.166 1.00 92.25 334 THR A C 1
ATOM 2529 O O . THR A 1 334 ? -13.098 -19.933 11.322 1.00 92.25 334 THR A O 1
ATOM 2532 N N . LYS A 1 335 ? -15.283 -19.792 11.838 1.00 88.31 335 LYS A N 1
ATOM 2533 C CA . LYS A 1 335 ? -15.749 -19.644 10.455 1.00 88.31 335 LYS A CA 1
ATOM 2534 C C . LYS A 1 335 ? -15.252 -18.344 9.814 1.00 88.31 335 LYS A C 1
ATOM 2536 O O . LYS A 1 335 ? -14.767 -18.393 8.686 1.00 88.31 335 LYS A O 1
ATOM 2541 N N . GLU A 1 336 ? -15.350 -17.223 10.526 1.00 88.81 336 GLU A N 1
ATOM 2542 C CA . GLU A 1 336 ? -14.896 -15.913 10.040 1.00 88.81 336 GLU A CA 1
ATOM 2543 C C . GLU A 1 336 ? -13.376 -15.878 9.836 1.00 88.81 336 GLU A C 1
ATOM 2545 O O . GLU A 1 336 ? -12.908 -15.369 8.827 1.00 88.81 336 GLU A O 1
ATOM 2550 N N . GLN A 1 337 ? -12.588 -16.471 10.739 1.00 88.62 337 GLN A N 1
ATOM 2551 C CA . GLN A 1 337 ? -11.130 -16.527 10.567 1.00 88.62 337 GLN A CA 1
ATOM 2552 C C . GLN A 1 337 ? -10.698 -17.495 9.456 1.00 88.62 337 GLN A C 1
ATOM 2554 O O . GLN A 1 337 ? -9.660 -17.289 8.832 1.00 88.62 337 GLN A O 1
ATOM 2559 N N . ALA A 1 338 ? -11.477 -18.551 9.201 1.00 84.00 338 ALA A N 1
ATOM 2560 C CA . ALA A 1 338 ? -11.218 -19.473 8.099 1.00 84.00 338 ALA A CA 1
ATOM 2561 C C . ALA A 1 338 ? -11.516 -18.844 6.729 1.00 84.00 338 ALA A C 1
ATOM 2563 O O . ALA A 1 338 ? -10.853 -19.190 5.757 1.00 84.00 338 ALA A O 1
ATOM 2564 N N . ASN A 1 339 ? -12.483 -17.920 6.656 1.00 79.19 339 ASN A N 1
ATOM 2565 C CA . ASN A 1 339 ? -12.831 -17.165 5.448 1.00 79.19 339 ASN A CA 1
ATOM 2566 C C . ASN A 1 339 ? -12.957 -15.663 5.771 1.00 79.19 339 ASN A C 1
ATOM 2568 O O . ASN A 1 339 ? -14.077 -15.157 5.838 1.00 79.19 339 ASN A O 1
ATOM 2572 N N . PRO A 1 340 ? -11.826 -14.967 5.991 1.00 83.50 340 PRO A N 1
ATOM 2573 C CA . PRO A 1 340 ? -11.740 -13.559 6.370 1.00 83.50 340 PRO A CA 1
ATOM 2574 C C . PRO A 1 340 ? -12.613 -12.623 5.517 1.00 83.50 340 PRO A C 1
ATOM 2576 O O . PRO A 1 340 ? -12.216 -12.171 4.446 1.00 83.50 340 PRO A O 1
ATOM 2579 N N . GLY A 1 341 ? -13.834 -12.335 5.971 1.00 78.81 341 GLY A N 1
ATOM 2580 C CA . GLY A 1 341 ? -14.781 -11.426 5.324 1.00 78.81 341 GLY A CA 1
ATOM 2581 C C . GLY A 1 341 ? -15.333 -11.873 3.968 1.00 78.81 341 GLY A C 1
ATOM 2582 O O . GLY A 1 341 ? -16.233 -11.214 3.452 1.00 78.81 341 GLY A O 1
ATOM 2583 N N . SER A 1 342 ? -14.814 -12.945 3.366 1.00 78.88 342 SER A N 1
ATOM 2584 C CA . SER A 1 342 ? -15.267 -13.462 2.075 1.00 78.88 342 SER A CA 1
ATOM 2585 C C . SER A 1 342 ? -14.809 -14.903 1.847 1.00 78.88 342 SER A C 1
ATOM 2587 O O . SER A 1 342 ? -13.758 -15.329 2.322 1.00 78.88 342 SER A O 1
ATOM 2589 N N . THR A 1 343 ? -15.611 -15.639 1.077 1.00 82.25 343 THR A N 1
ATOM 2590 C CA . THR A 1 343 ? -15.282 -16.969 0.524 1.00 82.25 343 THR A CA 1
ATOM 2591 C C . THR A 1 343 ? -14.881 -16.889 -0.954 1.00 82.25 343 THR A C 1
ATOM 2593 O O . THR A 1 343 ? -14.651 -17.908 -1.601 1.00 82.25 343 THR A O 1
ATOM 2596 N N . GLU A 1 344 ? -14.829 -15.677 -1.509 1.00 87.19 344 GLU A N 1
ATOM 2597 C CA . GLU A 1 344 ? -14.445 -15.415 -2.890 1.00 87.19 344 GLU A CA 1
ATOM 2598 C C . GLU A 1 344 ? -12.965 -15.761 -3.110 1.00 87.19 344 GLU A C 1
ATOM 2600 O O . GLU A 1 344 ? -12.104 -15.483 -2.275 1.00 87.19 344 GLU A O 1
ATOM 2605 N N . ALA A 1 345 ? -12.649 -16.363 -4.254 1.00 89.00 345 ALA A N 1
ATOM 2606 C CA . ALA A 1 345 ? -11.265 -16.460 -4.696 1.00 89.00 345 ALA A CA 1
ATOM 2607 C C . ALA A 1 345 ? -10.812 -15.107 -5.275 1.00 89.00 345 ALA A C 1
ATOM 2609 O O . ALA A 1 345 ? -11.608 -14.447 -5.941 1.00 89.00 345 ALA A O 1
ATOM 2610 N N . PRO A 1 346 ? -9.540 -14.694 -5.120 1.00 91.69 346 PRO A N 1
ATOM 2611 C CA . PRO A 1 346 ? -9.044 -13.472 -5.757 1.00 91.69 346 PRO A CA 1
ATOM 2612 C C . PRO A 1 346 ? -9.323 -13.459 -7.260 1.00 91.69 346 PRO A C 1
ATOM 2614 O O . PRO A 1 346 ? -9.090 -14.453 -7.944 1.00 91.69 346 PRO A O 1
ATOM 2617 N N . ALA A 1 347 ? -9.793 -12.348 -7.810 1.00 91.75 347 ALA A N 1
ATOM 2618 C CA . ALA A 1 347 ? -10.019 -12.241 -9.242 1.00 91.75 347 ALA A CA 1
ATOM 2619 C C . ALA A 1 347 ? -8.691 -11.946 -9.952 1.00 91.75 347 ALA A C 1
ATOM 2621 O O . ALA A 1 347 ? -8.050 -10.928 -9.696 1.00 91.75 347 ALA A O 1
ATOM 2622 N N . VAL A 1 348 ? -8.283 -12.833 -10.864 1.00 93.69 348 VAL A N 1
ATOM 2623 C CA . VAL A 1 348 ? -7.108 -12.637 -11.727 1.00 93.69 348 VAL A CA 1
ATOM 2624 C C . VAL A 1 348 ? -7.576 -12.313 -13.143 1.00 93.69 348 VAL A C 1
ATOM 2626 O O . VAL A 1 348 ? -8.308 -13.086 -13.765 1.00 93.69 348 VAL A O 1
ATOM 2629 N N . THR A 1 349 ? -7.132 -11.174 -13.664 1.00 93.00 349 THR A N 1
ATOM 2630 C CA . THR A 1 349 ? -7.436 -10.689 -15.016 1.00 93.00 349 THR A CA 1
ATOM 2631 C C . THR A 1 349 ? -6.163 -10.620 -15.843 1.00 93.00 349 THR A C 1
ATOM 2633 O O . THR A 1 349 ? -5.123 -10.188 -15.356 1.00 93.00 349 THR A O 1
ATOM 2636 N N . ILE A 1 350 ? -6.234 -11.036 -17.106 1.00 95.12 350 ILE A N 1
ATOM 2637 C CA . ILE A 1 350 ? -5.134 -10.878 -18.060 1.00 95.12 350 ILE A CA 1
ATOM 2638 C C . ILE A 1 350 ? -5.456 -9.669 -18.933 1.00 95.12 350 ILE A C 1
ATOM 2640 O O . ILE A 1 350 ? -6.474 -9.658 -19.620 1.00 95.12 350 ILE A O 1
ATOM 2644 N N . ARG A 1 351 ? -4.604 -8.643 -18.872 1.00 92.44 351 ARG A N 1
ATOM 2645 C CA . ARG A 1 351 ? -4.737 -7.393 -19.638 1.00 92.44 351 ARG A CA 1
ATOM 2646 C C . ARG A 1 351 ? -4.082 -7.511 -21.010 1.00 92.44 351 ARG A C 1
ATOM 2648 O O . ARG A 1 351 ? -4.602 -6.977 -21.981 1.00 92.44 351 ARG A O 1
ATOM 2655 N N . ASN A 1 352 ? -2.965 -8.236 -21.087 1.00 94.12 352 ASN A N 1
ATOM 2656 C CA . ASN A 1 352 ? -2.296 -8.574 -22.338 1.00 94.12 352 ASN A CA 1
ATOM 2657 C C . ASN A 1 352 ? -1.947 -10.068 -22.352 1.00 94.12 352 ASN A C 1
ATOM 2659 O O . ASN A 1 352 ? -1.114 -10.524 -21.574 1.00 94.12 352 ASN A O 1
ATOM 2663 N N . ALA A 1 353 ? -2.597 -10.827 -23.235 1.00 95.00 353 ALA A N 1
ATOM 2664 C CA . ALA A 1 353 ? -2.406 -12.273 -23.333 1.00 95.00 353 ALA A CA 1
ATOM 2665 C C . ALA A 1 353 ? -1.112 -12.674 -24.064 1.00 95.00 353 ALA A C 1
ATOM 2667 O O . ALA A 1 353 ? -0.619 -13.784 -23.850 1.00 95.00 353 ALA A O 1
ATOM 2668 N N . HIS A 1 354 ? -0.574 -11.783 -24.905 1.00 96.94 354 HIS A N 1
ATOM 2669 C CA . HIS A 1 354 ? 0.572 -12.046 -25.777 1.00 96.94 354 HIS A CA 1
ATOM 2670 C C . HIS A 1 354 ? 1.563 -10.868 -25.816 1.00 96.94 354 HIS A C 1
ATOM 2672 O O . HIS A 1 354 ? 1.785 -10.291 -26.883 1.00 96.94 354 HIS A O 1
ATOM 2678 N N . PRO A 1 355 ? 2.146 -10.453 -24.676 1.00 96.12 355 PRO A N 1
ATOM 2679 C CA . PRO A 1 355 ? 3.136 -9.387 -24.677 1.00 96.12 355 PRO A CA 1
ATOM 2680 C C . PRO A 1 355 ? 4.429 -9.833 -25.366 1.00 96.12 355 PRO A C 1
ATOM 2682 O O . PRO A 1 355 ? 4.929 -10.936 -25.130 1.00 96.12 355 PRO A O 1
ATOM 2685 N N . THR A 1 356 ? 4.994 -8.939 -26.174 1.00 95.00 356 THR A N 1
ATOM 2686 C CA . THR A 1 356 ? 6.380 -9.037 -26.640 1.00 95.00 356 THR A CA 1
ATOM 2687 C C . THR A 1 356 ? 7.278 -8.357 -25.618 1.00 95.00 356 THR A C 1
ATOM 2689 O O . THR A 1 356 ? 6.963 -7.261 -25.155 1.00 95.00 356 THR A O 1
ATOM 2692 N N . VAL A 1 357 ? 8.369 -9.018 -25.251 1.00 93.38 357 VAL A N 1
ATOM 2693 C CA . VAL A 1 357 ? 9.315 -8.547 -24.238 1.00 93.38 357 VAL A CA 1
ATOM 2694 C C . VAL A 1 357 ? 10.723 -8.600 -24.815 1.00 93.38 357 VAL A C 1
ATOM 2696 O O . VAL A 1 357 ? 11.102 -9.613 -25.397 1.00 93.38 357 VAL A O 1
ATOM 2699 N N . ASP A 1 358 ? 11.507 -7.540 -24.656 1.00 91.62 358 ASP A N 1
ATOM 2700 C CA . ASP A 1 358 ? 12.883 -7.533 -25.146 1.00 91.62 358 ASP A CA 1
ATOM 2701 C C . ASP A 1 358 ? 13.807 -8.344 -24.227 1.00 91.62 358 ASP A C 1
ATOM 2703 O O . ASP A 1 358 ? 13.768 -8.258 -22.994 1.00 91.62 358 ASP A O 1
ATOM 2707 N N . LEU A 1 359 ? 14.651 -9.164 -24.849 1.00 92.69 359 LEU A N 1
ATOM 2708 C CA . LEU A 1 359 ? 15.711 -9.912 -24.184 1.00 92.69 359 LEU A CA 1
ATOM 2709 C C . LEU A 1 359 ? 16.639 -8.951 -23.415 1.00 92.69 359 LEU A C 1
ATOM 2711 O O . LEU A 1 359 ? 16.990 -7.895 -23.920 1.00 92.69 359 LEU A O 1
ATOM 2715 N N . ARG A 1 360 ? 17.056 -9.309 -22.193 1.00 89.25 360 ARG A N 1
ATOM 2716 C CA . ARG A 1 360 ? 17.958 -8.518 -21.322 1.00 89.25 360 ARG A CA 1
ATOM 2717 C C . ARG A 1 360 ? 17.469 -7.113 -20.933 1.00 89.25 360 ARG A C 1
ATOM 2719 O O . ARG A 1 360 ? 18.181 -6.419 -20.210 1.00 89.25 360 ARG A O 1
ATOM 2726 N N . VAL A 1 361 ? 16.239 -6.736 -21.278 1.00 86.31 361 VAL A N 1
ATOM 2727 C CA . VAL A 1 361 ? 15.630 -5.460 -20.880 1.00 86.31 361 VAL A CA 1
ATOM 2728 C C . VAL A 1 361 ? 14.663 -5.676 -19.718 1.00 86.31 361 VAL A C 1
ATOM 2730 O O . VAL A 1 361 ? 13.853 -6.605 -19.718 1.00 86.31 361 VAL A O 1
ATOM 2733 N N . GLY A 1 362 ? 14.745 -4.816 -18.699 1.00 87.50 362 GLY A N 1
ATOM 2734 C CA . GLY A 1 362 ? 13.825 -4.854 -17.564 1.00 87.50 362 GLY A CA 1
ATOM 2735 C C . GLY A 1 362 ? 12.399 -4.528 -18.003 1.00 87.50 362 GLY A C 1
ATOM 2736 O O . GLY A 1 362 ? 12.128 -3.416 -18.441 1.00 87.50 362 GLY A O 1
ATOM 2737 N N . THR A 1 363 ? 11.485 -5.487 -17.864 1.00 89.75 363 THR A N 1
ATOM 2738 C CA . THR A 1 363 ? 10.077 -5.337 -18.257 1.00 89.75 363 THR A CA 1
ATOM 2739 C C . THR A 1 363 ? 9.153 -5.539 -17.073 1.00 89.75 363 THR A C 1
ATOM 2741 O O . THR A 1 363 ? 9.257 -6.539 -16.364 1.00 89.75 363 THR A O 1
ATOM 2744 N N . ASP A 1 364 ? 8.223 -4.611 -16.867 1.00 90.12 364 ASP A N 1
ATOM 2745 C CA . ASP A 1 364 ? 7.226 -4.712 -15.807 1.00 90.12 364 ASP A CA 1
ATOM 2746 C C . ASP A 1 364 ? 6.072 -5.648 -16.197 1.00 90.12 364 ASP A C 1
ATOM 2748 O O . ASP A 1 364 ? 5.177 -5.295 -16.968 1.00 90.12 364 ASP A O 1
ATOM 2752 N N . LEU A 1 365 ? 6.078 -6.857 -15.635 1.00 91.75 365 LEU A N 1
ATOM 2753 C CA . LEU A 1 365 ? 5.070 -7.876 -15.926 1.00 91.75 365 LEU A CA 1
ATOM 2754 C C . LEU A 1 365 ? 3.693 -7.552 -15.350 1.00 91.75 365 LEU A C 1
ATOM 2756 O O . LEU A 1 365 ? 2.688 -8.075 -15.835 1.00 91.75 365 LEU A O 1
ATOM 2760 N N . ALA A 1 366 ? 3.616 -6.707 -14.327 1.00 88.06 366 ALA A N 1
ATOM 2761 C CA . ALA A 1 366 ? 2.351 -6.365 -13.695 1.00 88.06 366 ALA A CA 1
ATOM 2762 C C . ALA A 1 366 ? 1.481 -5.445 -14.561 1.00 88.06 366 ALA A C 1
ATOM 2764 O O . ALA A 1 366 ? 0.274 -5.344 -14.347 1.00 88.06 366 ALA A O 1
ATOM 2765 N N . GLY A 1 367 ? 2.053 -4.843 -15.610 1.00 87.75 367 GLY A N 1
ATOM 2766 C CA . GLY A 1 367 ? 1.277 -4.199 -16.668 1.00 87.75 367 GLY A CA 1
ATOM 2767 C C . GLY A 1 367 ? 0.374 -5.175 -17.438 1.00 87.75 367 GLY A C 1
ATOM 2768 O O . GLY A 1 367 ? -0.641 -4.760 -18.000 1.00 87.75 367 GLY A O 1
ATOM 2769 N N . PHE A 1 368 ? 0.690 -6.475 -17.440 1.00 93.12 368 PHE A N 1
ATOM 2770 C CA . PHE A 1 368 ? 0.007 -7.480 -18.264 1.00 93.12 368 PHE A CA 1
ATOM 2771 C C . PHE A 1 368 ? -1.123 -8.226 -17.552 1.00 93.12 368 PHE A C 1
ATOM 2773 O O . PHE A 1 368 ? -1.904 -8.913 -18.213 1.00 93.12 368 PHE A O 1
ATOM 2780 N N . PHE A 1 369 ? -1.270 -8.073 -16.236 1.00 92.38 369 PHE A N 1
ATOM 2781 C CA . PHE A 1 369 ? -2.335 -8.709 -15.463 1.00 92.38 369 PHE A CA 1
ATOM 2782 C C . PHE A 1 369 ? -2.872 -7.787 -14.361 1.00 92.38 369 PHE A C 1
ATOM 2784 O O . PHE A 1 369 ? -2.309 -6.742 -14.057 1.00 92.38 369 PHE A O 1
ATOM 2791 N N . GLY A 1 370 ? -4.008 -8.152 -13.779 1.00 88.94 370 GLY A N 1
ATOM 2792 C CA . GLY A 1 370 ? -4.571 -7.505 -12.600 1.00 88.94 370 GLY A CA 1
ATOM 2793 C C . GLY A 1 370 ? -5.016 -8.550 -11.588 1.00 88.94 370 GLY A C 1
ATOM 2794 O O . GLY A 1 370 ? -5.494 -9.615 -11.975 1.00 88.94 370 GLY A O 1
ATOM 2795 N N . VAL A 1 371 ? -4.873 -8.236 -10.303 1.00 89.75 371 VAL A N 1
ATOM 2796 C CA . VAL A 1 371 ? -5.348 -9.070 -9.195 1.00 89.75 371 VAL A CA 1
ATOM 2797 C C . VAL A 1 371 ? -6.185 -8.193 -8.278 1.00 89.75 371 VAL A C 1
ATOM 2799 O O . VAL A 1 371 ? -5.708 -7.147 -7.840 1.00 89.75 371 VAL A O 1
ATOM 2802 N N . THR A 1 372 ? -7.421 -8.596 -8.004 1.00 87.44 372 THR A N 1
ATOM 2803 C CA . THR A 1 372 ? -8.338 -7.871 -7.116 1.00 87.44 372 THR A CA 1
ATOM 2804 C C . THR A 1 372 ? -9.026 -8.828 -6.149 1.00 87.44 372 THR A C 1
ATOM 2806 O O . THR A 1 372 ? -9.077 -10.038 -6.368 1.00 87.44 372 THR A O 1
ATOM 2809 N N . HIS A 1 373 ? -9.549 -8.284 -5.055 1.00 85.62 373 HIS A N 1
ATOM 2810 C CA . HIS A 1 373 ? -10.379 -9.007 -4.097 1.00 85.62 373 HIS A CA 1
ATOM 2811 C C . HIS A 1 373 ? -11.330 -8.016 -3.420 1.00 85.62 373 HIS A C 1
ATOM 2813 O O . HIS A 1 373 ? -10.957 -6.864 -3.202 1.00 85.62 373 HIS A O 1
ATOM 2819 N N . SER A 1 374 ? -12.547 -8.447 -3.093 1.00 81.38 374 SER A N 1
ATOM 2820 C CA . SER A 1 374 ? -13.604 -7.566 -2.576 1.00 81.38 374 SER A CA 1
ATOM 2821 C C . SER A 1 374 ? -13.321 -6.999 -1.178 1.00 81.38 374 SER A C 1
ATOM 2823 O O . SER A 1 374 ? -13.704 -5.866 -0.897 1.00 81.38 374 SER A O 1
ATOM 2825 N N . VAL A 1 375 ? -12.642 -7.761 -0.311 1.00 76.25 375 VAL A N 1
ATOM 2826 C CA . VAL A 1 375 ? -12.450 -7.407 1.117 1.00 76.25 375 VAL A CA 1
ATOM 2827 C C . VAL A 1 375 ? -11.005 -7.495 1.618 1.00 76.25 375 VAL A C 1
ATOM 2829 O O . VAL A 1 375 ? -10.707 -7.089 2.744 1.00 76.25 375 VAL A O 1
ATOM 2832 N N . ALA A 1 376 ? -10.100 -8.055 0.812 1.00 79.06 376 ALA A N 1
ATOM 2833 C CA . ALA A 1 376 ? -8.721 -8.268 1.236 1.00 79.06 376 ALA A CA 1
ATOM 2834 C C . ALA A 1 376 ? -7.900 -7.020 0.914 1.00 79.06 376 ALA A C 1
ATOM 2836 O O . ALA A 1 376 ? -7.992 -6.490 -0.194 1.00 79.06 376 ALA A O 1
ATOM 2837 N N . SER A 1 377 ? -7.081 -6.563 1.861 1.00 75.06 377 SER A N 1
ATOM 2838 C CA . SER A 1 377 ? -6.056 -5.548 1.590 1.00 75.06 377 SER A CA 1
ATOM 2839 C C . SER A 1 377 ? -4.927 -6.117 0.732 1.00 75.06 377 SER A C 1
ATOM 2841 O O . SER A 1 377 ? -4.390 -5.433 -0.136 1.00 75.06 377 SER A O 1
ATOM 2843 N N . SER A 1 378 ? -4.591 -7.390 0.949 1.00 80.75 378 SER A N 1
ATOM 2844 C CA . SER A 1 378 ? -3.610 -8.129 0.168 1.00 80.75 378 SER A CA 1
ATOM 2845 C C . SER A 1 378 ? -3.973 -9.607 0.044 1.00 80.75 378 SER A C 1
ATOM 2847 O O . SER A 1 378 ? -4.702 -10.168 0.864 1.00 80.75 378 SER A O 1
ATOM 2849 N N . VAL A 1 379 ? -3.441 -10.239 -0.996 1.00 87.19 379 VAL A N 1
ATOM 2850 C CA . VAL A 1 379 ? -3.548 -11.675 -1.270 1.00 87.19 379 VAL A CA 1
ATOM 2851 C C . VAL A 1 379 ? -2.152 -12.268 -1.421 1.00 87.19 379 VAL A C 1
ATOM 2853 O O . VAL A 1 379 ? -1.200 -11.550 -1.721 1.00 87.19 379 VAL A O 1
ATOM 2856 N N . ASN A 1 380 ? -2.007 -13.578 -1.254 1.00 90.50 380 ASN A N 1
ATOM 2857 C CA . ASN A 1 380 ? -0.752 -14.250 -1.581 1.00 90.50 380 ASN A CA 1
ATOM 2858 C C . ASN A 1 380 ? -0.693 -14.472 -3.090 1.00 90.50 380 ASN A C 1
ATOM 2860 O O . ASN A 1 380 ? -1.514 -15.216 -3.636 1.00 90.50 380 ASN A O 1
ATOM 2864 N N . LEU A 1 381 ? 0.262 -13.830 -3.755 1.00 94.06 381 LEU A N 1
ATOM 2865 C CA . LEU A 1 381 ? 0.496 -13.959 -5.185 1.00 94.06 381 LEU A CA 1
ATOM 2866 C C . LEU A 1 381 ? 1.778 -14.745 -5.435 1.00 94.06 381 LEU A C 1
ATOM 2868 O O . LEU A 1 381 ? 2.839 -14.414 -4.912 1.00 94.06 381 LEU A O 1
ATOM 2872 N N . THR A 1 382 ? 1.681 -15.715 -6.333 1.00 96.56 382 THR A N 1
ATOM 2873 C CA . THR A 1 382 ? 2.827 -16.388 -6.927 1.00 96.56 382 THR A CA 1
ATOM 2874 C C . THR A 1 382 ? 2.782 -16.178 -8.441 1.00 96.56 382 THR A C 1
ATOM 2876 O O . THR A 1 382 ? 1.777 -16.483 -9.088 1.00 96.56 382 THR A O 1
ATOM 2879 N N . VAL A 1 383 ? 3.874 -15.680 -9.022 1.00 97.19 383 VAL A N 1
ATOM 2880 C CA . VAL A 1 383 ? 4.043 -15.555 -10.479 1.00 97.19 383 VAL A CA 1
ATOM 2881 C C . VAL A 1 383 ? 5.176 -16.472 -10.917 1.00 97.19 383 VAL A C 1
ATOM 2883 O O . VAL A 1 383 ? 6.279 -16.394 -10.374 1.00 97.19 383 VAL A O 1
ATOM 2886 N N . ARG A 1 384 ? 4.924 -17.352 -11.890 1.00 98.06 384 ARG A N 1
ATOM 2887 C CA . ARG A 1 384 ? 5.911 -18.321 -12.397 1.00 98.06 384 ARG A CA 1
ATOM 2888 C C . ARG A 1 384 ? 6.028 -18.250 -13.912 1.00 98.06 384 ARG A C 1
ATOM 2890 O O . ARG A 1 384 ? 5.029 -18.062 -14.591 1.00 98.06 384 ARG A O 1
ATOM 2897 N N . SER A 1 385 ? 7.234 -18.447 -14.425 1.00 97.56 385 SER A N 1
ATOM 2898 C CA . SER A 1 385 ? 7.522 -18.673 -15.840 1.00 97.56 385 SER A CA 1
ATOM 2899 C C . SER A 1 385 ? 7.770 -20.158 -16.083 1.00 97.56 385 SER A C 1
ATOM 2901 O O . SER A 1 385 ? 8.458 -20.812 -15.294 1.00 97.56 385 SER A O 1
ATOM 2903 N N . SER A 1 386 ? 7.262 -20.685 -17.199 1.00 97.75 386 SER A N 1
ATOM 2904 C CA . SER A 1 386 ? 7.554 -22.049 -17.661 1.00 97.75 386 SER A CA 1
ATOM 2905 C C . SER A 1 386 ? 9.039 -22.294 -17.959 1.00 97.75 386 SER A C 1
ATOM 2907 O O . SER A 1 386 ? 9.447 -23.447 -18.042 1.00 97.75 386 SER A O 1
ATOM 2909 N N . VAL A 1 387 ? 9.833 -21.231 -18.133 1.00 97.38 387 VAL A N 1
ATOM 2910 C CA . VAL A 1 387 ? 11.268 -21.300 -18.453 1.00 97.38 387 VAL A CA 1
ATOM 2911 C C . VAL A 1 387 ? 12.124 -20.814 -17.282 1.00 97.38 387 VAL A C 1
ATOM 2913 O O . VAL A 1 387 ? 13.070 -21.490 -16.895 1.00 97.38 387 VAL A O 1
ATOM 2916 N N . ASP A 1 388 ? 11.785 -19.666 -16.690 1.00 95.62 388 ASP A N 1
ATOM 2917 C CA . ASP A 1 388 ? 12.642 -18.989 -15.700 1.00 95.62 388 ASP A CA 1
ATOM 2918 C C . ASP A 1 388 ? 12.272 -19.322 -14.240 1.00 95.62 388 ASP A C 1
ATOM 2920 O O . ASP A 1 388 ? 12.905 -18.840 -13.304 1.00 95.62 388 ASP A O 1
ATOM 2924 N N . GLY A 1 389 ? 11.248 -20.152 -14.015 1.00 96.06 389 GLY A N 1
ATOM 2925 C CA . GLY A 1 389 ? 10.857 -20.595 -12.678 1.00 96.06 389 GLY A CA 1
ATOM 2926 C C . GLY A 1 389 ? 10.068 -19.542 -11.896 1.00 96.06 389 GLY A C 1
ATOM 2927 O O . GLY A 1 389 ? 9.080 -19.004 -12.393 1.00 96.06 389 GLY A O 1
ATOM 2928 N N . LEU A 1 390 ? 10.426 -19.313 -10.630 1.00 95.94 390 LEU A N 1
ATOM 2929 C CA . LEU A 1 390 ? 9.694 -18.405 -9.745 1.00 95.94 390 LEU A CA 1
ATOM 2930 C C . LEU A 1 390 ? 10.062 -16.947 -10.036 1.00 95.94 390 LEU A C 1
ATOM 2932 O O . LEU A 1 390 ? 11.204 -16.542 -9.841 1.00 95.94 390 LEU A O 1
ATOM 2936 N N . LEU A 1 391 ? 9.079 -16.153 -10.456 1.00 93.88 391 LEU A N 1
ATOM 2937 C CA . LEU A 1 391 ? 9.260 -14.728 -10.711 1.00 93.88 391 LEU A CA 1
ATOM 2938 C C . LEU A 1 391 ? 8.853 -13.881 -9.507 1.00 93.88 391 LEU A C 1
ATOM 2940 O O . LEU A 1 391 ? 9.493 -12.867 -9.261 1.00 93.88 391 LEU A O 1
ATOM 2944 N N . PHE A 1 392 ? 7.819 -14.262 -8.759 1.00 93.62 392 PHE A N 1
ATOM 2945 C CA . PHE A 1 392 ? 7.365 -13.553 -7.558 1.00 93.62 392 PHE A CA 1
ATOM 2946 C C . PHE A 1 392 ? 6.682 -14.524 -6.598 1.00 93.62 392 PHE A C 1
ATOM 2948 O O . PHE A 1 392 ? 5.954 -15.402 -7.060 1.00 93.62 392 PHE A O 1
ATOM 2955 N N . ASP A 1 393 ? 6.885 -14.335 -5.295 1.00 91.12 393 ASP A N 1
ATOM 2956 C CA . ASP A 1 393 ? 6.131 -15.009 -4.238 1.00 91.12 393 ASP A CA 1
ATOM 2957 C C . ASP A 1 393 ? 6.003 -14.086 -3.026 1.00 91.12 393 ASP A C 1
ATOM 2959 O O . ASP A 1 393 ? 7.015 -13.639 -2.478 1.00 91.12 393 ASP A O 1
ATOM 2963 N N . GLY A 1 394 ? 4.775 -13.763 -2.630 1.00 85.81 394 GLY A N 1
ATOM 2964 C CA . GLY A 1 394 ? 4.532 -12.922 -1.462 1.00 85.81 394 GLY A CA 1
ATOM 2965 C C . GLY A 1 394 ? 3.189 -12.203 -1.474 1.00 85.81 394 GLY A C 1
ATOM 2966 O O . GLY A 1 394 ? 2.311 -12.472 -2.295 1.00 85.81 394 GLY A O 1
ATOM 2967 N N . ALA A 1 395 ? 3.037 -11.269 -0.536 1.00 83.44 395 ALA A N 1
ATOM 2968 C CA . ALA A 1 395 ? 1.840 -10.449 -0.420 1.00 83.44 395 ALA A CA 1
ATOM 2969 C C . ALA A 1 395 ? 1.711 -9.487 -1.612 1.00 83.44 395 ALA A C 1
ATOM 2971 O O . ALA A 1 395 ? 2.666 -8.811 -1.998 1.00 83.44 395 ALA A O 1
ATOM 2972 N N . TRP A 1 396 ? 0.508 -9.408 -2.169 1.00 83.75 396 TRP A N 1
ATOM 2973 C CA . TRP A 1 396 ? 0.150 -8.544 -3.285 1.00 83.75 396 TRP A CA 1
ATOM 2974 C C . TRP A 1 396 ? -1.099 -7.746 -2.947 1.00 83.75 396 TRP A C 1
ATOM 2976 O O . TRP A 1 396 ? -2.138 -8.322 -2.631 1.00 83.75 396 TRP A O 1
ATOM 2986 N N . ASN A 1 397 ? -1.003 -6.421 -3.004 1.00 77.56 397 ASN A N 1
ATOM 2987 C CA . ASN A 1 397 ? -2.104 -5.540 -2.634 1.00 77.56 397 ASN A CA 1
ATOM 2988 C C . ASN A 1 397 ? -3.249 -5.615 -3.666 1.00 77.56 397 ASN A C 1
ATOM 2990 O O . ASN A 1 397 ? -3.004 -5.624 -4.873 1.00 77.56 397 ASN A O 1
ATOM 2994 N N . THR A 1 398 ? -4.493 -5.671 -3.187 1.00 77.56 398 THR A N 1
ATOM 2995 C CA . THR A 1 398 ? -5.710 -5.782 -4.013 1.00 77.56 398 THR A CA 1
ATOM 2996 C C . THR A 1 398 ? -6.609 -4.542 -3.984 1.00 77.56 398 THR A C 1
ATOM 2998 O 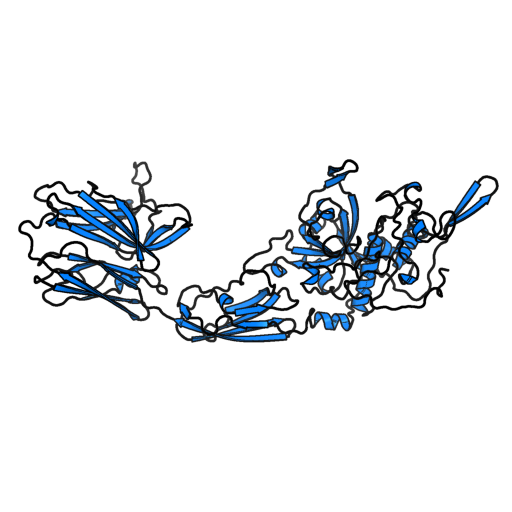O . THR A 1 398 ? -7.695 -4.565 -4.567 1.00 77.56 398 THR A O 1
ATOM 3001 N N . ALA A 1 399 ? -6.187 -3.455 -3.331 1.00 61.97 399 ALA A N 1
ATOM 3002 C CA . ALA A 1 399 ? -6.983 -2.247 -3.158 1.00 61.97 399 ALA A CA 1
ATOM 3003 C C . ALA A 1 399 ? -7.173 -1.461 -4.482 1.00 61.97 399 ALA A C 1
ATOM 3005 O O . ALA A 1 399 ? -6.215 -1.242 -5.226 1.00 61.97 399 ALA A O 1
ATOM 3006 N N . PRO A 1 400 ? -8.393 -0.965 -4.765 1.00 47.91 400 PRO A N 1
ATOM 3007 C CA . PRO A 1 400 ? -8.797 -0.477 -6.091 1.00 47.91 400 PRO A CA 1
ATOM 3008 C C . PRO A 1 400 ? -8.222 0.884 -6.546 1.00 47.91 400 PRO A C 1
ATOM 3010 O O . PRO A 1 400 ? -8.535 1.308 -7.655 1.00 47.91 400 PRO A O 1
ATOM 3013 N N . PHE A 1 401 ? -7.399 1.579 -5.746 1.00 41.09 401 PHE A N 1
ATOM 3014 C CA . PHE A 1 401 ? -7.004 2.982 -6.008 1.00 41.09 401 PHE A CA 1
ATOM 3015 C C . PHE A 1 401 ? -5.498 3.260 -6.052 1.00 41.09 401 PHE A C 1
ATOM 3017 O O . PHE A 1 401 ? -5.068 4.368 -5.744 1.00 41.09 401 PHE A O 1
ATOM 3024 N N . THR A 1 402 ? -4.672 2.301 -6.459 1.00 39.00 402 THR A N 1
ATOM 3025 C CA . THR A 1 402 ? -3.235 2.573 -6.631 1.00 39.00 402 THR A CA 1
ATOM 3026 C C . THR A 1 402 ? -2.723 2.143 -7.988 1.00 39.00 402 THR A C 1
ATOM 3028 O O . THR A 1 402 ? -3.254 1.223 -8.613 1.00 39.00 402 THR A O 1
ATOM 3031 N N . PHE A 1 403 ? -1.733 2.898 -8.472 1.00 37.12 403 PHE A N 1
ATOM 3032 C CA . PHE A 1 403 ? -1.032 2.639 -9.722 1.00 37.12 403 PHE A CA 1
ATOM 3033 C C . PHE A 1 403 ? -0.582 1.170 -9.754 1.00 37.12 403 PHE A C 1
ATOM 3035 O O . PHE A 1 403 ? -0.338 0.589 -8.691 1.00 37.12 403 PHE A O 1
ATOM 3042 N N . PRO A 1 404 ? -0.509 0.535 -10.939 1.00 48.97 404 PRO A N 1
ATOM 3043 C CA . PRO A 1 404 ? -0.189 -0.881 -11.029 1.00 48.97 404 PRO A CA 1
ATOM 3044 C C . PRO A 1 404 ? 1.075 -1.178 -10.222 1.00 48.97 404 PRO A C 1
ATOM 3046 O O . PRO A 1 404 ? 2.115 -0.551 -10.411 1.00 48.97 404 PRO A O 1
ATOM 3049 N N . ALA A 1 405 ? 0.936 -2.105 -9.276 1.00 61.72 405 ALA A N 1
ATOM 3050 C CA . ALA A 1 405 ? 2.044 -2.704 -8.561 1.00 61.72 405 ALA A CA 1
ATOM 3051 C C . ALA A 1 405 ? 3.165 -3.059 -9.552 1.00 61.72 405 ALA A C 1
ATOM 3053 O O . ALA A 1 405 ? 2.836 -3.638 -10.571 1.00 61.72 405 ALA A O 1
ATOM 3054 N N . SER A 1 406 ? 4.439 -2.736 -9.303 1.00 75.12 406 SER A N 1
ATOM 3055 C CA . SER A 1 406 ? 5.504 -3.016 -10.278 1.00 75.12 406 SER A CA 1
ATOM 3056 C C . SER A 1 406 ? 6.144 -4.392 -10.070 1.00 75.12 406 SER A C 1
ATOM 3058 O O . SER A 1 406 ? 6.490 -4.769 -8.949 1.00 75.12 406 SER A O 1
ATOM 3060 N N . LEU A 1 407 ? 6.326 -5.143 -11.157 1.00 86.88 407 LEU A N 1
ATOM 3061 C CA . LEU A 1 407 ? 7.005 -6.437 -11.209 1.00 86.88 407 LEU A CA 1
ATOM 3062 C C . LEU A 1 407 ? 8.019 -6.466 -12.366 1.00 86.88 407 LEU A C 1
ATOM 3064 O O . LEU A 1 407 ? 7.850 -7.192 -13.347 1.00 86.88 407 LEU A O 1
ATOM 3068 N N . VAL A 1 408 ? 9.095 -5.682 -12.253 1.00 90.06 408 VAL A N 1
ATOM 3069 C CA . VAL A 1 408 ? 10.154 -5.622 -13.279 1.00 90.06 408 VAL A CA 1
ATOM 3070 C C . VAL A 1 408 ? 10.981 -6.907 -13.305 1.00 90.06 408 VAL A C 1
ATOM 3072 O O . VAL A 1 408 ? 11.585 -7.284 -12.299 1.00 90.06 408 VAL A O 1
ATOM 3075 N N . ARG A 1 409 ? 11.047 -7.584 -14.451 1.00 92.81 409 ARG A N 1
ATOM 3076 C CA . ARG A 1 409 ? 11.872 -8.780 -14.670 1.00 92.81 409 ARG A CA 1
ATOM 3077 C C . ARG A 1 409 ? 12.693 -8.654 -15.946 1.00 92.81 409 ARG A C 1
ATOM 3079 O O . ARG A 1 409 ? 12.221 -8.120 -16.944 1.00 92.81 409 ARG A O 1
ATOM 3086 N N . THR A 1 410 ? 13.912 -9.183 -15.892 1.00 93.56 410 THR A N 1
ATOM 3087 C CA . THR A 1 410 ? 14.844 -9.240 -17.020 1.00 93.56 410 THR A CA 1
ATOM 3088 C C . THR A 1 410 ? 15.034 -10.694 -17.426 1.00 93.56 410 THR A C 1
ATOM 3090 O O . THR A 1 410 ? 15.422 -11.521 -16.602 1.00 93.56 410 THR A O 1
ATOM 3093 N N . PHE A 1 411 ? 14.764 -11.008 -18.690 1.00 93.94 411 PHE A N 1
ATOM 3094 C CA . PHE A 1 411 ? 14.882 -12.363 -19.230 1.00 93.94 411 PHE A CA 1
ATOM 3095 C C . PHE A 1 411 ? 16.215 -12.553 -19.957 1.00 93.94 411 PHE A C 1
ATOM 3097 O O . PHE A 1 411 ? 16.703 -11.632 -20.607 1.00 93.94 411 PHE A O 1
ATOM 3104 N N . THR A 1 412 ? 16.801 -13.747 -19.871 1.00 92.06 412 THR A N 1
ATOM 3105 C CA . THR A 1 412 ? 18.154 -14.035 -20.393 1.00 92.06 412 THR A CA 1
ATOM 3106 C C . THR A 1 412 ? 18.179 -14.989 -21.587 1.00 92.06 412 THR A C 1
ATOM 3108 O O . THR A 1 412 ? 19.244 -15.226 -22.151 1.00 92.06 412 THR A O 1
ATOM 3111 N N . SER A 1 413 ? 17.025 -15.509 -22.011 1.00 93.31 413 SER A N 1
ATOM 3112 C CA . SER A 1 413 ? 16.885 -16.370 -23.192 1.00 93.31 413 SER A CA 1
ATOM 3113 C C . SER A 1 413 ? 15.667 -15.982 -24.026 1.00 93.31 413 SER A C 1
ATOM 3115 O O . SER A 1 413 ? 14.674 -15.487 -23.491 1.00 93.31 413 SER A O 1
ATOM 3117 N N . THR A 1 414 ? 15.720 -16.205 -25.336 1.00 93.81 414 THR A N 1
ATOM 3118 C CA . THR A 1 414 ? 14.592 -15.944 -26.242 1.00 93.81 414 THR A CA 1
ATOM 3119 C C . THR A 1 414 ? 13.536 -17.047 -26.174 1.00 93.81 414 THR A C 1
ATOM 3121 O O . THR A 1 414 ? 13.774 -18.138 -25.653 1.00 93.81 414 THR A O 1
ATOM 3124 N N . GLY A 1 415 ? 12.352 -16.755 -26.711 1.00 95.00 415 GLY A N 1
ATOM 3125 C CA . GLY A 1 415 ? 11.268 -17.717 -26.882 1.00 95.00 415 GLY A CA 1
ATOM 3126 C C . GLY A 1 415 ? 10.048 -17.447 -26.007 1.00 95.00 415 GLY A C 1
ATOM 3127 O O . GLY A 1 415 ? 10.011 -16.531 -25.177 1.00 95.00 415 GLY A O 1
ATOM 3128 N N . GLN A 1 416 ? 9.022 -18.267 -26.230 1.00 97.25 416 GLN A N 1
ATOM 3129 C CA . GLN A 1 416 ? 7.743 -18.163 -25.539 1.00 97.25 416 GLN A CA 1
ATOM 3130 C C . GLN A 1 416 ? 7.826 -18.695 -24.109 1.00 97.25 416 GLN A C 1
ATOM 3132 O O . GLN A 1 416 ? 8.381 -19.763 -23.843 1.00 97.25 416 GLN A O 1
ATOM 3137 N N . ARG A 1 417 ? 7.205 -17.957 -23.192 1.00 97.19 417 ARG A N 1
ATOM 3138 C CA . ARG A 1 417 ? 7.101 -18.279 -21.772 1.00 97.19 417 ARG A CA 1
ATOM 3139 C C . ARG A 1 417 ? 5.640 -18.254 -21.385 1.00 97.19 417 ARG A C 1
ATOM 3141 O O . ARG A 1 417 ? 4.986 -17.223 -21.530 1.00 97.19 417 ARG A O 1
ATOM 3148 N N . THR A 1 418 ? 5.133 -19.363 -20.863 1.00 98.06 418 THR A N 1
ATOM 3149 C CA . THR A 1 418 ? 3.833 -19.327 -20.192 1.00 98.06 418 THR A CA 1
ATOM 3150 C C . THR A 1 418 ? 4.053 -18.737 -18.809 1.00 98.06 418 THR A C 1
ATOM 3152 O O . THR A 1 418 ? 4.781 -19.313 -17.998 1.00 98.06 418 THR A O 1
ATOM 3155 N N . ILE A 1 419 ? 3.464 -17.570 -18.566 1.00 98.06 419 ILE A N 1
ATOM 3156 C CA . ILE A 1 419 ? 3.473 -16.905 -17.270 1.00 98.06 419 ILE A CA 1
ATOM 3157 C C . ILE A 1 419 ? 2.197 -17.288 -16.535 1.00 98.06 419 ILE A C 1
ATOM 3159 O O . ILE A 1 419 ? 1.099 -16.958 -16.980 1.00 98.06 419 ILE A O 1
ATOM 3163 N N . THR A 1 420 ? 2.351 -17.977 -15.411 1.00 98.38 420 THR A N 1
ATOM 3164 C CA . THR A 1 420 ? 1.260 -18.371 -14.521 1.00 98.38 420 THR A CA 1
ATOM 3165 C C . THR A 1 420 ? 1.149 -17.373 -13.383 1.00 98.38 420 THR A C 1
ATOM 3167 O O . THR A 1 420 ? 2.100 -17.183 -12.624 1.00 98.38 420 THR A O 1
ATOM 3170 N N . VAL A 1 421 ? -0.023 -16.757 -13.258 1.00 97.81 421 VAL A N 1
ATOM 3171 C CA . VAL A 1 421 ? -0.391 -15.825 -12.194 1.00 97.81 421 VAL A CA 1
ATOM 3172 C C . VAL A 1 421 ? -1.376 -16.543 -11.281 1.00 97.81 421 VAL A C 1
ATOM 3174 O O . VAL A 1 421 ? -2.529 -16.766 -11.658 1.00 97.81 421 VAL A O 1
ATOM 3177 N N . ARG A 1 422 ? -0.912 -16.923 -10.091 1.00 97.56 422 ARG A N 1
ATOM 3178 C CA . ARG A 1 422 ? -1.694 -17.652 -9.091 1.00 97.56 422 ARG A CA 1
ATOM 3179 C C . ARG A 1 422 ? -1.884 -16.778 -7.862 1.00 97.56 422 ARG A C 1
ATOM 3181 O O . ARG A 1 422 ? -0.918 -16.484 -7.165 1.00 97.56 422 ARG A O 1
ATOM 3188 N N . ALA A 1 423 ? -3.118 -16.380 -7.587 1.00 95.12 423 ALA A N 1
ATOM 3189 C CA . ALA A 1 423 ? -3.475 -15.584 -6.419 1.00 95.12 423 ALA A CA 1
ATOM 3190 C C . ALA A 1 423 ? -4.302 -16.425 -5.445 1.00 95.12 423 ALA A C 1
ATOM 3192 O O . ALA A 1 423 ? -5.151 -17.214 -5.862 1.00 95.12 423 ALA A O 1
ATOM 3193 N N . SER A 1 424 ? -4.061 -16.261 -4.147 1.00 93.06 424 SER A N 1
ATOM 3194 C CA . SER A 1 424 ? -4.780 -16.996 -3.111 1.00 93.06 424 SER A CA 1
ATOM 3195 C C . SER A 1 424 ? -5.120 -16.142 -1.899 1.00 93.06 424 SER A C 1
ATOM 3197 O O . SER A 1 424 ? -4.334 -15.297 -1.466 1.00 93.06 424 SER A O 1
ATOM 3199 N N . TYR A 1 425 ? -6.299 -16.390 -1.343 1.00 90.06 425 TYR A N 1
ATOM 3200 C CA . TYR A 1 425 ? -6.796 -15.756 -0.134 1.00 90.06 425 TYR A CA 1
ATOM 3201 C C . TYR A 1 425 ? -7.616 -16.769 0.657 1.00 90.06 425 TYR A C 1
ATOM 3203 O O . TYR A 1 425 ? -8.533 -17.380 0.116 1.00 90.06 425 TYR A O 1
ATOM 3211 N N . ALA A 1 426 ? -7.256 -16.980 1.926 1.00 84.62 426 ALA A N 1
ATOM 3212 C CA . ALA A 1 426 ? -7.994 -17.866 2.829 1.00 84.62 426 ALA A CA 1
ATOM 3213 C C . ALA A 1 426 ? -8.215 -19.298 2.294 1.00 84.62 426 ALA A C 1
ATOM 3215 O O . ALA A 1 426 ? -9.272 -19.894 2.459 1.00 84.62 426 ALA A O 1
ATOM 3216 N N . GLY A 1 427 ? -7.219 -19.845 1.590 1.00 84.94 427 GLY A N 1
ATOM 3217 C CA . GLY A 1 427 ? -7.309 -21.166 0.956 1.00 84.94 427 GLY A CA 1
ATOM 3218 C C . GLY A 1 427 ? -8.040 -21.187 -0.393 1.00 84.94 427 GLY A C 1
ATOM 3219 O O . GLY A 1 427 ? -7.867 -22.146 -1.143 1.00 84.94 427 GLY A O 1
ATOM 3220 N N . ASN A 1 428 ? -8.769 -20.127 -0.754 1.00 90.19 428 ASN A N 1
ATOM 3221 C CA . ASN A 1 428 ? -9.362 -19.962 -2.079 1.00 90.19 428 ASN A CA 1
ATOM 3222 C C . ASN A 1 428 ? -8.296 -19.490 -3.071 1.00 90.19 428 ASN A C 1
ATOM 3224 O O . ASN A 1 428 ? -7.479 -18.623 -2.756 1.00 90.19 428 ASN A O 1
ATOM 3228 N N . VAL A 1 429 ? -8.281 -20.074 -4.270 1.00 93.88 429 VAL A N 1
ATOM 3229 C CA . VAL A 1 429 ? -7.220 -19.870 -5.264 1.00 93.88 429 VAL A CA 1
ATOM 3230 C C . VAL A 1 429 ? -7.832 -19.561 -6.620 1.00 93.88 429 VAL A C 1
ATOM 3232 O O . VAL A 1 429 ? -8.748 -20.251 -7.059 1.00 93.88 429 VAL A O 1
ATOM 3235 N N . SER A 1 430 ? -7.250 -18.585 -7.309 1.00 96.38 430 SER A N 1
ATOM 3236 C CA . SER A 1 430 ? -7.472 -18.345 -8.731 1.00 96.38 430 SER A CA 1
ATOM 3237 C C . SER A 1 430 ? -6.152 -18.380 -9.475 1.00 96.38 430 SER A C 1
ATOM 3239 O O . SER A 1 430 ? -5.131 -17.883 -8.998 1.00 96.38 430 SER A O 1
ATOM 3241 N N . GLU A 1 431 ? -6.187 -18.934 -10.679 1.00 97.69 431 GLU A N 1
ATOM 3242 C CA . GLU A 1 431 ? -5.022 -19.034 -11.540 1.00 97.69 431 GLU A CA 1
ATOM 3243 C C . GLU A 1 431 ? -5.395 -18.662 -12.974 1.00 97.69 431 GLU A C 1
ATOM 3245 O O . GLU A 1 431 ? -6.430 -19.082 -13.502 1.00 97.69 431 GLU A O 1
ATOM 3250 N N . LYS A 1 432 ? -4.552 -17.847 -13.604 1.00 98.06 432 LYS A N 1
ATOM 3251 C CA . LYS A 1 432 ? -4.620 -17.527 -15.031 1.00 98.06 432 LYS A CA 1
ATOM 3252 C C . LYS A 1 432 ? -3.223 -17.560 -15.625 1.00 98.06 432 LYS A C 1
ATOM 3254 O O . LYS A 1 432 ? -2.231 -17.378 -14.923 1.00 98.06 432 LYS A O 1
ATOM 3259 N N . THR A 1 433 ? -3.163 -17.742 -16.936 1.00 98.00 433 THR A N 1
ATOM 3260 C CA . THR A 1 433 ? -1.907 -17.750 -17.681 1.00 98.00 433 THR A CA 1
ATOM 3261 C C . THR A 1 433 ? -1.949 -16.787 -18.860 1.00 98.00 433 THR A C 1
ATOM 3263 O O . THR A 1 433 ? -3.001 -16.604 -19.472 1.00 98.00 433 THR A O 1
ATOM 3266 N N . PHE A 1 434 ? -0.795 -16.231 -19.219 1.00 97.94 434 PHE A N 1
ATOM 3267 C CA . PHE A 1 434 ? -0.567 -15.534 -20.488 1.00 97.94 434 PHE A CA 1
ATOM 3268 C C . PHE A 1 434 ? 0.775 -15.960 -21.091 1.00 97.94 434 PHE A C 1
ATOM 3270 O O . PHE A 1 434 ? 1.601 -16.552 -20.395 1.00 97.94 434 PHE A O 1
ATOM 3277 N N . VAL A 1 435 ? 0.998 -15.699 -22.380 1.00 98.06 435 VAL A N 1
ATOM 3278 C CA . VAL A 1 435 ? 2.217 -16.130 -23.083 1.00 98.06 435 VAL A CA 1
ATOM 3279 C C . VAL A 1 435 ? 3.064 -14.915 -23.432 1.00 98.06 435 VAL A C 1
ATOM 3281 O O . VAL A 1 435 ? 2.742 -14.188 -24.366 1.00 98.06 435 VAL A O 1
ATOM 3284 N N . ALA A 1 436 ? 4.162 -14.709 -22.709 1.00 97.00 436 ALA A N 1
ATOM 3285 C CA . ALA A 1 436 ? 5.138 -13.676 -23.038 1.00 97.00 436 ALA A CA 1
ATOM 3286 C C . ALA A 1 436 ? 6.118 -14.198 -24.095 1.00 97.00 436 ALA A C 1
ATOM 3288 O O . ALA A 1 436 ? 6.739 -15.247 -23.906 1.00 97.00 436 ALA A O 1
ATOM 3289 N N . ASN A 1 437 ? 6.266 -13.475 -25.201 1.00 97.25 437 ASN A N 1
ATOM 3290 C CA . ASN A 1 437 ? 7.241 -13.790 -26.237 1.00 97.25 437 ASN A CA 1
ATOM 3291 C C . ASN A 1 437 ? 8.490 -12.935 -26.034 1.00 97.25 437 ASN A C 1
ATOM 3293 O O . ASN A 1 437 ? 8.466 -11.738 -26.320 1.00 97.25 437 ASN A O 1
ATOM 3297 N N . VAL A 1 438 ? 9.570 -13.540 -25.536 1.00 96.12 438 VAL A N 1
ATOM 3298 C CA . VAL A 1 438 ? 10.833 -12.815 -25.379 1.00 96.12 438 VAL A CA 1
ATOM 3299 C C . VAL A 1 438 ? 11.593 -12.858 -26.689 1.00 96.12 438 VAL A C 1
ATOM 3301 O O . VAL A 1 438 ? 11.959 -13.936 -27.170 1.00 96.12 438 VAL A O 1
ATOM 3304 N N . VAL A 1 439 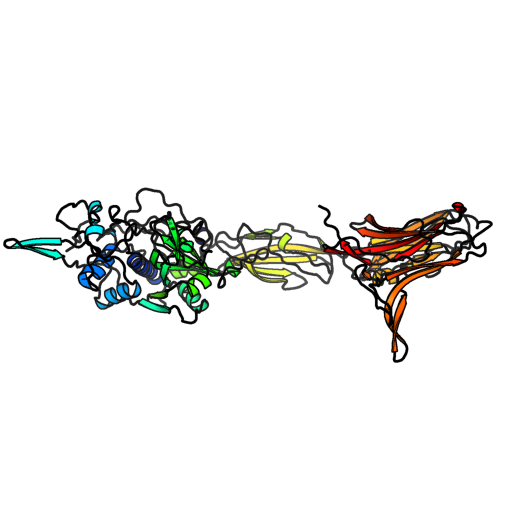? 11.823 -11.684 -27.257 1.00 93.94 439 VAL A N 1
ATOM 3305 C CA . VAL A 1 439 ? 12.427 -11.526 -28.574 1.00 93.94 439 VAL A CA 1
ATOM 3306 C C . VAL A 1 439 ? 13.803 -10.902 -28.466 1.00 93.94 439 VAL A C 1
ATOM 3308 O O . VAL A 1 439 ? 14.092 -10.104 -27.579 1.00 93.94 439 VAL A O 1
ATOM 3311 N N . ASN A 1 440 ? 14.640 -11.297 -29.412 1.00 91.88 440 ASN A N 1
ATOM 3312 C CA . ASN A 1 440 ? 15.851 -10.585 -29.742 1.00 91.88 440 ASN A CA 1
ATOM 3313 C C . ASN A 1 440 ? 15.549 -9.734 -30.981 1.00 91.88 440 ASN A C 1
ATOM 3315 O O . ASN A 1 440 ? 15.149 -10.266 -32.018 1.00 91.88 440 ASN A O 1
ATOM 3319 N N . SER A 1 441 ? 15.658 -8.424 -30.835 1.00 87.88 441 SER A N 1
ATOM 3320 C CA . SER A 1 441 ? 15.496 -7.420 -31.885 1.00 87.88 441 SER A CA 1
ATOM 3321 C C . SER A 1 441 ? 16.834 -7.212 -32.592 1.00 87.88 441 SER A C 1
ATOM 3323 O O . SER A 1 441 ? 17.865 -7.218 -31.939 1.00 87.88 441 SER A O 1
ATOM 3325 N N . ALA A 1 442 ? 16.822 -7.038 -33.915 1.00 88.56 442 ALA A N 1
ATOM 3326 C CA . ALA A 1 442 ? 18.050 -6.795 -34.668 1.00 88.56 442 ALA A CA 1
ATOM 3327 C C . ALA A 1 442 ? 18.633 -5.401 -34.358 1.00 88.56 442 ALA A C 1
ATOM 3329 O O . ALA A 1 442 ? 17.863 -4.454 -34.150 1.00 88.56 442 ALA A O 1
ATOM 3330 N N . PRO A 1 443 ? 19.963 -5.231 -34.450 1.00 90.75 443 PRO A N 1
ATOM 3331 C CA . PRO A 1 443 ? 20.604 -3.954 -34.181 1.00 90.75 443 PRO A CA 1
ATOM 3332 C C . PRO A 1 443 ? 20.197 -2.898 -35.209 1.00 90.75 443 PRO A C 1
ATOM 3334 O O . PRO A 1 443 ? 20.052 -3.172 -36.405 1.00 90.75 443 PRO A O 1
ATOM 3337 N N . SER A 1 444 ? 20.069 -1.654 -34.768 1.00 88.88 444 SER A N 1
ATOM 3338 C CA . SER A 1 444 ? 19.949 -0.499 -35.644 1.00 88.88 444 SER A CA 1
ATOM 3339 C C . SER A 1 444 ? 21.306 -0.171 -36.284 1.00 88.88 444 SER A C 1
ATOM 3341 O O . SER A 1 444 ? 22.363 -0.292 -35.663 1.00 88.88 444 SER A O 1
ATOM 3343 N N . LEU A 1 445 ? 21.278 0.227 -37.559 1.00 89.56 445 LEU A N 1
ATOM 3344 C CA . LEU A 1 445 ? 22.457 0.634 -38.320 1.00 89.56 445 LEU A CA 1
ATOM 3345 C C . LEU A 1 445 ? 22.104 1.824 -39.206 1.00 89.56 445 LEU A C 1
ATOM 3347 O O . LEU A 1 445 ? 21.233 1.724 -40.078 1.00 89.56 445 LEU A O 1
ATOM 3351 N N . ALA A 1 446 ? 22.838 2.913 -39.021 1.00 88.00 446 ALA A N 1
ATOM 3352 C CA . ALA A 1 446 ? 22.894 4.045 -39.930 1.00 88.00 446 ALA A CA 1
ATOM 3353 C C . ALA A 1 446 ? 24.331 4.213 -40.428 1.00 88.00 446 ALA A C 1
ATOM 3355 O O . ALA A 1 446 ? 25.276 4.034 -39.665 1.00 88.00 446 ALA A O 1
ATOM 3356 N N . ILE A 1 447 ? 24.495 4.560 -41.703 1.00 88.94 447 ILE A N 1
ATOM 3357 C CA . ILE A 1 447 ? 25.801 4.847 -42.302 1.00 88.94 447 ILE A CA 1
ATOM 3358 C C . ILE A 1 447 ? 25.802 6.237 -42.910 1.00 88.94 447 ILE A C 1
ATOM 3360 O O . ILE A 1 447 ? 24.804 6.680 -43.480 1.00 88.94 447 ILE A O 1
ATOM 3364 N N . SER A 1 448 ? 26.934 6.914 -42.796 1.00 85.81 448 SER A N 1
ATOM 3365 C CA . SER A 1 448 ? 27.094 8.279 -43.271 1.00 85.81 448 SER A CA 1
ATOM 3366 C C . SER A 1 448 ? 28.494 8.534 -43.793 1.00 85.81 448 SER A C 1
ATOM 3368 O O . SER A 1 448 ? 29.480 8.163 -43.162 1.00 85.81 448 SER A O 1
ATOM 3370 N N . GLY A 1 449 ? 28.558 9.222 -44.926 1.00 84.06 449 GLY A N 1
ATOM 3371 C CA . GLY A 1 449 ? 29.733 9.941 -45.400 1.00 84.06 449 GLY A CA 1
ATOM 3372 C C . GLY A 1 449 ? 29.381 11.420 -45.525 1.00 84.06 449 GLY A C 1
ATOM 3373 O O . GLY A 1 449 ? 28.200 11.768 -45.605 1.00 84.06 449 GLY A O 1
ATOM 3374 N N . ALA A 1 450 ? 30.384 12.289 -45.514 1.00 79.75 450 ALA A N 1
ATOM 3375 C CA . ALA A 1 450 ? 30.188 13.721 -45.692 1.00 79.75 450 ALA A CA 1
ATOM 3376 C C . ALA A 1 450 ? 31.117 14.256 -46.792 1.00 79.75 450 ALA A C 1
ATOM 3378 O O . ALA A 1 450 ? 32.183 13.701 -47.042 1.00 79.75 450 ALA A O 1
ATOM 3379 N N . GLY A 1 451 ? 30.680 15.312 -47.482 1.00 79.56 451 GLY A N 1
ATOM 3380 C CA . GLY A 1 451 ? 31.419 15.911 -48.595 1.00 79.56 451 GLY A CA 1
ATOM 3381 C C . GLY A 1 451 ? 31.461 15.058 -49.870 1.00 79.56 451 GLY A C 1
ATOM 3382 O O . GLY A 1 451 ? 30.822 14.005 -49.978 1.00 79.56 451 GLY A O 1
ATOM 3383 N N . THR A 1 452 ? 32.221 15.542 -50.852 1.00 84.31 452 THR A N 1
ATOM 3384 C CA . THR A 1 452 ? 32.379 14.917 -52.172 1.00 84.31 452 THR A CA 1
ATOM 3385 C C . THR A 1 452 ? 33.453 13.830 -52.143 1.00 84.31 452 THR A C 1
ATOM 3387 O O . THR A 1 452 ? 34.563 14.056 -51.666 1.00 84.31 452 THR A O 1
ATOM 3390 N N . ALA A 1 453 ? 33.139 12.653 -52.687 1.00 88.69 453 ALA A N 1
ATOM 3391 C CA . ALA A 1 453 ? 34.106 11.573 -52.863 1.00 88.69 453 ALA A CA 1
ATOM 3392 C C . ALA A 1 453 ? 34.914 11.773 -54.154 1.00 88.69 453 ALA A C 1
ATOM 3394 O O . ALA A 1 453 ? 34.332 11.977 -55.220 1.00 88.69 453 ALA A O 1
ATOM 3395 N N . TYR A 1 454 ? 36.238 11.659 -54.069 1.00 89.12 454 TYR A N 1
ATOM 3396 C CA . TYR A 1 454 ? 37.149 11.774 -55.207 1.00 89.12 454 TYR A CA 1
ATOM 3397 C C . TYR A 1 454 ? 37.890 10.457 -55.452 1.00 89.12 454 TYR A C 1
ATOM 3399 O O . TYR A 1 454 ? 38.188 9.712 -54.517 1.00 89.12 454 TYR A O 1
ATOM 3407 N N . VAL A 1 455 ? 38.186 10.158 -56.718 1.00 91.25 455 VAL A N 1
ATOM 3408 C CA . VAL A 1 455 ? 38.986 8.982 -57.090 1.00 91.25 455 VAL A CA 1
ATOM 3409 C C . VAL A 1 455 ? 40.393 9.076 -56.486 1.00 91.25 455 VAL A C 1
ATOM 3411 O O . VAL A 1 455 ? 40.956 10.166 -56.385 1.00 91.25 455 VAL A O 1
ATOM 3414 N N . ALA A 1 456 ? 40.950 7.935 -56.073 1.00 87.81 456 ALA A N 1
ATOM 3415 C CA . ALA A 1 456 ? 42.267 7.798 -55.440 1.00 87.81 456 ALA A CA 1
ATOM 3416 C C . ALA A 1 456 ? 42.480 8.582 -54.123 1.00 87.81 456 ALA A C 1
ATOM 3418 O O . ALA A 1 456 ? 43.571 8.522 -53.556 1.00 87.81 456 ALA A O 1
ATOM 3419 N N . GLU A 1 457 ? 41.458 9.259 -53.592 1.00 86.94 457 GLU A N 1
ATOM 3420 C CA . GLU A 1 457 ? 41.485 9.869 -52.260 1.00 86.94 457 GLU A CA 1
ATOM 3421 C C . GLU A 1 457 ? 40.747 8.987 -51.245 1.00 86.94 457 GLU A C 1
ATOM 3423 O O . GLU A 1 457 ? 39.788 8.288 -51.577 1.00 86.94 457 GLU A O 1
ATOM 3428 N N . ALA A 1 458 ? 41.208 8.994 -49.993 1.00 86.81 458 ALA A N 1
ATOM 3429 C CA . ALA A 1 458 ? 40.531 8.297 -48.907 1.00 86.81 458 ALA A CA 1
ATOM 3430 C C . ALA A 1 458 ? 39.272 9.074 -48.492 1.00 86.81 458 ALA A C 1
ATOM 3432 O O . ALA A 1 458 ? 39.357 10.216 -48.046 1.00 86.81 458 ALA A O 1
ATOM 3433 N N . TYR A 1 459 ? 38.108 8.443 -48.613 1.00 88.25 459 TYR A N 1
ATOM 3434 C CA . TYR A 1 459 ? 36.821 9.000 -48.210 1.00 88.25 459 TYR A CA 1
ATOM 3435 C C . TYR A 1 459 ? 36.356 8.362 -46.899 1.00 88.25 459 TYR A C 1
ATOM 3437 O O . TYR A 1 459 ? 36.111 7.155 -46.851 1.00 88.25 459 TYR A O 1
ATOM 3445 N N . ALA A 1 460 ? 36.252 9.159 -45.835 1.00 87.56 460 ALA A N 1
ATOM 3446 C CA . ALA A 1 460 ? 35.860 8.685 -44.510 1.00 87.56 460 ALA A CA 1
ATOM 3447 C C . ALA A 1 460 ? 34.351 8.395 -44.435 1.00 87.56 460 ALA A C 1
ATOM 3449 O O . ALA A 1 460 ? 33.520 9.230 -44.799 1.00 87.56 460 ALA A O 1
ATOM 3450 N N . ILE A 1 461 ? 33.998 7.221 -43.915 1.00 89.38 461 ILE A N 1
ATOM 3451 C CA . ILE A 1 461 ? 32.620 6.766 -43.715 1.00 89.38 461 ILE A CA 1
ATOM 3452 C C . ILE A 1 461 ? 32.480 6.236 -42.287 1.00 89.38 461 ILE A C 1
ATOM 3454 O O . ILE A 1 461 ? 33.350 5.534 -41.767 1.00 89.38 461 ILE A O 1
ATOM 3458 N N . SER A 1 462 ? 31.369 6.574 -41.644 1.00 88.44 462 SER A N 1
ATOM 3459 C CA . SER A 1 462 ? 31.035 6.135 -40.293 1.00 88.44 462 SER A CA 1
ATOM 3460 C C . SER A 1 462 ? 29.737 5.334 -40.263 1.00 88.44 462 SER A C 1
ATOM 3462 O O . SER A 1 462 ? 28.835 5.536 -41.081 1.00 88.44 462 SER A O 1
ATOM 3464 N N . ALA A 1 463 ? 29.650 4.426 -39.295 1.00 89.00 463 ALA A N 1
ATOM 3465 C CA . ALA A 1 463 ? 28.427 3.771 -38.872 1.00 89.00 463 ALA A CA 1
ATOM 3466 C C . ALA A 1 463 ? 28.049 4.233 -37.459 1.00 89.00 463 ALA A C 1
ATOM 3468 O O . ALA A 1 463 ? 28.906 4.359 -36.577 1.00 89.00 463 ALA A O 1
ATOM 3469 N N . THR A 1 464 ? 26.752 4.439 -37.257 1.00 85.69 464 THR A N 1
ATOM 3470 C CA . THR A 1 464 ? 26.115 4.581 -35.947 1.00 85.69 464 THR A CA 1
ATOM 3471 C C . THR A 1 464 ? 25.266 3.338 -35.725 1.00 85.69 464 THR A C 1
ATOM 3473 O O . THR A 1 464 ? 24.422 3.009 -36.563 1.00 85.69 464 THR A O 1
ATOM 3476 N N . VAL A 1 465 ? 25.516 2.636 -34.622 1.00 87.56 465 VAL A N 1
ATOM 3477 C CA . VAL A 1 465 ? 24.862 1.367 -34.288 1.00 87.56 465 VAL A CA 1
ATOM 3478 C C . VAL A 1 465 ? 24.272 1.422 -32.889 1.00 87.56 465 VAL A C 1
ATOM 3480 O O . VAL A 1 465 ? 24.820 2.085 -32.010 1.00 87.56 465 VAL A O 1
ATOM 3483 N N . SER A 1 466 ? 23.168 0.719 -32.677 1.00 85.69 466 SER A N 1
ATOM 3484 C CA . SER A 1 466 ? 22.600 0.491 -31.348 1.00 85.69 466 SER A CA 1
ATOM 3485 C C . SER A 1 466 ? 21.757 -0.770 -31.338 1.00 85.69 466 SER A C 1
ATOM 3487 O O . SER A 1 466 ? 21.268 -1.188 -32.381 1.00 85.69 466 SER A O 1
ATOM 3489 N N . ASP A 1 467 ? 21.563 -1.363 -30.170 1.00 87.75 467 ASP A N 1
ATOM 3490 C CA . ASP A 1 467 ? 20.637 -2.472 -29.986 1.00 87.75 467 ASP A CA 1
ATOM 3491 C C . ASP A 1 467 ? 19.930 -2.307 -28.641 1.00 87.75 467 ASP A C 1
ATOM 3493 O O . ASP A 1 467 ? 20.537 -1.870 -27.665 1.00 87.75 467 ASP A O 1
ATOM 3497 N N . VAL A 1 468 ? 18.637 -2.614 -28.605 1.00 84.00 468 VAL A N 1
ATOM 3498 C CA . VAL A 1 468 ? 17.820 -2.528 -27.392 1.00 84.00 468 VAL A CA 1
ATOM 3499 C C . VAL A 1 468 ? 18.148 -3.656 -26.407 1.00 84.00 468 VAL A C 1
ATOM 3501 O O . VAL A 1 468 ? 18.020 -3.461 -25.202 1.00 84.00 468 VAL A O 1
ATOM 3504 N N . ASN A 1 469 ? 18.590 -4.819 -26.897 1.00 85.31 469 ASN A N 1
ATOM 3505 C CA . ASN A 1 469 ? 18.822 -6.030 -26.097 1.00 85.31 469 ASN A CA 1
ATOM 3506 C C . ASN A 1 469 ? 20.307 -6.431 -25.974 1.00 85.31 469 ASN A C 1
ATOM 3508 O O . ASN A 1 469 ? 20.629 -7.397 -25.272 1.00 85.31 469 ASN A O 1
ATOM 3512 N N . ASP A 1 470 ? 21.216 -5.714 -26.637 1.00 82.12 470 ASP A N 1
ATOM 3513 C CA . ASP A 1 470 ? 22.656 -5.968 -26.591 1.00 82.12 470 ASP A CA 1
ATOM 3514 C C . ASP A 1 470 ? 23.377 -4.748 -26.009 1.00 82.12 470 ASP A C 1
ATOM 3516 O O . ASP A 1 470 ? 23.235 -3.613 -26.467 1.00 82.12 470 ASP A O 1
ATOM 3520 N N . ALA A 1 471 ? 24.142 -4.979 -24.946 1.00 64.94 471 ALA A N 1
ATOM 3521 C CA . ALA A 1 471 ? 24.785 -3.909 -24.210 1.00 64.94 471 ALA A CA 1
ATOM 3522 C C . ALA A 1 471 ? 26.117 -3.527 -24.869 1.00 64.94 471 ALA A C 1
ATOM 3524 O O . ALA A 1 471 ? 27.076 -4.299 -24.878 1.00 64.94 471 ALA A O 1
ATOM 3525 N N . GLY A 1 472 ? 26.207 -2.276 -25.320 1.00 72.50 472 GLY A N 1
ATOM 3526 C CA . GLY A 1 472 ? 27.475 -1.619 -25.627 1.00 72.50 472 GLY A CA 1
ATOM 3527 C C . GLY A 1 472 ? 27.766 -1.460 -27.118 1.00 72.50 472 GLY A C 1
ATOM 3528 O O . GLY A 1 472 ? 28.153 -2.394 -27.823 1.00 72.50 472 GLY A O 1
ATOM 3529 N N . THR A 1 473 ? 27.716 -0.206 -27.564 1.00 77.50 473 THR A N 1
ATOM 3530 C CA . THR A 1 473 ? 28.035 0.239 -28.928 1.00 77.50 473 THR A CA 1
ATOM 3531 C C . THR A 1 473 ? 29.422 -0.214 -29.391 1.00 77.50 473 THR A C 1
ATOM 3533 O O . THR A 1 473 ? 29.603 -0.527 -30.562 1.00 77.50 473 THR A O 1
ATOM 3536 N N . ALA A 1 474 ? 30.398 -0.353 -28.488 1.00 82.62 474 ALA A N 1
ATOM 3537 C CA . ALA A 1 474 ? 31.744 -0.825 -28.817 1.00 82.62 474 ALA A CA 1
ATOM 3538 C C . ALA A 1 474 ? 31.758 -2.262 -29.366 1.00 82.62 474 ALA A C 1
ATOM 3540 O O . ALA A 1 474 ? 32.465 -2.545 -30.336 1.00 82.62 474 ALA A O 1
ATOM 3541 N N . ALA A 1 475 ? 30.959 -3.160 -28.783 1.00 85.00 475 ALA A N 1
ATOM 3542 C CA . ALA A 1 475 ? 30.877 -4.549 -29.223 1.00 85.00 475 ALA A CA 1
ATOM 3543 C C . ALA A 1 475 ? 30.170 -4.656 -30.583 1.00 85.00 475 ALA A C 1
ATOM 3545 O O . ALA A 1 475 ? 30.656 -5.344 -31.483 1.00 85.00 475 ALA A O 1
ATOM 3546 N N . LEU A 1 476 ? 29.085 -3.900 -30.772 1.00 88.69 476 LEU A N 1
ATOM 3547 C CA . LEU A 1 476 ? 28.396 -3.782 -32.061 1.00 88.69 476 LEU A CA 1
ATOM 3548 C C . LEU A 1 476 ? 29.307 -3.175 -33.138 1.00 88.69 476 LEU A C 1
ATOM 3550 O O . LEU A 1 476 ? 29.337 -3.652 -34.274 1.00 88.69 476 LEU A O 1
ATOM 3554 N N . CYS A 1 477 ? 30.115 -2.175 -32.786 1.00 88.69 477 CYS A N 1
ATOM 3555 C CA . CYS A 1 477 ? 31.093 -1.586 -33.694 1.00 88.69 477 CYS A CA 1
ATOM 3556 C C . CYS A 1 477 ? 32.167 -2.585 -34.117 1.00 88.69 477 CYS A C 1
ATOM 3558 O O . CYS A 1 477 ? 32.474 -2.673 -35.304 1.00 88.69 477 CYS A O 1
ATOM 3560 N N . ALA A 1 478 ? 32.693 -3.385 -33.187 1.00 88.56 478 ALA A N 1
ATOM 3561 C CA . ALA A 1 478 ? 33.648 -4.443 -33.511 1.00 88.56 478 ALA A CA 1
ATOM 3562 C C . ALA A 1 478 ? 33.050 -5.513 -34.448 1.00 88.56 478 ALA A C 1
ATOM 3564 O O . ALA A 1 478 ? 33.764 -6.061 -35.285 1.00 88.56 478 ALA A O 1
ATOM 3565 N N . ARG A 1 479 ? 31.739 -5.779 -34.350 1.00 91.19 479 ARG A N 1
ATOM 3566 C CA . ARG A 1 479 ? 30.997 -6.713 -35.220 1.00 91.19 479 ARG A CA 1
ATOM 3567 C C . ARG A 1 479 ? 30.460 -6.082 -36.509 1.00 91.19 479 ARG A C 1
ATOM 3569 O O . ARG A 1 479 ? 29.861 -6.781 -37.325 1.00 91.19 479 ARG A O 1
ATOM 3576 N N . THR A 1 480 ? 30.666 -4.783 -36.718 1.00 93.88 480 THR A N 1
ATOM 3577 C CA . THR A 1 480 ? 30.253 -4.101 -37.948 1.00 93.88 480 THR A CA 1
ATOM 3578 C C . THR A 1 480 ? 31.277 -4.363 -39.042 1.00 93.88 480 THR A C 1
ATOM 3580 O O . THR A 1 480 ? 32.459 -4.080 -38.867 1.00 93.88 480 THR A O 1
ATOM 3583 N N . THR A 1 481 ? 30.822 -4.905 -40.168 1.00 95.88 481 THR A N 1
ATOM 3584 C CA . THR A 1 481 ? 31.639 -5.303 -41.322 1.00 95.88 481 THR A CA 1
ATOM 3585 C C . THR A 1 481 ? 31.322 -4.444 -42.541 1.00 95.88 481 THR A C 1
ATOM 3587 O O . THR A 1 481 ? 30.173 -4.045 -42.731 1.00 95.88 481 THR A O 1
ATOM 3590 N N . TRP A 1 482 ? 32.323 -4.184 -43.380 1.00 96.81 482 TRP A N 1
ATOM 3591 C CA . TRP A 1 482 ? 32.223 -3.333 -44.566 1.00 96.81 482 TRP A CA 1
ATOM 3592 C C . TRP A 1 482 ? 32.619 -4.078 -45.836 1.00 96.81 482 TRP A C 1
ATOM 3594 O O . TRP A 1 482 ? 33.514 -4.924 -45.828 1.00 96.81 482 TRP A O 1
ATOM 3604 N N . SER A 1 483 ? 31.969 -3.736 -46.946 1.00 96.56 483 SER A N 1
ATOM 3605 C CA . SER A 1 483 ? 32.267 -4.284 -48.269 1.00 96.56 483 SER A CA 1
ATOM 3606 C C . SER A 1 483 ? 32.105 -3.237 -49.371 1.00 96.56 483 SER A C 1
ATOM 3608 O O . SER A 1 483 ? 31.225 -2.372 -49.320 1.00 96.56 483 SER A O 1
ATOM 3610 N N . VAL A 1 484 ? 32.977 -3.338 -50.373 1.00 95.31 484 VAL A N 1
ATOM 3611 C CA . VAL A 1 484 ? 33.003 -2.529 -51.598 1.00 95.31 484 VAL A CA 1
ATOM 3612 C C . VAL A 1 484 ? 33.327 -3.440 -52.782 1.00 95.31 484 VAL A C 1
ATOM 3614 O O . VAL A 1 484 ? 33.800 -4.562 -52.598 1.00 95.31 484 VAL A O 1
ATOM 3617 N N . THR A 1 485 ? 33.065 -2.979 -54.004 1.00 93.31 485 THR A N 1
ATOM 3618 C CA . THR A 1 485 ? 33.399 -3.739 -55.220 1.00 93.31 485 THR A CA 1
ATOM 3619 C C . THR A 1 485 ? 34.718 -3.235 -55.803 1.00 93.31 485 THR A C 1
ATOM 3621 O O . THR A 1 485 ? 34.955 -2.029 -55.837 1.00 93.31 485 THR A O 1
ATOM 3624 N N . SER A 1 486 ? 35.558 -4.140 -56.315 1.00 89.38 486 SER A N 1
ATOM 3625 C CA . SER A 1 486 ? 36.768 -3.774 -57.068 1.00 89.38 486 SER A CA 1
ATOM 3626 C C . SER A 1 486 ? 36.431 -2.754 -58.182 1.00 89.38 486 SER A C 1
ATOM 3628 O O . SER A 1 486 ? 35.355 -2.854 -58.786 1.00 89.38 486 SER A O 1
ATOM 3630 N N . PRO A 1 487 ? 37.273 -1.739 -58.457 1.00 93.12 487 PRO A N 1
ATOM 3631 C CA . PRO A 1 487 ? 38.625 -1.506 -57.933 1.00 93.12 487 PRO A CA 1
ATOM 3632 C C . PRO A 1 487 ? 38.709 -0.710 -56.613 1.00 93.12 487 PRO A C 1
ATOM 3634 O O . PRO A 1 487 ? 39.791 -0.238 -56.277 1.00 93.12 487 PRO A O 1
ATOM 3637 N N . ASP A 1 488 ? 37.616 -0.542 -55.863 1.00 95.75 488 ASP A N 1
ATOM 3638 C CA . ASP A 1 488 ? 37.638 0.220 -54.604 1.00 95.75 488 ASP A CA 1
ATOM 3639 C C . ASP A 1 488 ? 38.268 -0.584 -53.458 1.00 95.75 488 ASP A C 1
ATOM 3641 O O . ASP A 1 488 ? 38.125 -1.809 -53.391 1.00 95.75 488 ASP A O 1
ATOM 3645 N N . VAL A 1 489 ? 38.936 0.109 -52.534 1.00 95.31 489 VAL A N 1
ATOM 3646 C CA . VAL A 1 489 ? 39.673 -0.500 -51.416 1.00 95.31 489 VAL A CA 1
ATOM 3647 C C . VAL A 1 489 ? 39.242 0.124 -50.090 1.00 95.31 489 VAL A C 1
ATOM 3649 O O . VAL A 1 489 ? 39.129 1.342 -49.975 1.00 95.31 489 VAL A O 1
ATOM 3652 N N . LEU A 1 490 ? 39.008 -0.713 -49.078 1.00 94.69 490 LEU A N 1
ATOM 3653 C CA . LEU A 1 490 ? 38.713 -0.301 -47.703 1.00 94.69 490 LEU A CA 1
ATOM 3654 C C . LEU A 1 490 ? 40.000 -0.206 -46.876 1.00 94.69 490 LEU A C 1
ATOM 3656 O O . LEU A 1 490 ? 40.872 -1.065 -46.995 1.00 94.69 490 LEU A O 1
ATOM 3660 N N . SER A 1 491 ? 40.085 0.780 -45.981 1.00 92.50 491 SER A N 1
ATOM 3661 C CA . SER A 1 491 ? 41.179 0.882 -45.005 1.00 92.50 491 SER A CA 1
ATOM 3662 C C . SER A 1 491 ? 41.147 -0.243 -43.964 1.00 92.50 491 SER A C 1
ATOM 3664 O O . SER A 1 491 ? 42.189 -0.696 -43.501 1.00 92.50 491 SER A O 1
ATOM 3666 N N . THR A 1 492 ? 39.949 -0.709 -43.610 1.00 92.00 492 THR A N 1
ATOM 3667 C CA . THR A 1 492 ? 39.684 -1.877 -42.763 1.00 92.00 492 THR A CA 1
ATOM 3668 C C . THR A 1 492 ? 38.311 -2.447 -43.113 1.00 92.00 492 THR A C 1
ATOM 3670 O O . THR A 1 492 ? 37.423 -1.724 -43.567 1.00 92.00 492 THR A O 1
ATOM 3673 N N . THR A 1 493 ? 38.118 -3.748 -42.912 1.00 91.75 493 THR A N 1
ATOM 3674 C CA . THR A 1 493 ? 36.844 -4.431 -43.182 1.00 91.75 493 THR A CA 1
ATOM 3675 C C . THR A 1 493 ? 35.913 -4.465 -41.974 1.00 91.75 493 THR A C 1
ATOM 3677 O O . THR A 1 493 ? 34.768 -4.889 -42.120 1.00 91.75 493 THR A O 1
ATOM 3680 N N . THR A 1 494 ? 36.362 -4.014 -40.798 1.00 92.12 494 THR A N 1
ATOM 3681 C CA . THR A 1 494 ? 35.581 -4.029 -39.550 1.00 92.12 494 THR A CA 1
ATOM 3682 C C . THR A 1 494 ? 35.703 -2.724 -38.768 1.00 92.12 494 THR A C 1
ATOM 3684 O O . THR A 1 494 ? 36.768 -2.107 -38.777 1.00 92.12 494 THR A O 1
ATOM 3687 N N . GLY A 1 495 ? 34.656 -2.352 -38.028 1.00 89.94 495 GLY A N 1
ATOM 3688 C CA . GLY A 1 495 ? 34.621 -1.166 -37.165 1.00 89.94 495 GLY A CA 1
ATOM 3689 C C . GLY A 1 495 ? 33.493 -0.194 -37.519 1.00 89.94 495 GLY A C 1
ATOM 3690 O O . GLY A 1 495 ? 32.846 -0.323 -38.553 1.00 89.94 495 GLY A O 1
ATOM 3691 N N . CYS A 1 496 ? 33.267 0.815 -36.675 1.00 89.50 496 CYS A N 1
ATOM 3692 C CA . CYS A 1 496 ? 32.283 1.878 -36.934 1.00 89.50 496 CYS A CA 1
ATOM 3693 C C . CYS A 1 496 ? 32.850 3.085 -37.696 1.00 89.50 496 CYS A C 1
ATOM 3695 O O . CYS A 1 496 ? 32.096 3.984 -38.055 1.00 89.50 496 CYS A O 1
ATOM 3697 N N . GLN A 1 497 ? 34.154 3.118 -37.967 1.00 88.44 497 GLN A N 1
ATOM 3698 C CA . GLN A 1 497 ? 34.786 4.138 -38.799 1.00 88.44 497 GLN A CA 1
ATOM 3699 C C . GLN A 1 497 ? 35.763 3.468 -39.756 1.00 88.44 497 GLN A C 1
ATOM 3701 O O . GLN A 1 497 ? 36.672 2.759 -39.322 1.00 88.44 497 GLN A O 1
ATOM 3706 N N . VAL A 1 498 ? 35.565 3.699 -41.050 1.00 90.69 498 VAL A N 1
ATOM 3707 C CA . VAL A 1 498 ? 36.406 3.180 -42.132 1.00 90.69 498 VAL A CA 1
ATOM 3708 C C . VAL A 1 498 ? 36.642 4.273 -43.166 1.00 90.69 498 VAL A C 1
ATOM 3710 O O . VAL A 1 498 ? 35.897 5.248 -43.229 1.00 90.69 498 VAL A O 1
ATOM 3713 N N . SER A 1 499 ? 37.647 4.096 -44.013 1.00 90.25 499 SER A N 1
ATOM 3714 C CA . SER A 1 499 ? 37.846 4.942 -45.188 1.00 90.25 499 SER A CA 1
ATOM 3715 C C . SER A 1 499 ? 37.830 4.082 -46.442 1.00 90.25 499 SER A C 1
ATOM 3717 O O . SER A 1 499 ? 38.347 2.964 -46.435 1.00 90.25 499 SER A O 1
ATOM 3719 N N . VAL A 1 500 ? 37.240 4.596 -47.516 1.00 93.69 500 VAL A N 1
ATOM 3720 C CA . VAL A 1 500 ? 37.207 3.944 -48.829 1.00 93.69 500 VAL A CA 1
ATOM 3721 C C . VAL A 1 500 ? 38.043 4.759 -49.804 1.00 93.69 500 VAL A C 1
ATOM 3723 O O . VAL A 1 500 ? 37.830 5.960 -49.936 1.00 93.69 500 VAL A O 1
ATOM 3726 N N . THR A 1 501 ? 38.968 4.116 -50.508 1.00 94.12 501 THR A N 1
ATOM 3727 C CA . THR A 1 501 ? 39.664 4.701 -51.658 1.00 94.12 501 THR A CA 1
ATOM 3728 C C . THR A 1 501 ? 39.028 4.165 -52.932 1.00 94.12 501 THR A C 1
ATOM 3730 O O . THR A 1 501 ? 39.090 2.965 -53.209 1.00 94.12 501 THR A O 1
ATOM 3733 N N . PHE A 1 502 ? 38.397 5.050 -53.701 1.00 94.62 502 PHE A N 1
ATOM 3734 C CA . PHE A 1 502 ? 37.702 4.674 -54.931 1.00 94.62 502 PHE A CA 1
ATOM 3735 C C . PHE A 1 502 ? 38.676 4.563 -56.101 1.00 94.62 502 PHE A C 1
ATOM 3737 O O . PHE A 1 502 ? 39.481 5.469 -56.328 1.00 94.62 502 PHE A O 1
ATOM 3744 N N . GLY A 1 503 ? 38.593 3.474 -56.864 1.00 91.56 503 GLY A N 1
ATOM 3745 C CA . GLY A 1 503 ? 39.501 3.230 -57.992 1.00 91.56 503 GLY A CA 1
ATOM 3746 C C . GLY A 1 503 ? 39.020 3.820 -59.322 1.00 91.56 503 GLY A C 1
ATOM 3747 O O . GLY A 1 503 ? 39.792 3.902 -60.272 1.00 91.56 503 GLY A O 1
ATOM 3748 N N . THR A 1 504 ? 37.750 4.233 -59.407 1.00 93.44 504 THR A N 1
ATOM 3749 C CA . THR A 1 504 ? 37.132 4.810 -60.618 1.00 93.44 504 THR A CA 1
ATOM 3750 C C . THR A 1 504 ? 36.118 5.897 -60.266 1.00 93.44 504 THR A C 1
ATOM 3752 O O . THR A 1 504 ? 35.596 5.919 -59.152 1.00 93.44 504 THR A O 1
ATOM 3755 N N . THR A 1 505 ? 35.832 6.790 -61.216 1.00 93.50 505 THR A N 1
ATOM 3756 C CA . THR A 1 505 ? 34.772 7.804 -61.105 1.00 93.50 505 THR A CA 1
ATOM 3757 C C . THR A 1 505 ? 33.383 7.211 -61.381 1.00 93.50 505 THR A C 1
ATOM 3759 O O . THR A 1 505 ? 33.253 6.105 -61.910 1.00 93.50 505 THR A O 1
ATOM 3762 N N . GLY A 1 506 ? 32.330 7.956 -61.036 1.00 92.88 506 GLY A N 1
ATOM 3763 C CA . GLY A 1 506 ? 30.930 7.569 -61.224 1.00 92.88 506 GLY A CA 1
ATOM 3764 C C . GLY A 1 506 ? 30.273 7.009 -59.961 1.00 92.88 506 GLY A C 1
ATOM 3765 O O . GLY A 1 506 ? 30.788 7.134 -58.851 1.00 92.88 506 GLY A O 1
ATOM 3766 N N . THR A 1 507 ? 29.092 6.415 -60.115 1.00 94.50 507 THR A N 1
ATOM 3767 C CA . THR A 1 507 ? 28.296 5.909 -58.990 1.00 94.50 507 THR A CA 1
ATOM 3768 C C . THR A 1 507 ? 28.932 4.666 -58.365 1.00 94.50 507 THR A C 1
ATOM 3770 O O . THR A 1 507 ? 29.051 3.630 -59.018 1.00 94.50 507 THR A O 1
ATOM 3773 N N . ARG A 1 508 ? 29.304 4.748 -57.083 1.00 94.81 508 ARG A N 1
ATOM 3774 C CA . ARG A 1 508 ? 29.895 3.654 -56.295 1.00 94.81 508 ARG A CA 1
ATOM 3775 C C . ARG A 1 508 ? 29.055 3.380 -55.050 1.00 94.81 508 ARG A C 1
ATOM 3777 O O . ARG A 1 508 ? 28.429 4.287 -54.507 1.00 94.81 508 ARG A O 1
ATOM 3784 N N . THR A 1 509 ? 29.036 2.125 -54.605 1.00 94.31 509 THR A N 1
ATOM 3785 C CA . THR A 1 509 ? 28.248 1.686 -53.443 1.00 94.31 509 THR A CA 1
ATOM 3786 C C . THR A 1 509 ? 29.156 1.102 -52.372 1.00 94.31 509 THR A C 1
ATOM 3788 O O . THR A 1 509 ? 29.995 0.250 -52.661 1.00 94.31 509 THR A O 1
ATOM 3791 N N . VAL A 1 510 ? 28.940 1.526 -51.131 1.00 95.50 510 VAL A N 1
ATOM 3792 C CA . VAL A 1 510 ? 29.601 0.998 -49.936 1.00 95.50 510 VAL A CA 1
ATOM 3793 C C . VAL A 1 510 ? 28.542 0.353 -49.054 1.00 95.50 510 VAL A C 1
ATOM 3795 O O . VAL A 1 510 ? 27.514 0.973 -48.789 1.00 95.50 510 VAL A O 1
ATOM 3798 N N . THR A 1 511 ? 28.768 -0.880 -48.603 1.00 96.12 511 THR A N 1
ATOM 3799 C CA . THR A 1 511 ? 27.790 -1.628 -47.798 1.00 96.12 511 THR A CA 1
ATOM 3800 C C . THR A 1 511 ? 28.363 -1.975 -46.434 1.00 96.12 511 THR A C 1
ATOM 3802 O O . THR A 1 511 ? 29.458 -2.530 -46.353 1.00 96.12 511 THR A O 1
ATOM 3805 N N . ALA A 1 512 ? 27.599 -1.697 -45.378 1.00 96.19 512 ALA A N 1
ATOM 3806 C CA . ALA A 1 512 ? 27.904 -2.080 -44.006 1.00 96.19 512 ALA A CA 1
ATOM 3807 C C . ALA A 1 512 ? 26.873 -3.081 -43.480 1.00 96.19 512 ALA A C 1
ATOM 3809 O O . ALA A 1 512 ? 25.683 -2.971 -43.780 1.00 96.19 512 ALA A O 1
ATOM 3810 N N . THR A 1 513 ? 27.321 -4.036 -42.669 1.00 95.94 513 THR A N 1
ATOM 3811 C CA . THR A 1 513 ? 26.458 -4.977 -41.946 1.00 95.94 513 THR A CA 1
ATOM 3812 C C . THR A 1 513 ? 26.898 -5.062 -40.497 1.00 95.94 513 THR A C 1
ATOM 3814 O O . THR A 1 513 ? 28.062 -5.360 -40.237 1.00 95.94 513 THR A O 1
ATOM 3817 N N . THR A 1 514 ? 25.978 -4.851 -39.561 1.00 94.06 514 THR A N 1
ATOM 3818 C CA . THR A 1 514 ? 26.220 -5.067 -38.128 1.00 94.06 514 THR A CA 1
ATOM 3819 C C . THR A 1 514 ? 25.381 -6.230 -37.619 1.00 94.06 514 THR A C 1
ATOM 3821 O O . THR A 1 514 ? 24.293 -6.475 -38.147 1.00 94.06 514 THR A O 1
ATOM 3824 N N . ARG A 1 515 ? 25.906 -6.970 -36.639 1.00 92.12 515 ARG A N 1
ATOM 3825 C CA . ARG A 1 515 ? 25.242 -8.120 -36.016 1.00 92.12 515 ARG A CA 1
ATOM 3826 C C . ARG A 1 515 ? 25.301 -8.022 -34.496 1.00 92.12 515 ARG A C 1
ATOM 3828 O O . ARG A 1 515 ? 26.314 -7.576 -33.949 1.00 92.12 515 ARG A O 1
ATOM 3835 N N . ASP A 1 516 ? 24.243 -8.464 -33.836 1.00 90.31 516 ASP A N 1
ATOM 3836 C CA . ASP A 1 516 ? 24.206 -8.645 -32.384 1.00 90.31 516 ASP A CA 1
ATOM 3837 C C . ASP A 1 516 ? 24.909 -9.948 -31.955 1.00 90.31 516 ASP A C 1
ATOM 3839 O O . ASP A 1 516 ? 25.455 -10.690 -32.784 1.00 90.31 516 ASP A O 1
ATOM 3843 N N . ALA A 1 517 ? 24.955 -10.200 -30.645 1.00 85.50 517 ALA A N 1
ATOM 3844 C CA . ALA A 1 517 ? 25.532 -11.419 -30.075 1.00 85.50 517 ALA A CA 1
ATOM 3845 C C . ALA A 1 517 ? 24.795 -12.708 -30.497 1.00 85.50 517 ALA A C 1
ATOM 3847 O O . ALA A 1 517 ? 25.408 -13.776 -30.561 1.00 85.50 517 ALA A O 1
ATOM 3848 N N . GLU A 1 518 ? 23.509 -12.608 -30.826 1.00 86.75 518 GLU A N 1
ATOM 3849 C CA . GLU A 1 518 ? 22.638 -13.705 -31.261 1.00 86.75 518 GLU A CA 1
ATOM 3850 C C . GLU A 1 518 ? 22.749 -13.992 -32.774 1.00 86.75 518 GLU A C 1
ATOM 3852 O O . GLU A 1 518 ? 22.253 -15.013 -33.259 1.00 86.75 518 GLU A O 1
ATOM 3857 N N . GLY A 1 519 ? 23.420 -13.117 -33.526 1.00 85.88 519 GLY A N 1
ATOM 3858 C CA . GLY A 1 519 ? 23.672 -13.228 -34.959 1.00 85.88 519 GLY A CA 1
ATOM 3859 C C . GLY A 1 519 ? 22.629 -12.561 -35.862 1.00 85.88 519 GLY A C 1
ATOM 3860 O O . GLY A 1 519 ? 22.818 -12.588 -37.092 1.00 85.88 519 GLY A O 1
ATOM 3861 N N . LEU A 1 520 ? 21.574 -11.940 -35.314 1.00 89.94 520 LEU A N 1
ATOM 3862 C CA . LEU A 1 520 ? 20.683 -11.092 -36.113 1.00 89.94 520 LEU A CA 1
ATOM 3863 C C . LEU A 1 520 ? 21.457 -9.861 -36.562 1.00 89.94 520 LEU A C 1
ATOM 3865 O O . LEU A 1 520 ? 22.357 -9.382 -35.879 1.00 89.94 520 LEU A O 1
ATOM 3869 N N . GLY A 1 521 ? 21.142 -9.356 -37.749 1.00 91.56 521 GLY A N 1
ATOM 3870 C CA . GLY A 1 521 ? 21.900 -8.250 -38.301 1.00 91.56 521 GLY A CA 1
ATOM 3871 C C . GLY A 1 521 ? 21.118 -7.385 -39.254 1.00 91.56 521 GLY A C 1
ATOM 3872 O O . GLY A 1 521 ? 20.135 -7.811 -39.860 1.00 91.56 521 GLY A O 1
ATOM 3873 N N . THR A 1 522 ? 21.630 -6.173 -39.403 1.00 94.75 522 THR A N 1
ATOM 3874 C CA . THR A 1 522 ? 21.087 -5.145 -40.279 1.00 94.75 522 THR A CA 1
ATOM 3875 C C . THR A 1 522 ? 22.154 -4.748 -41.282 1.00 94.75 522 THR A C 1
ATOM 3877 O O . THR A 1 522 ? 23.302 -4.490 -40.914 1.00 94.75 522 THR A O 1
ATOM 3880 N N . THR A 1 523 ? 21.766 -4.682 -42.554 1.00 95.38 523 THR A N 1
ATOM 3881 C CA . THR A 1 523 ? 22.626 -4.256 -43.662 1.00 95.38 523 THR A CA 1
ATOM 3882 C C . THR A 1 523 ? 22.124 -2.936 -44.233 1.00 95.38 523 THR A C 1
ATOM 3884 O O . THR A 1 523 ? 20.922 -2.754 -44.443 1.00 95.38 523 THR A O 1
ATOM 3887 N N . ARG A 1 524 ? 23.043 -2.009 -44.508 1.00 95.38 524 ARG A N 1
ATOM 3888 C CA . ARG A 1 524 ? 22.767 -0.727 -45.169 1.00 95.38 524 ARG A CA 1
ATOM 3889 C C . ARG A 1 524 ? 23.812 -0.442 -46.238 1.00 95.38 524 ARG A C 1
ATOM 3891 O O . ARG A 1 524 ? 24.976 -0.801 -46.078 1.00 95.38 524 ARG A O 1
ATOM 3898 N N . SER A 1 525 ? 23.397 0.253 -47.293 1.00 94.81 525 SER A N 1
ATOM 3899 C CA . SER A 1 525 ? 24.275 0.664 -48.390 1.00 94.81 525 SER A CA 1
ATOM 3900 C C . SER A 1 525 ? 24.200 2.171 -48.615 1.00 94.81 525 SER A C 1
ATOM 3902 O O . SER A 1 525 ? 23.119 2.757 -48.570 1.00 94.81 525 SER A O 1
ATOM 3904 N N . LEU A 1 526 ? 25.357 2.791 -48.836 1.00 92.69 526 LEU A N 1
ATOM 3905 C CA . LEU A 1 526 ? 25.519 4.202 -49.165 1.00 92.69 526 LEU A CA 1
ATOM 3906 C C . LEU A 1 526 ? 26.008 4.295 -50.607 1.00 92.69 526 LEU A C 1
ATOM 3908 O O . LEU A 1 526 ? 27.013 3.682 -50.968 1.00 92.69 526 LEU A O 1
ATOM 3912 N N . THR A 1 527 ? 25.286 5.054 -51.425 1.00 93.12 527 THR A N 1
ATOM 3913 C CA . THR A 1 527 ? 25.645 5.304 -52.824 1.00 93.12 527 THR A CA 1
ATOM 3914 C C . THR A 1 527 ? 26.249 6.696 -52.948 1.00 93.12 527 THR A C 1
ATOM 3916 O O . THR A 1 527 ? 25.651 7.669 -52.495 1.00 93.12 527 THR A O 1
ATOM 3919 N N . LEU A 1 528 ? 27.425 6.791 -53.564 1.00 91.75 528 LEU A N 1
ATOM 3920 C CA . LEU A 1 528 ? 28.189 8.027 -53.731 1.00 91.75 528 LEU A CA 1
ATOM 3921 C C . LEU A 1 528 ? 28.506 8.244 -55.211 1.00 91.75 528 LEU A C 1
ATOM 3923 O O . LEU A 1 528 ? 28.765 7.290 -55.941 1.00 91.75 528 LEU A O 1
ATOM 3927 N N . ASN A 1 529 ? 28.507 9.500 -55.655 1.00 92.88 529 ASN A N 1
ATOM 3928 C CA . ASN A 1 529 ? 28.944 9.865 -57.001 1.00 92.88 529 ASN A CA 1
ATOM 3929 C C . ASN A 1 529 ? 30.403 10.339 -56.968 1.00 92.88 529 ASN A C 1
ATOM 3931 O O . ASN A 1 529 ? 30.669 11.497 -56.643 1.00 92.88 529 ASN A O 1
ATOM 3935 N N . VAL A 1 530 ? 31.338 9.448 -57.293 1.00 92.88 530 VAL A N 1
ATOM 3936 C CA . VAL A 1 530 ? 32.780 9.703 -57.197 1.00 92.88 530 VAL A CA 1
ATOM 3937 C C . VAL A 1 530 ? 33.249 10.589 -58.348 1.00 92.88 530 VAL A C 1
ATOM 3939 O O . VAL A 1 530 ? 33.089 10.244 -59.520 1.00 92.88 530 VAL A O 1
ATOM 3942 N N . GLN A 1 531 ? 33.851 11.725 -58.012 1.00 91.19 531 GLN A N 1
ATOM 3943 C CA . GLN A 1 531 ? 34.351 12.712 -58.965 1.00 91.19 531 GLN A CA 1
ATOM 3944 C C . GLN A 1 531 ? 35.840 12.493 -59.301 1.00 91.19 531 GLN A C 1
ATOM 3946 O O . GLN A 1 531 ? 36.567 11.851 -58.534 1.00 91.19 531 GLN A O 1
ATOM 3951 N N . PRO A 1 532 ? 36.329 13.022 -60.438 1.00 88.88 532 PRO A N 1
ATOM 3952 C CA . PRO A 1 532 ? 37.763 13.120 -60.708 1.00 88.88 532 PRO A CA 1
ATOM 3953 C C . PRO A 1 532 ? 38.472 13.952 -59.631 1.00 88.88 532 PRO A C 1
ATOM 3955 O O . PRO A 1 532 ? 37.898 14.919 -59.136 1.00 88.88 532 PRO A O 1
ATOM 3958 N N . THR A 1 533 ? 39.714 13.605 -59.289 1.00 82.88 533 THR A N 1
ATOM 3959 C CA . THR A 1 533 ? 40.518 14.363 -58.317 1.00 82.88 533 THR A CA 1
ATOM 3960 C C . THR A 1 533 ? 40.659 15.830 -58.763 1.00 82.88 533 THR A C 1
ATOM 3962 O O . THR A 1 533 ? 41.002 16.065 -59.927 1.00 82.88 533 THR A O 1
ATOM 3965 N N . PRO A 1 534 ? 40.402 16.823 -57.888 1.00 78.75 534 PRO A N 1
ATOM 3966 C CA . PRO A 1 534 ? 40.553 18.236 -58.226 1.00 78.75 534 PRO A CA 1
ATOM 3967 C C . PRO A 1 534 ? 42.001 18.594 -58.577 1.00 78.75 534 PRO A C 1
ATOM 3969 O O . PRO A 1 534 ? 42.940 17.971 -58.085 1.00 78.75 534 PRO A O 1
ATOM 3972 N N . VAL A 1 535 ? 42.184 19.646 -59.385 1.00 80.62 535 VAL A N 1
ATOM 3973 C CA . VAL A 1 535 ? 43.518 20.144 -59.780 1.00 80.62 535 VAL A CA 1
ATOM 3974 C C . VAL A 1 535 ? 44.340 20.592 -58.562 1.00 80.62 535 VAL A C 1
ATOM 3976 O O . VAL A 1 535 ? 45.544 20.356 -58.531 1.00 80.62 535 VAL A O 1
ATOM 3979 N N . ASN A 1 536 ? 43.691 21.182 -57.548 1.00 81.12 536 ASN A N 1
ATOM 3980 C CA . ASN A 1 536 ? 44.268 21.404 -56.221 1.00 81.12 536 ASN A CA 1
ATOM 3981 C C . ASN A 1 536 ? 43.509 20.551 -55.179 1.00 81.12 536 ASN A C 1
ATOM 3983 O O . ASN A 1 536 ? 42.361 20.875 -54.868 1.00 81.12 536 ASN A O 1
ATOM 3987 N N . PRO A 1 537 ? 44.108 19.465 -54.653 1.00 74.44 537 PRO A N 1
ATOM 3988 C CA . PRO A 1 537 ? 43.452 18.570 -53.702 1.00 74.44 537 PRO A CA 1
ATOM 3989 C C . PRO A 1 537 ? 43.561 19.020 -52.232 1.00 74.44 537 PRO A C 1
ATOM 3991 O O . PRO A 1 537 ? 43.032 18.329 -51.357 1.00 74.44 537 PRO A O 1
ATOM 3994 N N . TYR A 1 538 ? 44.259 20.125 -51.945 1.00 83.62 538 TYR A N 1
ATOM 3995 C CA . TYR A 1 538 ? 44.441 20.657 -50.593 1.00 83.62 538 TYR A CA 1
ATOM 3996 C C . TYR A 1 538 ? 43.250 21.527 -50.157 1.00 83.62 538 TYR A C 1
ATOM 3998 O O . TYR A 1 538 ? 42.591 22.118 -51.014 1.00 83.62 538 TYR A O 1
ATOM 4006 N N . PRO A 1 539 ? 42.958 21.636 -48.848 1.00 86.50 539 PRO A N 1
ATOM 4007 C CA . PRO A 1 539 ? 43.615 20.963 -47.733 1.00 86.50 539 PRO A CA 1
ATOM 4008 C C . PRO A 1 539 ? 43.279 19.466 -47.636 1.00 86.50 539 PRO A C 1
ATOM 4010 O O . PRO A 1 539 ? 42.171 19.034 -47.966 1.00 86.50 539 PRO A O 1
ATOM 4013 N N . ARG A 1 540 ? 44.226 18.666 -47.134 1.00 85.50 540 ARG A N 1
ATOM 4014 C CA . ARG A 1 540 ? 44.041 17.221 -46.913 1.00 85.50 540 ARG A CA 1
ATOM 4015 C C . ARG A 1 540 ? 43.973 16.899 -45.432 1.00 85.50 540 ARG A C 1
ATOM 4017 O O . ARG A 1 540 ? 44.879 17.238 -44.686 1.00 85.50 540 ARG A O 1
ATOM 4024 N N . VAL A 1 541 ? 42.919 16.208 -45.009 1.00 87.31 541 VAL A N 1
ATOM 4025 C CA . VAL A 1 541 ? 42.807 15.719 -43.630 1.00 87.31 541 VAL A CA 1
ATOM 4026 C C . VAL A 1 541 ? 43.732 14.514 -43.451 1.00 87.31 541 VAL A C 1
ATOM 4028 O O . VAL A 1 541 ? 43.557 13.502 -44.129 1.00 87.31 541 VAL A O 1
ATOM 4031 N N . THR A 1 542 ? 44.707 14.621 -42.549 1.00 87.25 542 THR A N 1
ATOM 4032 C CA . THR A 1 542 ? 45.739 13.594 -42.311 1.00 87.25 542 THR A CA 1
ATOM 4033 C C . THR A 1 542 ? 45.477 12.764 -41.060 1.00 87.25 542 THR A C 1
ATOM 4035 O O . THR A 1 542 ? 45.847 11.591 -41.019 1.00 87.25 542 THR A O 1
ATOM 4038 N N . ALA A 1 543 ? 44.812 13.338 -40.057 1.00 89.12 543 ALA A N 1
ATOM 4039 C CA . ALA A 1 543 ? 44.380 12.636 -38.853 1.00 89.12 543 ALA A CA 1
ATOM 4040 C C . ALA A 1 543 ? 43.135 13.296 -38.256 1.00 89.12 543 ALA A C 1
ATOM 4042 O O . ALA A 1 543 ? 42.853 14.468 -38.494 1.00 89.12 543 ALA A O 1
ATOM 4043 N N . TYR A 1 544 ? 42.373 12.536 -37.479 1.00 92.44 544 TYR A N 1
ATOM 4044 C CA . TYR A 1 544 ? 41.205 13.026 -36.759 1.00 92.44 544 TYR A CA 1
ATOM 4045 C C . TYR A 1 544 ? 40.838 12.055 -35.643 1.00 92.44 544 TYR A C 1
ATOM 4047 O O . TYR A 1 544 ? 41.209 10.879 -35.678 1.00 92.44 544 TYR A O 1
ATOM 4055 N N . GLY A 1 545 ? 40.065 12.526 -34.672 1.00 91.75 545 GLY A N 1
ATOM 4056 C CA . GLY A 1 545 ? 39.541 11.664 -33.625 1.00 91.75 545 GLY A CA 1
ATOM 4057 C C . GLY A 1 545 ? 39.030 12.437 -32.425 1.00 91.75 545 GLY A C 1
ATOM 4058 O O . GLY A 1 545 ? 38.772 13.640 -32.488 1.00 91.75 545 GLY A O 1
ATOM 4059 N N . VAL A 1 546 ? 38.899 11.717 -31.314 1.00 94.94 546 VAL A N 1
ATOM 4060 C CA . VAL A 1 546 ? 38.609 12.284 -29.999 1.00 94.94 546 VAL A CA 1
ATOM 4061 C C . VAL A 1 546 ? 39.675 11.830 -29.016 1.00 94.94 546 VAL A C 1
ATOM 4063 O O . VAL A 1 546 ? 40.075 10.664 -29.006 1.00 94.94 546 VAL A O 1
ATOM 4066 N N . HIS A 1 547 ? 40.107 12.748 -28.164 1.00 95.12 547 HIS A N 1
ATOM 4067 C CA . HIS A 1 547 ? 40.967 12.476 -27.032 1.00 95.12 547 HIS A CA 1
ATOM 4068 C C . HIS A 1 547 ? 40.199 12.548 -25.714 1.00 95.12 547 HIS A C 1
ATOM 4070 O O . HIS A 1 547 ? 39.280 13.347 -25.556 1.00 95.12 547 HIS A O 1
ATOM 4076 N N . ALA A 1 548 ? 40.616 11.722 -24.757 1.00 93.56 548 ALA A N 1
ATOM 4077 C CA . ALA A 1 548 ? 40.236 11.801 -23.358 1.00 93.56 548 ALA A CA 1
ATOM 4078 C C . ALA A 1 548 ? 41.446 12.236 -22.520 1.00 93.56 548 ALA A C 1
ATOM 4080 O O . ALA A 1 548 ? 42.473 11.547 -22.489 1.00 93.56 548 ALA A O 1
ATOM 4081 N N . ARG A 1 549 ? 41.305 13.357 -21.817 1.00 91.19 549 ARG A N 1
ATOM 4082 C CA . ARG A 1 549 ? 42.279 13.914 -20.880 1.00 91.19 549 ARG A CA 1
ATOM 4083 C C . ARG A 1 549 ? 42.179 13.185 -19.541 1.00 91.19 549 ARG A C 1
ATOM 4085 O O . ARG A 1 549 ? 41.277 13.445 -18.743 1.00 91.19 549 ARG A O 1
ATOM 4092 N N . ARG A 1 550 ? 43.092 12.243 -19.299 1.00 90.88 550 ARG A N 1
ATOM 4093 C CA . ARG A 1 550 ? 43.084 11.383 -18.101 1.00 90.88 550 ARG A CA 1
ATOM 4094 C C . ARG A 1 550 ? 44.488 11.097 -17.576 1.00 90.88 550 ARG A C 1
ATOM 4096 O O . ARG A 1 550 ? 45.476 11.136 -18.312 1.00 90.88 550 ARG A O 1
ATOM 4103 N N . PHE A 1 551 ? 44.558 10.756 -16.295 1.00 87.56 551 PHE A N 1
ATOM 4104 C CA . PHE A 1 551 ? 45.788 10.294 -15.667 1.00 87.56 551 PHE A CA 1
ATOM 4105 C C . PHE A 1 551 ? 46.236 8.968 -16.290 1.00 87.56 551 PHE A C 1
ATOM 4107 O O . PHE A 1 551 ? 45.507 7.978 -16.267 1.00 87.56 551 PHE A O 1
ATOM 4114 N N . THR A 1 552 ? 47.428 8.975 -16.878 1.00 85.00 552 THR A N 1
ATOM 4115 C CA . THR A 1 552 ? 48.009 7.865 -17.634 1.00 85.00 552 THR A CA 1
ATOM 4116 C C . THR A 1 552 ? 49.365 7.503 -17.030 1.00 85.00 552 THR A C 1
ATOM 4118 O O . THR A 1 552 ? 50.221 8.386 -16.909 1.00 85.00 552 THR A O 1
ATOM 4121 N N . PRO A 1 553 ? 49.587 6.238 -16.636 1.00 83.75 553 PRO A N 1
ATOM 4122 C CA . PRO A 1 553 ? 50.891 5.784 -16.167 1.00 83.75 553 PRO A CA 1
ATOM 4123 C C . PRO A 1 553 ? 51.923 5.798 -17.303 1.00 83.75 553 PRO A C 1
ATOM 4125 O O . PRO A 1 553 ? 51.696 5.213 -18.361 1.00 83.75 553 PRO A O 1
ATOM 4128 N N . VAL A 1 554 ? 53.071 6.429 -17.071 1.00 83.19 554 VAL A N 1
ATOM 4129 C CA . VAL A 1 554 ? 54.244 6.424 -17.953 1.00 83.19 554 VAL A CA 1
ATOM 4130 C C . VAL A 1 554 ? 55.455 6.016 -17.111 1.00 83.19 554 VAL A C 1
ATOM 4132 O O . VAL A 1 554 ? 56.042 6.818 -16.384 1.00 83.19 554 VAL A O 1
ATOM 4135 N N . GLY A 1 555 ? 55.804 4.728 -17.156 1.00 85.44 555 GLY A N 1
ATOM 4136 C CA . GLY A 1 555 ? 56.807 4.153 -16.255 1.00 85.44 555 GLY A CA 1
ATOM 4137 C C . GLY A 1 555 ? 56.312 4.130 -14.804 1.00 85.44 555 GLY A C 1
ATOM 4138 O O . GLY A 1 555 ? 55.278 3.534 -14.521 1.00 85.44 555 GLY A O 1
ATOM 4139 N N . GLN A 1 556 ? 57.045 4.772 -13.885 1.00 83.56 556 GLN A N 1
ATOM 4140 C CA . GLN A 1 556 ? 56.664 4.892 -12.465 1.00 83.56 556 GLN A CA 1
ATOM 4141 C C . GLN A 1 556 ? 55.907 6.189 -12.124 1.00 83.56 556 GLN A C 1
ATOM 4143 O O . GLN A 1 556 ? 55.594 6.421 -10.958 1.00 83.56 556 GLN A O 1
ATOM 4148 N N . VAL A 1 557 ? 55.619 7.045 -13.110 1.00 80.38 557 VAL A N 1
ATOM 4149 C CA . VAL A 1 557 ? 54.972 8.349 -12.897 1.00 80.38 557 VAL A CA 1
ATOM 4150 C C . VAL A 1 557 ? 53.621 8.376 -13.605 1.00 80.38 557 VAL A C 1
ATOM 4152 O O . VAL A 1 557 ? 53.483 7.853 -14.706 1.00 80.38 557 VAL A O 1
ATOM 4155 N N . THR A 1 558 ? 52.619 9.003 -12.993 1.00 85.06 558 THR A N 1
ATOM 4156 C CA . THR A 1 558 ? 51.299 9.203 -13.602 1.00 85.06 558 THR A CA 1
ATOM 4157 C C . THR A 1 558 ? 51.183 10.639 -14.097 1.00 85.06 558 THR A C 1
ATOM 4159 O O . THR A 1 558 ? 51.288 11.574 -13.307 1.00 85.06 558 THR A O 1
ATOM 4162 N N . LEU A 1 559 ? 50.957 10.818 -15.399 1.00 86.38 559 LEU A N 1
ATOM 4163 C CA . LEU A 1 559 ? 50.855 12.129 -16.042 1.00 86.38 559 LEU A CA 1
ATOM 4164 C C . LEU A 1 559 ? 49.443 12.361 -16.579 1.00 86.38 559 LEU A C 1
ATOM 4166 O O . LEU A 1 559 ? 48.762 11.421 -16.985 1.00 86.38 559 LEU A O 1
ATOM 4170 N N . CYS A 1 560 ? 48.994 13.614 -16.599 1.00 88.81 560 CYS A N 1
ATOM 4171 C CA . CYS A 1 560 ? 47.742 13.977 -17.254 1.00 88.81 560 CYS A CA 1
ATOM 4172 C C . CYS A 1 560 ? 47.968 14.080 -18.769 1.00 88.81 560 CYS A C 1
ATOM 4174 O O . CYS A 1 560 ? 48.658 14.992 -19.217 1.00 88.81 560 CYS A O 1
ATOM 4176 N N . LEU A 1 561 ? 47.436 13.127 -19.543 1.00 88.38 561 LEU A N 1
ATOM 4177 C CA . LEU A 1 561 ? 47.694 13.002 -20.983 1.00 88.38 561 LEU A CA 1
ATOM 4178 C C . LEU A 1 561 ? 46.399 12.836 -21.789 1.00 88.38 561 LEU A C 1
ATOM 4180 O O . LEU A 1 561 ? 45.399 12.297 -21.302 1.00 88.38 561 LEU A O 1
ATOM 4184 N N . ASN A 1 562 ? 46.458 13.244 -23.057 1.00 89.88 562 ASN A N 1
ATOM 4185 C CA . ASN A 1 562 ? 45.415 13.001 -24.048 1.00 89.88 562 ASN A CA 1
ATOM 4186 C C . ASN A 1 562 ? 45.553 11.583 -24.610 1.00 89.88 562 ASN A C 1
ATOM 4188 O O . ASN A 1 562 ? 46.553 11.241 -25.233 1.00 89.88 562 ASN A O 1
ATOM 4192 N N . ASN A 1 563 ? 44.540 10.752 -24.380 1.00 90.88 563 ASN A N 1
ATOM 4193 C CA . ASN A 1 563 ? 44.472 9.385 -24.890 1.00 90.88 563 ASN A CA 1
ATOM 4194 C C . ASN A 1 563 ? 43.437 9.303 -26.004 1.00 90.88 563 ASN A C 1
ATOM 4196 O O . ASN A 1 563 ? 42.337 9.816 -25.829 1.00 90.88 563 ASN A O 1
ATOM 4200 N N . SER A 1 564 ? 43.731 8.623 -27.108 1.00 90.94 564 SER A N 1
ATOM 4201 C CA . SER A 1 564 ? 42.733 8.390 -28.158 1.00 90.94 564 SER A CA 1
ATOM 4202 C C . SER A 1 564 ? 41.536 7.592 -27.633 1.00 90.94 564 SER A C 1
ATOM 4204 O O . SER A 1 564 ? 41.697 6.586 -26.937 1.00 90.94 564 SER A O 1
ATOM 4206 N N . VAL A 1 565 ? 40.333 8.045 -27.975 1.00 91.31 565 VAL A N 1
ATOM 4207 C CA . VAL A 1 565 ? 39.067 7.377 -27.671 1.00 91.31 565 VAL A CA 1
ATOM 4208 C C . VAL A 1 565 ? 38.659 6.559 -28.886 1.00 91.31 565 VAL A C 1
ATOM 4210 O O . VAL A 1 565 ? 38.488 7.097 -29.978 1.00 91.31 565 VAL A O 1
ATOM 4213 N N . SER A 1 566 ? 38.504 5.249 -28.707 1.00 87.56 566 SER A N 1
ATOM 4214 C CA . SER A 1 566 ? 38.052 4.375 -29.787 1.00 87.56 566 SER A CA 1
ATOM 4215 C C . SER A 1 566 ? 36.602 4.675 -30.171 1.00 87.56 566 SER A C 1
ATOM 4217 O O . SER A 1 566 ? 35.767 5.008 -29.322 1.00 87.56 566 SER A O 1
ATOM 4219 N N . SER A 1 567 ? 36.287 4.525 -31.458 1.00 83.62 567 SER A N 1
ATOM 4220 C CA . SER A 1 567 ? 34.902 4.529 -31.935 1.00 83.62 567 SER A CA 1
ATOM 4221 C C . SER A 1 567 ? 34.097 3.410 -31.260 1.00 83.62 567 SER A C 1
ATOM 4223 O O . SER A 1 567 ? 34.628 2.341 -30.952 1.00 83.62 567 SER A O 1
ATOM 4225 N N . GLY A 1 568 ? 32.825 3.680 -30.978 1.00 80.50 568 GLY A N 1
ATOM 4226 C CA . GLY A 1 568 ? 31.922 2.802 -30.238 1.00 80.50 568 GLY A CA 1
ATOM 4227 C C . GLY A 1 568 ? 32.005 2.936 -28.715 1.00 80.50 568 GLY A C 1
ATOM 4228 O O . GLY A 1 568 ? 31.141 2.409 -28.022 1.00 80.50 568 GLY A O 1
ATOM 4229 N N . SER A 1 569 ? 33.002 3.645 -28.174 1.00 88.06 569 SER A N 1
ATOM 4230 C CA . SER A 1 569 ? 33.083 3.918 -26.732 1.00 88.06 569 SER A CA 1
ATOM 4231 C C . SER A 1 569 ? 31.944 4.820 -26.244 1.00 88.06 569 SER A C 1
ATOM 4233 O O . SER A 1 569 ? 31.318 5.530 -27.032 1.00 88.06 569 SER A O 1
ATOM 4235 N N . THR A 1 570 ? 31.716 4.837 -24.930 1.00 89.38 570 THR A N 1
ATOM 4236 C CA . THR A 1 570 ? 30.862 5.844 -24.290 1.00 89.38 570 THR A CA 1
ATOM 4237 C C . THR A 1 570 ? 31.696 7.061 -23.892 1.00 89.38 570 THR A C 1
ATOM 4239 O O . THR A 1 570 ? 32.724 6.927 -23.224 1.00 89.38 570 THR A O 1
ATOM 4242 N N . ILE A 1 571 ? 31.254 8.245 -24.304 1.00 91.75 571 ILE A N 1
ATOM 4243 C CA . ILE A 1 571 ? 31.776 9.541 -23.874 1.00 91.75 571 ILE A CA 1
ATOM 4244 C C . ILE A 1 571 ? 30.750 10.186 -22.948 1.00 91.75 571 ILE A C 1
ATOM 4246 O O . ILE A 1 571 ? 29.593 10.331 -23.322 1.00 91.75 571 ILE A O 1
ATOM 4250 N N . ASP A 1 572 ? 31.170 10.619 -21.765 1.00 90.75 572 ASP A N 1
ATOM 4251 C CA . ASP A 1 572 ? 30.320 11.404 -20.873 1.00 90.75 572 ASP A CA 1
ATOM 4252 C C . ASP A 1 572 ? 30.710 12.885 -20.951 1.00 90.75 572 ASP A C 1
ATOM 4254 O O . ASP A 1 572 ? 31.779 13.295 -20.493 1.00 90.75 572 ASP A O 1
ATOM 4258 N N . PHE A 1 573 ? 29.843 13.708 -21.545 1.00 90.38 573 PHE A N 1
ATOM 4259 C CA . PHE A 1 573 ? 30.094 15.144 -21.716 1.00 90.38 573 PHE A CA 1
ATOM 4260 C C . PHE A 1 573 ? 30.003 15.944 -20.410 1.00 90.38 573 PHE A C 1
ATOM 4262 O O . PHE A 1 573 ? 30.281 17.149 -20.397 1.00 90.38 573 PHE A O 1
ATOM 4269 N N . ARG A 1 574 ? 29.586 15.305 -19.316 1.00 86.19 574 ARG A N 1
ATOM 4270 C CA . ARG A 1 574 ? 29.503 15.916 -17.987 1.00 86.19 574 ARG A CA 1
ATOM 4271 C C . ARG A 1 574 ? 30.842 15.849 -17.259 1.00 86.19 574 ARG A C 1
ATOM 4273 O O . ARG A 1 574 ? 31.080 16.675 -16.384 1.00 86.19 574 ARG A O 1
ATOM 4280 N N . GLU A 1 575 ? 31.705 14.906 -17.630 1.00 88.88 575 GLU A N 1
ATOM 4281 C CA . GLU A 1 575 ? 32.961 14.651 -16.935 1.00 88.88 575 GLU A CA 1
ATOM 4282 C C . GLU A 1 575 ? 34.026 15.722 -17.201 1.00 88.88 575 GLU A C 1
ATOM 4284 O O . GLU A 1 575 ? 34.285 16.149 -18.335 1.00 88.88 575 GLU A O 1
ATOM 4289 N N . ASP A 1 576 ? 34.711 16.094 -16.125 1.00 89.12 576 ASP A N 1
ATOM 4290 C CA . ASP A 1 576 ? 35.914 16.911 -16.172 1.00 89.12 576 ASP A CA 1
ATOM 4291 C C . ASP A 1 576 ? 37.160 16.008 -16.230 1.00 89.12 576 ASP A C 1
ATOM 4293 O O . ASP A 1 576 ? 37.193 14.898 -15.692 1.00 89.12 576 ASP A O 1
ATOM 4297 N N . GLY A 1 577 ? 38.173 16.456 -16.966 1.00 88.00 577 GLY A N 1
ATOM 4298 C CA . GLY A 1 577 ? 39.444 15.764 -17.138 1.00 88.00 577 GLY A CA 1
ATOM 4299 C C . GLY A 1 577 ? 40.418 16.049 -15.999 1.00 88.00 577 GLY A C 1
ATOM 4300 O O . GLY A 1 577 ? 40.168 16.864 -15.114 1.00 88.00 577 GLY A O 1
ATOM 4301 N N . CYS A 1 578 ? 41.571 15.383 -16.032 1.00 88.19 578 CYS A N 1
ATOM 4302 C CA . CYS A 1 578 ? 42.665 15.723 -15.123 1.00 88.19 578 CYS A CA 1
ATOM 4303 C C . CYS A 1 578 ? 43.277 17.096 -15.449 1.00 88.19 578 CYS A C 1
ATOM 4305 O O . CYS A 1 578 ? 43.270 17.537 -16.601 1.00 88.19 578 CYS A O 1
ATOM 4307 N N . ASN A 1 579 ? 43.900 17.713 -14.444 1.00 84.25 579 ASN A N 1
ATOM 4308 C CA . ASN A 1 579 ? 44.741 18.898 -14.604 1.00 84.25 579 ASN A CA 1
ATOM 4309 C C . ASN A 1 579 ? 46.216 18.511 -14.457 1.00 84.25 579 ASN A C 1
ATOM 4311 O O . ASN A 1 579 ? 46.566 17.623 -13.672 1.00 84.25 579 ASN A O 1
ATOM 4315 N N . PHE A 1 580 ? 47.085 19.178 -15.206 1.00 77.81 580 PHE A N 1
ATOM 4316 C CA . PHE A 1 580 ? 48.527 19.093 -15.013 1.00 77.81 580 PHE A CA 1
ATOM 4317 C C . PHE A 1 580 ? 48.947 19.895 -13.768 1.00 77.81 580 PHE A C 1
ATOM 4319 O O . PHE A 1 580 ? 48.248 20.811 -13.330 1.00 77.81 580 PHE A O 1
ATOM 4326 N N . VAL A 1 581 ? 50.097 19.563 -13.171 1.00 65.06 581 VAL A N 1
ATOM 4327 C CA . VAL A 1 581 ? 50.612 20.287 -11.997 1.00 65.06 581 VAL A CA 1
ATOM 4328 C C . VAL A 1 581 ? 50.927 21.734 -12.393 1.00 65.06 581 VAL A C 1
ATOM 4330 O O . VAL A 1 581 ? 51.836 21.975 -13.182 1.00 65.06 581 VAL A O 1
ATOM 4333 N N . GLY A 1 582 ? 50.174 22.688 -11.837 1.00 69.69 582 GLY A N 1
ATOM 4334 C CA . GLY A 1 582 ? 50.301 24.123 -12.123 1.00 69.69 582 GLY A CA 1
ATOM 4335 C C . GLY A 1 582 ? 49.209 24.706 -13.028 1.00 69.69 582 GLY A C 1
ATOM 4336 O O . GLY A 1 582 ? 49.147 25.924 -13.167 1.00 69.69 582 GLY A O 1
ATOM 4337 N N . GLU A 1 583 ? 48.325 23.884 -13.601 1.00 80.06 583 GLU A N 1
ATOM 4338 C CA . GLU A 1 583 ? 47.128 24.372 -14.299 1.00 80.06 583 GLU A CA 1
ATOM 4339 C C . GLU A 1 583 ? 46.032 24.784 -13.303 1.00 80.06 583 GLU A C 1
ATOM 4341 O O . GLU A 1 583 ? 45.786 24.104 -12.303 1.00 80.06 583 GLU A O 1
ATOM 4346 N N . THR A 1 584 ? 45.343 25.891 -13.591 1.00 71.69 584 THR A N 1
ATOM 4347 C CA . THR A 1 584 ? 44.182 26.375 -12.833 1.00 71.69 584 THR A CA 1
ATOM 4348 C C . THR A 1 584 ? 42.945 26.405 -13.734 1.00 71.69 584 THR A C 1
ATOM 4350 O O . THR A 1 584 ? 43.011 26.850 -14.876 1.00 71.69 584 THR A O 1
ATOM 4353 N N . GLY A 1 585 ? 41.805 25.925 -13.227 1.00 77.38 585 GLY A N 1
ATOM 4354 C CA . GLY A 1 585 ? 40.535 25.866 -13.965 1.00 77.38 585 GLY A CA 1
ATOM 4355 C C . GLY A 1 585 ? 39.984 24.448 -14.150 1.00 77.38 585 GLY A C 1
ATOM 4356 O O . GLY A 1 585 ? 40.609 23.461 -13.762 1.00 77.38 585 GLY A O 1
ATOM 4357 N N . THR A 1 586 ? 38.780 24.363 -14.718 1.00 78.44 586 THR A N 1
ATOM 4358 C CA . THR A 1 586 ? 38.093 23.101 -15.027 1.00 78.44 586 THR A CA 1
ATOM 4359 C C . THR A 1 586 ? 38.239 22.800 -16.515 1.00 78.44 586 THR A C 1
ATOM 4361 O O . THR A 1 586 ? 37.719 23.540 -17.351 1.00 78.44 586 THR A O 1
ATOM 4364 N N . HIS A 1 587 ? 38.926 21.711 -16.855 1.00 87.12 587 HIS A N 1
ATOM 4365 C CA . HIS A 1 587 ? 39.066 21.248 -18.234 1.00 87.12 587 HIS A CA 1
ATOM 4366 C C . HIS A 1 587 ? 38.116 20.084 -18.490 1.00 87.12 587 HIS A C 1
ATOM 4368 O O . HIS A 1 587 ? 38.086 19.129 -17.719 1.00 87.12 587 HIS A O 1
ATOM 4374 N N . LYS A 1 588 ? 37.352 20.129 -19.585 1.00 90.38 588 LYS A N 1
ATOM 4375 C CA . LYS A 1 588 ? 36.502 18.997 -19.967 1.00 90.38 588 LYS A CA 1
ATOM 4376 C C . LYS A 1 588 ? 37.338 17.791 -20.354 1.00 90.38 588 LYS A C 1
ATOM 4378 O O . LYS A 1 588 ? 38.428 17.922 -20.914 1.00 90.38 588 LYS A O 1
ATOM 4383 N N . ARG A 1 589 ? 36.818 16.605 -20.038 1.00 92.94 589 ARG A N 1
ATOM 4384 C CA . ARG A 1 589 ? 37.548 15.356 -20.245 1.00 92.94 589 ARG A CA 1
ATOM 4385 C C . ARG A 1 589 ? 37.770 15.041 -21.716 1.00 92.94 589 ARG A C 1
ATOM 4387 O O . ARG A 1 589 ? 38.777 14.419 -22.028 1.00 92.94 589 ARG A O 1
ATOM 4394 N N . TYR A 1 590 ? 36.870 15.448 -22.603 1.00 95.00 590 TYR A N 1
ATOM 4395 C CA . TYR A 1 590 ? 36.888 15.031 -24.001 1.00 95.00 590 TYR A CA 1
ATOM 4396 C C . TYR A 1 590 ? 37.089 16.212 -24.950 1.00 95.00 590 TYR A C 1
ATOM 4398 O O . TYR A 1 590 ? 36.476 17.262 -24.772 1.00 95.00 590 TYR A O 1
ATOM 4406 N N . SER A 1 591 ? 37.916 16.022 -25.978 1.00 94.44 591 SER A N 1
ATOM 4407 C CA . SER A 1 591 ? 38.098 16.977 -27.076 1.00 94.44 591 SER A CA 1
ATOM 4408 C C . SER A 1 591 ? 38.237 16.256 -28.415 1.00 94.44 591 SER A C 1
ATOM 4410 O O . SER A 1 591 ? 38.937 15.254 -28.535 1.00 94.44 591 SER A O 1
ATOM 4412 N N . ALA A 1 592 ? 37.546 16.756 -29.430 1.00 95.50 592 ALA A N 1
ATOM 4413 C CA . ALA A 1 592 ? 37.659 16.330 -30.815 1.00 95.50 592 ALA A CA 1
ATOM 4414 C C . ALA A 1 592 ? 38.750 17.131 -31.540 1.00 95.50 592 ALA A C 1
ATOM 4416 O O . ALA A 1 592 ? 39.006 18.284 -31.187 1.00 95.50 592 ALA A O 1
ATOM 4417 N N . TYR A 1 593 ? 39.387 16.536 -32.548 1.00 95.25 593 TYR A N 1
ATOM 4418 C CA . TYR A 1 593 ? 40.433 17.194 -33.332 1.00 95.25 593 TYR A CA 1
ATOM 4419 C C . TYR A 1 593 ? 40.454 16.739 -34.793 1.00 95.25 593 TYR A C 1
ATOM 4421 O O . TYR A 1 593 ? 39.973 15.651 -35.132 1.00 95.25 593 TYR A O 1
ATOM 4429 N N . VAL A 1 594 ? 41.039 17.583 -35.643 1.00 94.50 594 VAL A N 1
ATOM 4430 C CA . VAL A 1 594 ? 41.414 17.278 -37.025 1.00 94.50 594 VAL A CA 1
ATOM 4431 C C . VAL A 1 594 ? 42.801 17.858 -37.322 1.00 94.50 594 VAL A C 1
ATOM 4433 O O . VAL A 1 594 ? 43.126 18.970 -36.909 1.00 94.50 594 VAL A O 1
ATOM 4436 N N . GLU A 1 595 ? 43.629 17.099 -38.030 1.00 93.00 595 GLU A N 1
ATOM 4437 C CA . GLU A 1 595 ? 44.924 17.529 -38.557 1.00 93.00 595 GLU A CA 1
ATOM 4438 C C . GLU A 1 595 ? 44.830 17.657 -40.072 1.00 93.00 595 GLU A C 1
ATOM 4440 O O . GLU A 1 595 ? 44.220 16.818 -40.744 1.00 93.00 595 GLU A O 1
ATOM 4445 N N . VAL A 1 596 ? 45.411 18.732 -40.601 1.00 91.69 596 VAL A N 1
ATOM 4446 C CA . VAL A 1 596 ? 45.207 19.147 -41.982 1.00 91.69 596 VAL A CA 1
ATOM 4447 C C . VAL A 1 596 ? 46.531 19.559 -42.622 1.00 91.69 596 VAL A C 1
ATOM 4449 O O . VAL A 1 596 ? 47.220 20.450 -42.131 1.00 91.69 596 VAL A O 1
ATOM 4452 N N . GLU A 1 597 ? 46.863 18.944 -43.752 1.00 91.00 597 GLU A N 1
ATOM 4453 C CA . GLU A 1 597 ? 47.932 19.375 -44.647 1.00 91.00 597 GLU A CA 1
ATOM 4454 C C . GLU A 1 597 ? 47.427 20.541 -45.514 1.00 91.00 597 GLU A C 1
ATOM 4456 O O . GLU A 1 597 ? 46.489 20.384 -46.303 1.00 91.00 597 GLU A O 1
ATOM 4461 N N . ASN A 1 598 ? 48.042 21.714 -45.351 1.00 90.31 598 ASN A N 1
ATOM 4462 C CA . ASN A 1 598 ? 47.671 22.968 -46.011 1.00 90.31 598 ASN A CA 1
ATOM 4463 C C . ASN A 1 598 ? 48.940 23.704 -46.505 1.00 90.31 598 ASN A C 1
ATOM 4465 O O . ASN A 1 598 ? 49.390 24.653 -45.860 1.00 90.31 598 ASN A O 1
ATOM 4469 N N . PRO A 1 599 ? 49.570 23.240 -47.603 1.00 88.38 599 PRO A N 1
ATOM 4470 C CA . PRO A 1 599 ? 50.866 23.749 -48.069 1.00 88.38 599 PRO A CA 1
ATOM 4471 C C . PRO A 1 599 ? 50.806 25.201 -48.560 1.00 88.38 599 PRO A C 1
ATOM 4473 O O . PRO A 1 599 ? 51.795 25.922 -48.447 1.00 88.38 599 PRO A O 1
ATOM 4476 N N . ASP A 1 600 ? 49.643 25.639 -49.045 1.00 86.50 600 ASP A N 1
ATOM 4477 C CA . ASP A 1 600 ? 49.396 27.008 -49.510 1.00 86.50 600 ASP A CA 1
ATOM 4478 C C . ASP A 1 600 ? 49.133 27.987 -48.344 1.00 86.50 600 ASP A C 1
ATOM 4480 O O . ASP A 1 600 ? 48.993 29.193 -48.554 1.00 86.50 600 ASP A O 1
ATOM 4484 N N . ASN A 1 601 ? 49.092 27.478 -47.103 1.00 87.31 601 ASN A N 1
ATOM 4485 C CA . ASN A 1 601 ? 48.860 28.230 -45.868 1.00 87.31 601 ASN A CA 1
ATOM 4486 C C . ASN A 1 601 ? 47.606 29.123 -45.929 1.00 87.31 601 ASN A C 1
ATOM 4488 O O . ASN A 1 601 ? 47.579 30.247 -45.417 1.00 87.31 601 ASN A O 1
ATOM 4492 N N . GLU A 1 602 ? 46.561 28.616 -46.583 1.00 91.38 602 GLU A N 1
ATOM 4493 C CA . GLU A 1 602 ? 45.278 29.298 -46.717 1.00 91.38 602 GLU A CA 1
ATOM 4494 C C . GLU A 1 602 ? 44.577 29.418 -45.360 1.00 91.38 602 GLU A C 1
ATOM 4496 O O . GLU A 1 602 ? 44.750 28.579 -44.474 1.00 91.38 602 GLU A O 1
ATOM 4501 N N . THR A 1 603 ? 43.740 30.441 -45.189 1.00 93.06 603 THR A N 1
ATOM 4502 C CA . THR A 1 603 ? 42.915 30.570 -43.982 1.00 93.06 603 THR A CA 1
ATOM 4503 C C . THR A 1 603 ? 41.789 29.539 -44.005 1.00 93.06 603 THR A C 1
ATOM 4505 O O . THR A 1 603 ? 40.912 29.601 -44.866 1.00 93.06 603 THR A O 1
ATOM 4508 N N . LEU A 1 604 ? 41.808 28.611 -43.047 1.00 94.94 604 LEU A N 1
ATOM 4509 C CA . LEU A 1 604 ? 40.775 27.590 -42.865 1.00 94.94 604 LEU A CA 1
ATOM 4510 C C . LEU A 1 604 ? 39.839 27.966 -41.716 1.00 94.94 604 LEU A C 1
ATOM 4512 O O . LEU A 1 604 ? 40.264 28.593 -40.746 1.00 94.94 604 LEU A O 1
ATOM 4516 N N . THR A 1 605 ? 38.580 27.538 -41.801 1.00 96.19 605 THR A N 1
ATOM 4517 C CA . THR A 1 605 ? 37.645 27.587 -40.664 1.00 96.19 605 THR A CA 1
ATOM 4518 C C . THR A 1 605 ? 36.964 26.237 -40.460 1.00 96.19 605 THR A C 1
ATOM 4520 O O . THR A 1 605 ? 36.871 25.439 -41.390 1.00 96.19 605 THR A O 1
ATOM 4523 N N . TYR A 1 606 ? 36.525 25.954 -39.236 1.00 96.12 606 TYR A N 1
ATOM 4524 C CA . TYR A 1 606 ? 36.049 24.640 -38.817 1.00 96.12 606 TYR A CA 1
ATOM 4525 C C . TYR A 1 606 ? 34.634 24.711 -38.248 1.00 96.12 606 TYR A C 1
ATOM 4527 O O . TYR A 1 606 ? 34.341 25.457 -37.311 1.00 96.12 606 TYR A O 1
ATOM 4535 N N . ASP A 1 607 ? 33.775 23.871 -38.802 1.00 95.75 607 ASP A N 1
ATOM 4536 C CA . ASP A 1 607 ? 32.368 23.745 -38.458 1.00 95.75 607 ASP A CA 1
ATOM 4537 C C . ASP A 1 607 ? 32.147 22.419 -37.722 1.00 95.75 607 ASP A C 1
ATOM 4539 O O . ASP A 1 607 ? 32.005 21.361 -38.342 1.00 95.75 607 ASP A O 1
ATOM 4543 N N . TRP A 1 608 ? 32.139 22.461 -36.391 1.00 95.69 608 TRP A N 1
ATOM 4544 C CA . TRP A 1 608 ? 31.999 21.286 -35.532 1.00 95.69 608 TRP A CA 1
ATOM 4545 C C . TRP A 1 608 ? 30.553 21.078 -35.104 1.00 95.69 608 TRP A C 1
ATOM 4547 O O . TRP A 1 608 ? 29.875 22.020 -34.696 1.00 95.69 608 TRP A O 1
ATOM 4557 N N . ARG A 1 609 ? 30.077 19.833 -35.159 1.00 93.81 609 ARG A N 1
ATOM 4558 C CA . ARG A 1 609 ? 28.712 19.460 -34.758 1.00 93.81 609 ARG A CA 1
ATOM 4559 C C . ARG A 1 609 ? 28.705 18.131 -34.008 1.00 93.81 609 ARG A C 1
ATOM 4561 O O . ARG A 1 609 ? 29.402 17.197 -34.399 1.00 93.81 609 ARG A O 1
ATOM 4568 N N . VAL A 1 610 ? 27.899 18.046 -32.955 1.00 92.25 610 VAL A N 1
ATOM 4569 C CA . VAL A 1 610 ? 27.615 16.827 -32.189 1.00 92.25 610 VAL A CA 1
ATOM 4570 C C . VAL A 1 610 ? 26.165 16.456 -32.408 1.00 92.25 610 VAL A C 1
ATOM 4572 O O . VAL A 1 610 ? 25.270 17.251 -32.120 1.00 92.25 610 VAL A O 1
ATOM 4575 N N . TYR A 1 611 ? 25.938 15.236 -32.863 1.00 89.19 611 TYR A N 1
ATOM 4576 C CA . TYR A 1 611 ? 24.610 14.694 -33.073 1.00 89.19 611 TYR A CA 1
ATOM 4577 C C . TYR A 1 611 ? 24.348 13.525 -32.129 1.00 89.19 611 TYR A C 1
ATOM 4579 O O . TYR A 1 611 ? 25.236 12.697 -31.924 1.00 89.19 611 TYR A O 1
ATOM 4587 N N . VAL A 1 612 ? 23.132 13.439 -31.595 1.00 87.00 612 VAL A N 1
ATOM 4588 C CA . VAL A 1 612 ? 22.618 12.299 -30.820 1.00 87.00 612 VAL A CA 1
ATOM 4589 C C . VAL A 1 612 ? 21.424 11.695 -31.548 1.00 87.00 612 VAL A C 1
ATOM 4591 O O . VAL A 1 612 ? 20.627 12.417 -32.142 1.00 87.00 612 VAL A O 1
ATOM 4594 N N . THR A 1 613 ? 21.303 10.374 -31.542 1.00 79.94 613 THR A N 1
ATOM 4595 C CA . THR A 1 613 ? 20.196 9.659 -32.182 1.00 79.94 613 THR A CA 1
ATOM 4596 C C . THR A 1 613 ? 19.223 9.202 -31.111 1.00 79.94 613 THR A C 1
ATOM 4598 O O . THR A 1 613 ? 19.538 8.288 -30.362 1.00 79.94 613 THR A O 1
ATOM 4601 N N . TYR A 1 614 ? 18.045 9.817 -31.056 1.00 71.38 614 TYR A N 1
ATOM 4602 C CA . TYR A 1 614 ? 16.988 9.486 -30.101 1.00 71.38 614 TYR A CA 1
ATOM 4603 C C . TYR A 1 614 ? 15.721 9.080 -30.855 1.00 71.38 614 TYR A C 1
ATOM 4605 O O . TYR A 1 614 ? 15.353 9.712 -31.845 1.00 71.38 614 TYR A O 1
ATOM 4613 N N . SER A 1 615 ? 15.054 8.006 -30.420 1.00 66.12 615 SER A N 1
ATOM 4614 C CA . SER A 1 615 ? 13.848 7.467 -31.083 1.00 66.12 615 SER A CA 1
ATOM 4615 C C . SER A 1 615 ? 14.010 7.257 -32.603 1.00 66.12 615 SER A C 1
ATOM 4617 O O . SER A 1 615 ? 13.084 7.470 -33.385 1.00 66.12 615 SER A O 1
ATOM 4619 N N . GLY A 1 616 ? 15.214 6.871 -33.039 1.00 63.44 616 GLY A N 1
ATOM 4620 C CA . GLY A 1 616 ? 15.538 6.626 -34.449 1.00 63.44 616 GLY A CA 1
ATOM 4621 C C . GLY A 1 616 ? 15.752 7.879 -35.309 1.00 63.44 616 GLY A C 1
ATOM 4622 O O . GLY A 1 616 ? 15.955 7.737 -36.513 1.00 63.44 616 GLY A O 1
ATOM 4623 N N . SER A 1 617 ? 15.733 9.081 -34.725 1.00 70.12 617 SER A N 1
ATOM 4624 C CA . SER A 1 617 ? 15.999 10.351 -35.417 1.00 70.12 617 SER A CA 1
ATOM 4625 C C . SER A 1 617 ? 17.244 11.039 -34.867 1.00 70.12 617 SER A C 1
ATOM 4627 O O . SER A 1 617 ? 17.553 10.945 -33.681 1.00 70.12 617 SER A O 1
ATOM 4629 N N . GLU A 1 618 ? 17.978 11.729 -35.737 1.00 80.00 618 GLU A N 1
ATOM 4630 C CA . GLU A 1 618 ? 19.204 12.433 -35.370 1.00 80.00 618 GLU A CA 1
ATOM 4631 C C . GLU A 1 618 ? 18.912 13.885 -34.969 1.00 80.00 618 GLU A C 1
ATOM 4633 O O . GLU A 1 618 ? 18.240 14.626 -35.688 1.00 80.00 618 GLU A O 1
ATOM 4638 N N . HIS A 1 619 ? 19.450 14.304 -33.827 1.00 84.12 619 HIS A N 1
ATOM 4639 C CA . HIS A 1 619 ? 19.263 15.628 -33.248 1.00 84.12 619 HIS A CA 1
ATOM 4640 C C . HIS A 1 619 ? 20.615 16.297 -33.001 1.00 84.12 619 HIS A C 1
ATOM 4642 O O . HIS A 1 619 ? 21.542 15.677 -32.480 1.00 84.12 619 HIS A O 1
ATOM 4648 N N . LEU A 1 620 ? 20.731 17.578 -33.361 1.00 88.31 620 LEU A N 1
ATOM 4649 C CA . LEU A 1 620 ? 21.921 18.379 -33.080 1.00 88.31 620 LEU A CA 1
ATOM 4650 C C . LEU A 1 620 ? 21.950 18.746 -31.591 1.00 88.31 620 LEU A C 1
ATOM 4652 O O . LEU A 1 620 ? 21.069 19.456 -31.113 1.00 88.31 620 LEU A O 1
ATOM 4656 N N . LEU A 1 621 ? 22.966 18.274 -30.871 1.00 86.06 621 LEU A N 1
ATOM 4657 C CA . LEU A 1 621 ? 23.145 18.536 -29.441 1.00 86.06 621 LEU A CA 1
ATOM 4658 C C . LEU A 1 621 ? 23.983 19.795 -29.189 1.00 86.06 621 LEU A C 1
ATOM 4660 O O . LEU A 1 621 ? 23.699 20.566 -28.276 1.00 86.06 621 LEU A O 1
ATOM 4664 N N . ASN A 1 622 ? 25.047 19.979 -29.971 1.00 85.56 622 ASN A N 1
ATOM 4665 C CA . ASN A 1 622 ? 26.052 21.019 -29.765 1.00 85.56 622 ASN A CA 1
ATOM 4666 C C . ASN A 1 622 ? 26.751 21.346 -31.090 1.00 85.56 622 ASN A C 1
ATOM 4668 O O . ASN A 1 622 ? 26.942 20.449 -31.914 1.00 85.56 622 ASN A O 1
ATOM 4672 N N . TYR A 1 623 ? 27.130 22.603 -31.307 1.00 92.62 623 TYR A N 1
ATOM 4673 C CA . TYR A 1 623 ? 27.894 23.013 -32.478 1.00 92.62 623 TYR A CA 1
ATOM 4674 C C . TYR A 1 623 ? 28.709 24.287 -32.236 1.00 92.62 623 TYR A C 1
ATOM 4676 O O . TYR A 1 623 ? 28.360 25.120 -31.401 1.00 92.62 623 TYR A O 1
ATOM 4684 N N . ILE A 1 624 ? 29.759 24.458 -33.033 1.00 93.31 624 ILE A N 1
ATOM 4685 C CA . ILE A 1 624 ? 30.432 25.739 -33.256 1.00 93.31 624 ILE A CA 1
ATOM 4686 C C . ILE A 1 624 ? 30.679 25.881 -34.757 1.00 93.31 624 ILE A C 1
ATOM 4688 O O . ILE A 1 624 ? 31.069 24.918 -35.417 1.00 93.31 624 ILE A O 1
ATOM 4692 N N . SER A 1 625 ? 30.417 27.068 -35.293 1.00 93.56 625 SER A N 1
ATOM 4693 C CA . SER A 1 625 ? 30.611 27.370 -36.711 1.00 93.56 625 SER A CA 1
ATOM 4694 C C . SER A 1 625 ? 31.703 28.409 -36.906 1.00 93.56 625 SER A C 1
ATOM 4696 O O . SER A 1 625 ? 31.901 29.262 -36.041 1.00 93.56 625 SER A O 1
ATOM 4698 N N . ALA A 1 626 ? 32.383 28.337 -38.049 1.00 91.25 626 ALA A N 1
ATOM 4699 C CA . ALA A 1 626 ? 33.482 29.217 -38.436 1.00 91.25 626 ALA A CA 1
ATOM 4700 C C . ALA A 1 626 ? 34.591 29.333 -37.367 1.00 91.25 626 ALA A C 1
ATOM 4702 O O . ALA A 1 626 ? 35.197 30.393 -37.202 1.00 91.25 626 ALA A O 1
ATOM 4703 N N . SER A 1 627 ? 34.860 28.251 -36.627 1.00 94.19 627 SER A N 1
ATOM 4704 C CA . SER A 1 627 ? 35.939 28.218 -35.635 1.00 94.19 627 SER A CA 1
ATOM 4705 C C . SER A 1 627 ? 37.295 28.375 -36.332 1.00 94.19 627 SER A C 1
ATOM 4707 O O . SER A 1 627 ? 37.504 27.735 -37.363 1.00 94.19 627 SER A O 1
ATOM 4709 N N . PRO A 1 628 ? 38.244 29.164 -35.804 1.00 93.12 628 PRO A N 1
ATOM 4710 C CA . PRO A 1 628 ? 39.623 29.141 -36.290 1.00 93.12 628 PRO A CA 1
ATOM 4711 C C . PRO A 1 628 ? 40.375 27.880 -35.828 1.00 93.12 628 PRO A C 1
ATOM 4713 O O . PRO A 1 628 ? 41.423 27.549 -36.380 1.00 93.12 628 PRO A O 1
ATOM 4716 N N . ASP A 1 629 ? 39.843 27.171 -34.828 1.00 94.75 629 ASP A N 1
ATOM 4717 C CA . ASP A 1 629 ? 40.516 26.060 -34.167 1.00 94.75 629 ASP A CA 1
ATOM 4718 C C . ASP A 1 629 ? 40.169 24.710 -34.802 1.00 94.75 629 ASP A C 1
ATOM 4720 O O . ASP A 1 629 ? 39.000 24.331 -34.934 1.00 94.75 629 ASP A O 1
ATOM 4724 N N . SER A 1 630 ? 41.206 23.919 -35.085 1.00 93.44 630 SER A N 1
ATOM 4725 C CA . SER A 1 630 ? 41.089 22.531 -35.548 1.00 93.44 630 SER A CA 1
ATOM 4726 C C . SER A 1 630 ? 40.770 21.534 -34.421 1.00 93.44 630 SER A C 1
ATOM 4728 O O . SER A 1 630 ? 40.854 20.319 -34.608 1.00 93.44 630 SER A O 1
ATOM 4730 N N . THR A 1 631 ? 40.395 22.037 -33.242 1.00 94.56 631 THR A N 1
ATOM 4731 C CA . THR A 1 631 ? 39.967 21.247 -32.084 1.00 94.56 631 THR A CA 1
ATOM 4732 C C . THR A 1 631 ? 38.635 21.758 -31.548 1.00 94.56 631 THR A C 1
ATOM 4734 O O . THR A 1 631 ? 38.294 22.927 -31.716 1.00 94.56 631 THR A O 1
ATOM 4737 N N . PHE A 1 632 ? 37.871 20.881 -30.904 1.00 95.12 632 PHE A N 1
ATOM 4738 C CA . PHE A 1 632 ? 36.551 21.199 -30.372 1.00 95.12 632 PHE A CA 1
ATOM 4739 C C . PHE A 1 632 ? 36.277 20.450 -29.073 1.00 95.12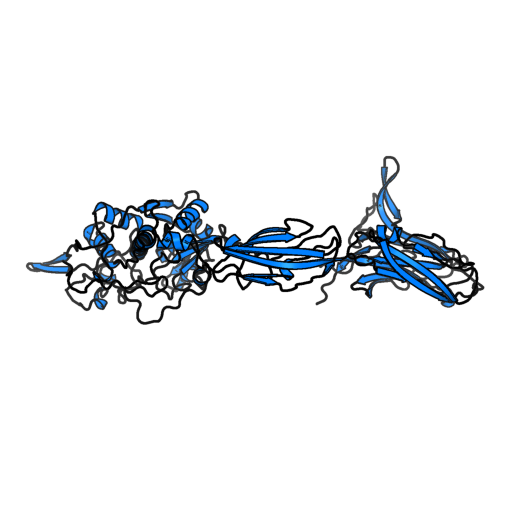 632 PHE A C 1
ATOM 4741 O O . PHE A 1 632 ? 36.500 19.247 -28.977 1.00 95.12 632 PHE A O 1
ATOM 4748 N N . VAL A 1 633 ? 35.759 21.151 -28.068 1.00 92.88 633 VAL A N 1
ATOM 4749 C CA . VAL A 1 633 ? 35.402 20.564 -26.774 1.00 92.88 633 VAL A CA 1
ATOM 4750 C C . VAL A 1 633 ? 33.881 20.408 -26.702 1.00 92.88 633 VAL A C 1
ATOM 4752 O O . VAL A 1 633 ? 33.183 21.405 -26.502 1.00 92.88 633 VAL A O 1
ATOM 4755 N N . PRO A 1 634 ? 33.337 19.187 -26.862 1.00 90.06 634 PRO A N 1
ATOM 4756 C CA . PRO A 1 634 ? 31.911 18.964 -26.685 1.00 90.06 634 PRO A CA 1
ATOM 4757 C C . PRO A 1 634 ? 31.509 19.165 -25.218 1.00 90.06 634 PRO A C 1
ATOM 4759 O O . PRO A 1 634 ? 32.234 18.799 -24.293 1.00 90.06 634 PRO A O 1
ATOM 4762 N N . TYR A 1 635 ? 30.321 19.725 -25.007 1.00 84.44 635 TYR A N 1
ATOM 4763 C CA . TYR A 1 635 ? 29.724 19.929 -23.687 1.00 84.44 635 TYR A CA 1
ATOM 4764 C C . TYR A 1 635 ? 28.286 19.400 -23.634 1.00 84.44 635 TYR A C 1
ATOM 4766 O O . TYR A 1 635 ? 27.598 19.345 -24.657 1.00 84.44 635 TYR A O 1
ATOM 4774 N N . SER A 1 636 ? 27.835 19.051 -22.425 1.00 81.69 636 SER A N 1
ATOM 4775 C CA . SER A 1 636 ? 26.449 18.675 -22.133 1.00 81.69 636 SER A CA 1
ATOM 4776 C C . SER A 1 636 ? 25.586 19.922 -21.889 1.00 81.69 636 SER A C 1
ATOM 4778 O O . SER A 1 636 ? 25.858 20.643 -20.927 1.00 81.69 636 SER A O 1
ATOM 4780 N N . PRO A 1 637 ? 24.531 20.185 -22.679 1.00 68.25 637 PRO A N 1
ATOM 4781 C CA . PRO A 1 637 ? 23.531 21.194 -22.326 1.00 68.25 637 PRO A CA 1
ATOM 4782 C C . PRO A 1 637 ? 22.629 20.697 -21.174 1.00 68.25 637 PRO A C 1
ATOM 4784 O O . PRO A 1 637 ? 22.368 19.506 -21.079 1.00 68.25 637 PRO A O 1
ATOM 4787 N N . GLY A 1 638 ? 22.132 21.586 -20.302 1.00 67.25 638 GLY A N 1
ATOM 4788 C CA . GLY A 1 638 ? 21.136 21.254 -19.258 1.00 67.25 638 GLY A CA 1
ATOM 4789 C C . GLY A 1 638 ? 21.681 20.690 -17.929 1.00 67.25 638 GLY A C 1
ATOM 4790 O O . GLY A 1 638 ? 22.890 20.608 -17.729 1.00 67.25 638 GLY A O 1
ATOM 4791 N N . ASN A 1 639 ? 20.776 20.350 -16.991 1.00 60.75 639 ASN A N 1
ATOM 4792 C CA . ASN A 1 639 ? 21.107 19.890 -15.624 1.00 60.75 639 ASN A CA 1
ATOM 4793 C C . ASN A 1 639 ? 20.041 18.988 -14.937 1.00 60.75 639 ASN A C 1
ATOM 4795 O O . ASN A 1 639 ? 19.976 18.973 -13.709 1.00 60.75 639 ASN A O 1
ATOM 4799 N N . ALA A 1 640 ? 19.170 18.287 -15.681 1.00 62.78 640 ALA A N 1
ATOM 4800 C CA . ALA A 1 640 ? 17.973 17.648 -15.103 1.00 62.78 640 ALA A CA 1
ATOM 4801 C C . ALA A 1 640 ? 18.042 16.112 -14.950 1.00 62.78 640 ALA A C 1
ATOM 4803 O O . ALA A 1 640 ? 18.034 15.618 -13.826 1.00 62.78 640 ALA A O 1
ATOM 4804 N N . LEU A 1 641 ? 18.068 15.356 -16.057 1.00 67.56 641 LEU A N 1
ATOM 4805 C CA . LEU A 1 641 ? 18.061 13.881 -16.067 1.00 67.56 641 LEU A CA 1
ATOM 4806 C C . LEU A 1 641 ? 19.167 13.344 -16.980 1.00 67.56 641 LEU A C 1
ATOM 4808 O O . LEU A 1 641 ? 19.542 14.007 -17.940 1.00 67.56 641 LEU A O 1
ATOM 4812 N N . GLU A 1 642 ? 19.711 12.172 -16.666 1.00 79.69 642 GLU A N 1
ATOM 4813 C CA . GLU A 1 642 ? 20.775 11.522 -17.438 1.00 79.69 642 GLU A CA 1
ATOM 4814 C C . GLU A 1 642 ? 20.194 10.655 -18.557 1.00 79.69 642 GLU A C 1
ATOM 4816 O O . GLU A 1 642 ? 19.290 9.856 -18.315 1.00 79.69 642 GLU A O 1
ATOM 4821 N N . GLY A 1 643 ? 20.737 10.797 -19.766 1.00 78.81 643 GLY A N 1
ATOM 4822 C CA . GLY A 1 643 ? 20.469 9.904 -20.891 1.00 78.81 643 GLY A CA 1
ATOM 4823 C C . GLY A 1 643 ? 21.766 9.496 -21.584 1.00 78.81 643 GLY A C 1
ATOM 4824 O O . GLY A 1 643 ? 22.702 10.296 -21.668 1.00 78.81 643 GLY A O 1
ATOM 4825 N N . THR A 1 644 ? 21.813 8.261 -22.085 1.00 85.81 644 THR A N 1
ATOM 4826 C CA . THR A 1 644 ? 22.918 7.737 -22.896 1.00 85.81 644 THR A CA 1
ATOM 4827 C C . THR A 1 644 ? 22.370 7.287 -24.238 1.00 85.81 644 THR A C 1
ATOM 4829 O O . THR A 1 644 ? 21.646 6.300 -24.307 1.00 85.81 644 THR A O 1
ATOM 4832 N N . GLU A 1 645 ? 22.748 7.987 -25.304 1.00 85.62 645 GLU A N 1
ATOM 4833 C CA . GLU A 1 645 ? 22.232 7.738 -26.654 1.00 85.62 645 GLU A CA 1
ATOM 4834 C C . GLU A 1 645 ? 23.378 7.546 -27.657 1.00 85.62 645 GLU A C 1
ATOM 4836 O O . GLU A 1 645 ? 24.482 8.063 -27.440 1.00 85.62 645 GLU A O 1
ATOM 4841 N N . PRO A 1 646 ? 23.166 6.827 -28.774 1.00 86.12 646 PRO A N 1
ATOM 4842 C CA . PRO A 1 646 ? 24.122 6.789 -29.877 1.00 86.12 646 PRO A CA 1
ATOM 4843 C C . PRO A 1 646 ? 24.405 8.198 -30.401 1.00 86.12 646 PRO A C 1
ATOM 4845 O O . PRO A 1 646 ? 23.493 9.008 -30.559 1.00 86.12 646 PRO A O 1
ATOM 4848 N N . CYS A 1 647 ? 25.661 8.506 -30.700 1.00 87.75 647 CYS A N 1
ATOM 4849 C CA . CYS A 1 647 ? 26.067 9.848 -31.094 1.00 87.75 647 CYS A CA 1
ATOM 4850 C C . CYS A 1 647 ? 27.262 9.857 -32.049 1.00 87.75 647 CYS A C 1
ATOM 4852 O O . CYS A 1 647 ? 28.029 8.893 -32.144 1.00 87.75 647 CYS A O 1
ATOM 4854 N N . ARG A 1 648 ? 27.444 10.982 -32.744 1.00 89.75 648 ARG A N 1
ATOM 4855 C CA . ARG A 1 648 ? 28.617 11.237 -33.585 1.00 89.75 648 ARG A CA 1
ATOM 4856 C C . ARG A 1 648 ? 29.060 12.694 -33.527 1.00 89.75 648 ARG A C 1
ATOM 4858 O O . ARG A 1 648 ? 28.245 13.593 -33.332 1.00 89.75 648 ARG A O 1
ATOM 4865 N N . ILE A 1 649 ? 30.353 12.915 -33.741 1.00 92.12 649 ILE A N 1
ATOM 4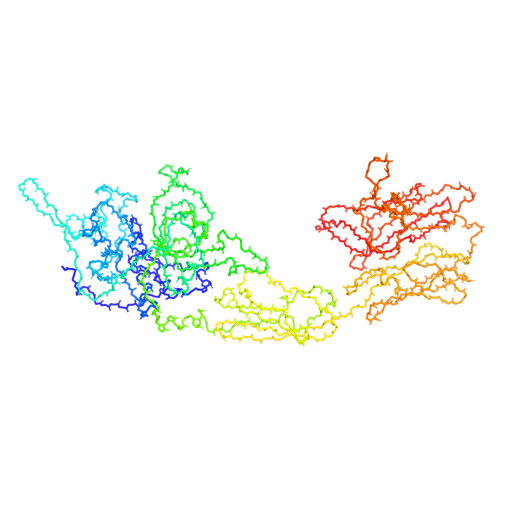866 C CA . ILE A 1 649 ? 30.971 14.239 -33.841 1.00 92.12 649 ILE A CA 1
ATOM 4867 C C . ILE A 1 649 ? 31.491 14.416 -35.265 1.00 92.12 649 ILE A C 1
ATOM 4869 O O . ILE A 1 649 ? 32.230 13.572 -35.776 1.00 92.12 649 ILE A O 1
ATOM 4873 N N . THR A 1 650 ? 31.110 15.512 -35.907 1.00 92.50 650 THR A N 1
ATOM 4874 C CA . THR A 1 650 ? 31.474 15.832 -37.291 1.00 92.50 650 THR A CA 1
ATOM 4875 C C . THR A 1 650 ? 32.195 17.167 -37.371 1.00 92.50 650 THR A C 1
ATOM 4877 O O . THR A 1 650 ? 31.901 18.062 -36.579 1.00 92.50 650 THR A O 1
ATOM 4880 N N . VAL A 1 651 ? 33.067 17.316 -38.366 1.00 94.25 651 VAL A N 1
ATOM 4881 C CA . VAL A 1 651 ? 33.718 18.583 -38.715 1.00 94.25 651 VAL A CA 1
ATOM 4882 C C . VAL A 1 651 ? 33.569 18.857 -40.206 1.00 94.25 651 VAL A C 1
ATOM 4884 O O . VAL A 1 651 ? 33.644 17.930 -41.014 1.00 94.25 651 VAL A O 1
ATOM 4887 N N . THR A 1 652 ? 33.362 20.120 -40.570 1.00 93.50 652 THR A N 1
ATOM 4888 C CA . THR A 1 652 ? 33.589 20.624 -41.930 1.00 93.50 652 THR A CA 1
ATOM 4889 C C . THR A 1 652 ? 34.737 21.619 -41.903 1.00 93.50 652 THR A C 1
ATOM 4891 O O . THR A 1 652 ? 34.681 22.602 -41.173 1.00 93.50 652 THR A O 1
ATOM 4894 N N . VAL A 1 653 ? 35.791 21.333 -42.661 1.00 93.31 653 VAL A N 1
ATOM 4895 C CA . VAL A 1 653 ? 36.933 22.216 -42.887 1.00 93.31 653 VAL A CA 1
ATOM 4896 C C . VAL A 1 653 ? 36.615 23.058 -44.114 1.00 93.31 653 VAL A C 1
ATOM 4898 O O . VAL A 1 653 ? 36.554 22.530 -45.225 1.00 93.31 653 VAL A O 1
ATOM 4901 N N . HIS A 1 654 ? 36.388 24.345 -43.895 1.00 92.75 654 HIS A N 1
ATOM 4902 C CA . HIS A 1 654 ? 36.099 25.320 -44.933 1.00 92.75 654 HIS A CA 1
ATOM 4903 C C . HIS A 1 654 ? 37.377 25.961 -45.457 1.00 92.75 654 HIS A C 1
ATOM 4905 O O . HIS A 1 654 ? 38.282 26.295 -44.684 1.00 92.75 654 HIS A O 1
ATOM 4911 N N . THR A 1 655 ? 37.412 26.181 -46.766 1.00 89.56 655 THR A N 1
ATOM 4912 C CA . THR A 1 655 ? 38.509 26.854 -47.470 1.00 89.56 655 THR A CA 1
ATOM 4913 C C . THR A 1 655 ? 38.000 28.118 -48.173 1.00 89.56 655 THR A C 1
ATOM 4915 O O . THR A 1 655 ? 36.787 28.304 -48.292 1.00 89.56 655 THR A O 1
ATOM 4918 N N . PRO A 1 656 ? 38.885 28.994 -48.689 1.00 87.75 656 PRO A N 1
ATOM 4919 C CA . PRO A 1 656 ? 38.459 30.142 -49.493 1.00 87.75 656 PRO A CA 1
ATOM 4920 C C . PRO A 1 656 ? 37.672 29.768 -50.761 1.00 87.75 656 PRO A C 1
ATOM 4922 O O . PRO A 1 656 ? 36.901 30.588 -51.257 1.00 87.75 656 PRO A O 1
ATOM 4925 N N . ASP A 1 657 ? 37.861 28.552 -51.285 1.00 86.06 657 ASP A N 1
ATOM 4926 C CA . ASP A 1 657 ? 37.078 28.000 -52.392 1.00 86.06 657 ASP A CA 1
ATOM 4927 C C . ASP A 1 657 ? 36.163 26.875 -51.874 1.00 86.06 657 ASP A C 1
ATOM 4929 O O . ASP A 1 657 ? 36.632 25.755 -51.664 1.00 86.06 657 ASP A O 1
ATOM 4933 N N . PRO A 1 658 ? 34.849 27.118 -51.720 1.00 82.94 658 PRO A N 1
ATOM 4934 C CA . PRO A 1 658 ? 33.920 26.136 -51.159 1.00 82.94 658 PRO A CA 1
ATOM 4935 C C . PRO A 1 658 ? 33.901 24.776 -51.876 1.00 82.94 658 PRO A C 1
ATOM 4937 O O . PRO A 1 658 ? 33.482 23.776 -51.295 1.00 82.94 658 PRO A O 1
ATOM 4940 N N . ALA A 1 659 ? 34.367 24.692 -53.130 1.00 79.75 659 ALA A N 1
ATOM 4941 C CA . ALA A 1 659 ? 34.486 23.421 -53.847 1.00 79.75 659 ALA A CA 1
ATOM 4942 C C . ALA A 1 659 ? 35.526 22.460 -53.228 1.00 79.75 659 ALA A C 1
ATOM 4944 O O . ALA A 1 659 ? 35.497 21.255 -53.508 1.00 79.75 659 ALA A O 1
ATOM 4945 N N . ARG A 1 660 ? 36.436 22.976 -52.389 1.00 83.12 660 ARG A N 1
ATOM 4946 C CA . ARG A 1 660 ? 37.501 22.220 -51.709 1.00 83.12 660 ARG A CA 1
ATOM 4947 C C . ARG A 1 660 ? 37.204 21.916 -50.242 1.00 83.12 660 ARG A C 1
ATOM 4949 O O . ARG A 1 660 ? 38.042 21.298 -49.585 1.00 83.12 660 ARG A O 1
ATOM 4956 N N . ASP A 1 661 ? 36.026 22.288 -49.746 1.00 87.88 661 ASP A N 1
ATOM 4957 C CA . ASP A 1 661 ? 35.616 21.995 -48.376 1.00 87.88 661 ASP A CA 1
ATOM 4958 C C . ASP A 1 661 ? 35.646 20.485 -48.091 1.00 87.88 661 ASP A C 1
ATOM 4960 O O . ASP A 1 661 ? 35.275 19.649 -48.927 1.00 87.88 661 ASP A O 1
ATOM 4964 N N . LYS A 1 662 ? 36.093 20.119 -46.887 1.00 85.56 662 LYS A N 1
ATOM 4965 C CA . LYS A 1 662 ? 36.215 18.720 -46.455 1.00 85.56 662 LYS A CA 1
ATOM 4966 C C . LYS A 1 662 ? 35.337 18.477 -45.236 1.00 85.56 662 LYS A C 1
ATOM 4968 O O . LYS A 1 662 ? 35.602 19.013 -44.166 1.00 85.56 662 LYS A O 1
ATOM 4973 N N . SER A 1 663 ? 34.327 17.624 -45.371 1.00 88.12 663 SER A N 1
ATOM 4974 C CA . SER A 1 663 ? 33.467 17.221 -44.254 1.00 88.12 663 SER A CA 1
ATOM 4975 C C . SER A 1 663 ? 33.717 15.766 -43.872 1.00 88.12 663 SER A C 1
ATOM 4977 O O . SER A 1 663 ? 33.821 14.910 -44.746 1.00 88.12 663 SER A O 1
ATOM 4979 N N . LEU A 1 664 ? 33.765 15.459 -42.575 1.00 88.25 664 LEU A N 1
ATOM 4980 C CA . LEU A 1 664 ? 33.885 14.084 -42.082 1.00 88.25 664 LEU A CA 1
ATOM 4981 C C . LEU A 1 664 ? 33.282 13.897 -40.685 1.00 88.25 664 LEU A C 1
ATOM 4983 O O . LEU A 1 664 ? 33.106 14.846 -39.921 1.00 88.25 664 LEU A O 1
ATOM 4987 N N . THR A 1 665 ? 33.001 12.640 -40.334 1.00 89.19 665 THR A N 1
ATOM 4988 C CA . THR A 1 665 ? 32.728 12.229 -38.948 1.00 89.19 665 THR A CA 1
ATOM 4989 C C . THR A 1 665 ? 34.041 11.861 -38.272 1.00 89.19 665 THR A C 1
ATOM 4991 O O . THR A 1 665 ? 34.662 10.869 -38.655 1.00 89.19 665 THR A O 1
ATOM 4994 N N . VAL A 1 666 ? 34.448 12.616 -37.251 1.00 90.81 666 VAL A N 1
ATOM 4995 C CA . VAL A 1 666 ? 35.712 12.357 -36.549 1.00 90.81 666 VAL A CA 1
ATOM 4996 C C . VAL A 1 666 ? 35.588 11.251 -35.507 1.00 90.81 666 VAL A C 1
ATOM 4998 O O . VAL A 1 666 ? 36.563 10.559 -35.235 1.00 90.81 666 VAL A O 1
ATOM 5001 N N . TRP A 1 667 ? 34.393 11.032 -34.955 1.00 91.31 667 TRP A N 1
ATOM 5002 C CA . TRP A 1 667 ? 34.137 9.972 -33.980 1.00 91.31 667 TRP A CA 1
ATOM 5003 C C . TRP A 1 667 ? 32.648 9.606 -33.933 1.00 91.31 667 TRP A C 1
ATOM 5005 O O . TRP A 1 667 ? 31.789 10.474 -34.092 1.00 91.31 667 TRP A O 1
ATOM 5015 N N . SER A 1 668 ? 32.346 8.330 -33.697 1.00 88.44 668 SER A N 1
ATOM 5016 C CA . SER A 1 668 ? 30.995 7.816 -33.431 1.00 88.44 668 SER A CA 1
ATOM 5017 C C . SER A 1 668 ? 31.022 6.820 -32.271 1.00 88.44 668 SER A C 1
ATOM 5019 O O . SER A 1 668 ? 31.992 6.070 -32.135 1.00 88.44 668 SER A O 1
ATOM 5021 N N . GLY A 1 669 ? 29.979 6.806 -31.441 1.00 87.62 669 GLY A N 1
ATOM 5022 C CA . GLY A 1 669 ? 29.864 5.959 -30.250 1.00 87.62 669 GLY A CA 1
ATOM 5023 C C . GLY A 1 669 ? 28.579 6.239 -29.470 1.00 87.62 669 GLY A C 1
ATOM 5024 O O . GLY A 1 669 ? 27.541 6.491 -30.078 1.00 87.62 669 GLY A O 1
ATOM 5025 N N . SER A 1 670 ? 28.641 6.199 -28.139 1.00 88.25 670 SER A N 1
ATOM 5026 C CA . SER A 1 670 ? 27.533 6.597 -27.255 1.00 88.25 670 SER A CA 1
ATOM 5027 C C . SER A 1 670 ? 27.900 7.831 -26.445 1.00 88.25 670 SER A C 1
ATOM 5029 O O . SER A 1 670 ? 29.041 7.964 -26.008 1.00 88.25 670 SER A O 1
ATOM 5031 N N . CYS A 1 671 ? 26.943 8.723 -26.219 1.00 90.31 671 CYS A N 1
ATOM 5032 C CA . CYS A 1 671 ? 27.152 9.949 -25.463 1.00 90.31 671 CYS A CA 1
ATOM 5033 C C . CYS A 1 671 ? 26.218 9.990 -24.264 1.00 90.31 671 CYS A C 1
ATOM 5035 O O . CYS A 1 671 ? 25.003 9.894 -24.432 1.00 90.31 671 CYS A O 1
ATOM 5037 N N . THR A 1 672 ? 26.785 10.192 -23.080 1.00 88.94 672 THR A N 1
ATOM 5038 C CA . THR A 1 672 ? 26.037 10.507 -21.866 1.00 88.94 672 THR A CA 1
ATOM 5039 C C . THR A 1 672 ? 25.991 12.019 -21.674 1.00 88.94 672 THR A C 1
ATOM 5041 O O . THR A 1 672 ? 27.020 12.700 -21.733 1.00 88.94 672 THR A O 1
ATOM 5044 N N . TYR A 1 673 ? 24.788 12.553 -21.482 1.00 86.75 673 TYR A N 1
ATOM 5045 C CA . TYR A 1 673 ? 24.536 13.983 -21.316 1.00 86.75 673 TYR A CA 1
ATOM 5046 C C . TYR A 1 673 ? 23.271 14.221 -20.477 1.00 86.75 673 TYR A C 1
ATOM 5048 O O . TYR A 1 673 ? 22.486 13.306 -20.220 1.00 86.75 673 TYR A O 1
ATOM 5056 N N . TYR A 1 674 ? 23.077 15.458 -20.025 1.00 81.38 674 TYR A N 1
ATOM 5057 C CA . TYR A 1 674 ? 21.841 15.880 -19.375 1.00 81.38 674 TYR A CA 1
ATOM 5058 C C . TYR A 1 674 ? 20.746 16.135 -20.416 1.00 81.38 674 TYR A C 1
ATOM 5060 O O . TYR A 1 674 ? 20.895 16.964 -21.310 1.00 81.38 674 TYR A O 1
ATOM 5068 N N . THR A 1 675 ? 19.603 15.475 -20.280 1.00 67.50 675 THR A N 1
ATOM 5069 C CA . THR A 1 675 ? 18.406 15.778 -21.066 1.00 67.50 675 THR A CA 1
ATOM 5070 C C . THR A 1 675 ? 17.700 16.995 -20.468 1.00 67.50 675 THR A C 1
ATOM 5072 O O . THR A 1 675 ? 17.529 17.081 -19.246 1.00 67.50 675 THR A O 1
ATOM 5075 N N . THR A 1 676 ? 17.259 17.938 -21.298 1.00 54.47 676 THR A N 1
ATOM 5076 C CA . THR A 1 676 ? 16.332 18.997 -20.878 1.00 54.47 676 THR A CA 1
ATOM 5077 C C . THR A 1 676 ? 14.941 18.400 -20.644 1.00 54.47 676 THR A C 1
ATOM 5079 O O . THR A 1 676 ? 14.533 17.488 -21.360 1.00 54.47 676 THR A O 1
ATOM 5082 N N . ARG A 1 677 ? 14.176 18.911 -19.662 1.00 40.91 677 ARG A N 1
ATOM 5083 C CA . ARG A 1 677 ? 12.724 18.665 -19.648 1.00 40.91 677 ARG A CA 1
ATOM 5084 C C . ARG A 1 677 ? 12.162 19.254 -20.941 1.00 40.91 677 ARG A C 1
ATOM 5086 O O . ARG A 1 677 ? 12.071 20.473 -21.066 1.00 40.91 677 ARG A O 1
ATOM 5093 N N . ILE A 1 678 ? 11.809 18.394 -21.888 1.00 35.00 678 ILE A N 1
ATOM 5094 C CA . ILE A 1 678 ? 10.775 18.726 -22.858 1.00 35.00 678 ILE A CA 1
ATOM 5095 C C . ILE A 1 678 ? 9.496 18.748 -22.021 1.00 35.00 678 ILE A C 1
ATOM 5097 O O . ILE A 1 678 ? 9.039 17.698 -21.571 1.00 35.00 678 ILE A O 1
ATOM 5101 N N . ASN A 1 679 ? 9.024 19.947 -21.684 1.00 27.08 679 ASN A N 1
ATOM 5102 C CA . ASN A 1 679 ? 7.630 20.112 -21.282 1.00 27.08 679 ASN A CA 1
ATOM 5103 C C . ASN A 1 679 ? 6.746 19.902 -22.506 1.00 27.08 679 ASN A C 1
ATOM 5105 O O . ASN A 1 679 ? 7.113 20.454 -23.571 1.00 27.08 679 ASN A O 1
#

Foldseek 3Di:
DLDPPQDDPPPDQQWELAEQPLPPDDDGFDGFDPCLVFAFFLLNRQFGYAAALAQAQQQLLVLLVRQLQSVCCWFPVDRAAFASLQLQQCCCAPVPHDFWHQHDHNQVSLASLQVVVHFTHHCSSPRDQNQNVADHPDTDDLVRLQSSCVVVPDDDAAQADSTRNGFHKDWDDDPNDIDIDGDDDDDDDDGGRSAHKDFPDFAPDDDDPVVVQVCLNLRWKKKFKFFAAPQQQPVALQERDDLAQWHQDPVRDTDHHGSGMHIWIFRHWQFQVLQDALQGGDPFAPGTWTKTQGRNALPGRRGRIHTAGSVSRRPTTGTIMTHDDDSRGDPVSVVCVLARVDPDWKDKAFQAQEAEAEAQDWDWCLVGMATADRHGQWWFKWKAKPPPGTQDTDTHGHDDDDDRNTRIDHHHDFAKIWIKIWTGDSNHIDIDTGIYGHDFDAKDKDKDWDDAAAAQDWTKMFIFIDGPNADFLQVQQQQKAKDWDPPKDWPDGGGGMIIIHHHDFAKTKMKIWTGGPVGHIDIDIDIHGYDYQDPDLPWDWPAWAKWFQEFDDDPPDTAGDTDGDGARDEDEQADWHDDGVPDDDTHTGMKIFIDIDHPVPFQKFKKKWKWFQDPNDIDTQDIDGRHSGRMGRDHAPDDADKDKTKMWMKMWIDGPDNSNIDIGTRHTHIYIHDDDPPD